Protein AF-A0A6G0W790-F1 (afdb_monomer)

Radius of gyration: 31.12 Å; Cα contacts (8 Å, |Δi|>4): 1154; chains: 1; bounding box: 62×104×98 Å

Solvent-accessible surface area (backbone atoms only — not comparable to full-atom values): 34478 Å² total; per-residue (Å²): 130,89,89,88,83,65,78,78,64,64,70,63,70,78,67,79,85,76,88,79,79,68,86,39,93,39,59,84,51,60,91,88,44,61,26,29,33,29,43,41,67,92,78,71,26,26,33,28,19,32,39,76,60,48,77,74,44,81,73,28,93,51,64,72,74,89,40,40,28,36,33,51,33,46,72,51,84,60,43,63,49,58,42,57,73,28,82,42,33,30,28,54,71,35,38,67,19,64,69,24,32,32,42,39,40,32,36,40,32,63,76,38,67,42,92,67,75,41,86,49,40,33,38,40,39,40,30,56,28,57,44,80,59,71,63,90,67,40,75,69,23,28,45,37,38,31,41,39,41,44,51,93,33,45,64,62,77,67,49,36,30,28,33,44,36,42,33,44,32,81,55,58,31,32,38,63,62,43,46,34,47,54,24,28,32,43,39,37,30,50,27,42,29,52,30,39,32,52,45,39,49,30,86,55,38,62,42,40,35,33,33,53,20,41,33,53,26,33,35,28,40,57,65,28,49,59,37,57,51,69,39,73,60,45,77,39,81,47,41,33,32,48,59,66,69,66,25,55,75,60,63,24,42,84,43,66,48,46,63,95,80,39,85,48,33,36,33,26,32,36,65,77,86,74,87,75,83,90,81,81,88,85,88,82,87,84,70,68,74,72,64,59,60,59,57,54,54,53,53,52,52,53,51,51,56,55,53,57,64,62,73,72,68,79,90,79,93,75,95,69,92,75,79,74,84,72,75,72,66,41,68,58,66,76,81,91,76,54,73,64,72,76,45,59,91,39,56,47,65,53,89,56,54,46,78,71,52,79,74,46,77,60,98,57,32,32,31,24,35,26,36,43,91,94,37,69,24,29,34,38,29,73,67,52,67,67,41,44,54,66,61,51,38,50,53,48,51,39,52,51,55,44,69,73,63,87,53,84,22,37,65,49,60,74,29,32,29,53,92,46,84,88,54,42,30,43,33,25,65,52,52,85,57,43,31,44,48,59,44,36,66,75,41,52,69,82,78,56,37,68,81,62,50,50,58,46,54,49,28,52,32,52,32,44,34,57,37,49,75,71,76,43,60,47,78,52,52,44,43,73,34,28,34,29,24,93,86,73,43,38,24,40,50,74,64,51,82,51,70,61,60,55,51,47,36,65,73,66,71,53,86,64,70,83,33,56,27,46,50,57,76,66,73,46,96,66,56,58,48,37,45,34,22,9,48,20,45,41,50,28,27,74,60,64,44,44,67,74,53,67,86,42,51,41,92,96,53,90,50,63,57,51,71,69,58,47,46,55,33,39,57,67,63,74,54,76,66,66,69,59,88,85,44,56,65,73,58,52,53,50,26,52,40,22,57,39,83,55,55,87,69,30,64,52,42,61,57,50,42,51,55,50,56,53,53,55,51,63,74,74,105

Mean predicted aligned error: 19.18 Å

InterPro domains:
  IPR000719 Protein kinase domain [PS50011] (353-620)
  IPR000719 Protein kinase domain [SM00220] (353-614)
  IPR001245 Serine-threonine/tyrosine-protein kinase, catalytic domain [PF07714] (354-611)
  IPR001245 Serine-threonine/tyrosine-protein kinase, catalytic domain [PR00109] (428-441)
  IPR001245 Serine-threonine/tyrosine-protein kinase, catalytic domain [PR00109] (466-484)
  IPR001245 Serine-threonine/tyrosine-protein kinase, catalytic domain [PR00109] (511-521)
  IPR001245 Serine-threonine/tyrosine-protein kinase, catalytic domain [PR00109] (530-552)
  IPR008271 Serine/threonine-protein kinase, active site [PS00108] (472-484)
  IPR011009 Protein kinase-like domain superfamily [SSF56112] (347-609)
  IPR017441 Protein kinase, ATP binding site [PS00107] (359-381)
  IPR051681 Serine/Threonine Kinases and Pseudokinases [PTHR44329] (265-612)

Foldseek 3Di:
DDDDPPPVVVVVVVPPPPPPQPPQQQLPPPPVWQWEWEADLVVRAIFTHGSSRHTPGDGDNAADDAGQEYAYHQNNDDQEHEDEDHAHYEDQHHDHHLSHQEYEYYAYHYPYHHPDDRPNHQEYEYEDEEDADADDEDANHEYEYACYHYVVLEHDDHAHHAYYYYHQPPDAHEYEQHHPQNYQEYEYENHEHAEHEAYHYHLSHAYAEDYNYEYEAAEYEPRRLVNQLPHPYHYHNYAYHHDPVVLVVQCWDWDARVVVPDRRYIHTYHYDPDDDDDDDDDDDPPPPVPPVVVVVVVVVVVVVVVVVVVVPDDDDDDDDDDPPPPPDADEDDDPVQAPPVLQVVQEDEPVQKAFDAWPDDDPFWTWTWIDHPNAIKIKIAGDDSYDYSVNLNQVSVQLSVQCPDDALQAWHFNGWYDPDSNGIIT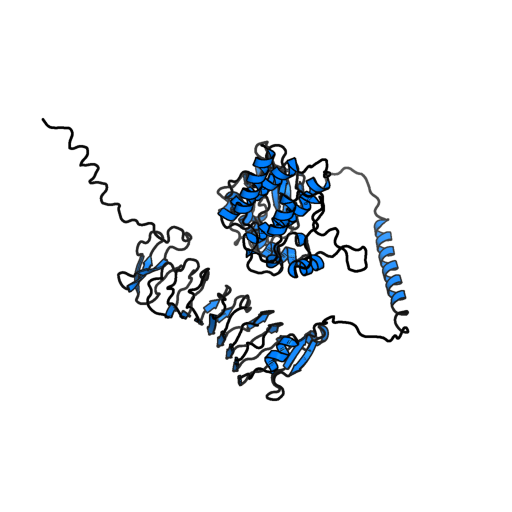ITHDADQAFQLVVLLPADCVRCDPVNVLQQLLSVLSQLVRCVVVQAAQQQDDRNQWGAHPPSGIHGHDRRPDPVVVVVCVVVVPDDLLLFALCVLVVHDDGSLRVLLSSLQRLQCNQPVDRWQQCDADPPDPHGDDSVRSSVCLNVVNDDTDGDPPPDPLSNVLSVQSSDNDSVSHDRSVVVSVSSVVVVVVVVD

Secondary structure (DSSP, 8-state):
---SSSSSSSTTSSSSS-S-----TTTTS-TT---EEEEETTTTEEEEE-TT--EEEEEESSS-SS-SEE-EETT--SSEEEEES-SSEE-TT-EE-TT--EEEEES--EEE--SS--TT--EEEEEEEEE-SPPP--TT-EEEEEEEEEGGGB-----S-SEEEEES-SSPEEEES-EETT-SEEEEES-EEEEEES-EE-TT--EEEEES-EES-EEEEHHHHHHHHHS--EEES-EE---HHHHHHTTEEEEETTTTT-SSBEEEEE---------------SSSTTTHHHHHHHHHHHHHHHHHHHTT--------------PPPEEES-STT--GGGGGGGBPPGGG-EEEEEEEE-SSEEEEEEEETTEEEEEEEE--SEEEHHHHHHHHHHHHHHTT---TTBPPEEEEE-SSGGG-EEEEE--TT-BHHHHHHHS-TTTS-HHHHHHHHHHHHHHHHHHHHTT---S--SGGGEEEETTTEEEE------HHHHHHHHHHT-S-GGG--HHHHTT----THHHHHHHHHHHHHHHH-S-TTTT-B-TTSSSBPPHHHHHHHHHTT-------TTS-HHHHHHHHHHT-SSGGGSPPHHHHHHHHHHHHHHHH-

pLDDT: mean 82.36, std 19.12, range [24.97, 98.5]

Structure (mmCIF, N/CA/C/O backbone):
data_AF-A0A6G0W790-F1
#
_entry.id   AF-A0A6G0W790-F1
#
loop_
_atom_site.group_PDB
_atom_site.id
_atom_site.type_symbol
_atom_site.label_atom_id
_atom_site.label_alt_id
_atom_site.label_comp_id
_atom_site.label_asym_id
_atom_site.label_entity_id
_atom_site.label_seq_id
_atom_site.pdbx_PDB_ins_code
_atom_site.Cartn_x
_atom_site.Cartn_y
_atom_site.Cartn_z
_atom_site.occupancy
_atom_site.B_iso_or_equiv
_atom_site.auth_seq_id
_atom_site.auth_comp_id
_atom_site.auth_asym_id
_atom_site.auth_atom_id
_atom_site.pdbx_PDB_model_num
ATOM 1 N N . MET A 1 1 ? -11.869 -55.451 -52.133 1.00 40.44 1 MET A N 1
ATOM 2 C CA . MET A 1 1 ? -10.520 -55.975 -51.848 1.00 40.44 1 MET A CA 1
ATOM 3 C C . MET A 1 1 ? -9.636 -54.783 -51.550 1.00 40.44 1 MET A C 1
ATOM 5 O O . MET A 1 1 ? -9.572 -53.909 -52.396 1.00 40.44 1 MET A O 1
ATOM 9 N N . GLN A 1 2 ? -9.104 -54.745 -50.324 1.00 45.25 2 GLN A N 1
ATOM 10 C CA . GLN A 1 2 ? -7.869 -54.080 -49.887 1.00 45.25 2 GLN A CA 1
ATOM 11 C C . GLN A 1 2 ? -7.577 -52.678 -50.450 1.00 45.25 2 GLN A C 1
ATOM 13 O O . GLN A 1 2 ? -7.291 -52.557 -51.633 1.00 45.25 2 GLN A O 1
ATOM 18 N N . SER A 1 3 ? -7.571 -51.658 -49.572 1.00 45.12 3 SER A N 1
ATOM 19 C CA . SER A 1 3 ? -6.617 -50.512 -49.555 1.00 45.12 3 SER A CA 1
ATOM 20 C C . SER A 1 3 ? -7.181 -49.197 -48.974 1.00 45.12 3 SER A C 1
ATOM 22 O O . SER A 1 3 ? -6.781 -48.131 -49.417 1.00 45.12 3 SER A O 1
ATOM 24 N N . ILE A 1 4 ? -8.076 -49.209 -47.972 1.00 43.44 4 ILE A N 1
ATOM 25 C CA . ILE A 1 4 ? -8.409 -47.977 -47.202 1.00 43.44 4 ILE A CA 1
ATOM 26 C C . ILE A 1 4 ? -8.563 -48.275 -45.696 1.00 43.44 4 ILE A C 1
ATOM 28 O O . ILE A 1 4 ? -9.450 -47.776 -45.018 1.00 43.44 4 ILE A O 1
ATOM 32 N N . SER A 1 5 ? -7.708 -49.133 -45.136 1.00 48.22 5 SER A N 1
ATOM 33 C CA . SER A 1 5 ? -7.687 -49.370 -43.679 1.00 48.22 5 SER A CA 1
ATOM 34 C C . SER A 1 5 ? -6.266 -49.572 -43.149 1.00 48.22 5 SER A C 1
ATOM 36 O O . SER A 1 5 ? -6.015 -50.420 -42.306 1.00 48.22 5 SER A O 1
ATOM 38 N N . LEU A 1 6 ? -5.312 -48.804 -43.688 1.00 40.66 6 LEU A N 1
ATOM 39 C CA . LEU A 1 6 ? -3.932 -48.775 -43.183 1.00 40.66 6 LEU A CA 1
ATOM 40 C C . LEU A 1 6 ? -3.367 -47.355 -42.983 1.00 40.66 6 LEU A C 1
ATOM 42 O O . LEU A 1 6 ? -2.297 -47.211 -42.408 1.00 40.66 6 LEU A O 1
ATOM 46 N N . ALA A 1 7 ? -4.092 -46.301 -43.384 1.00 39.81 7 ALA A N 1
ATOM 47 C CA . ALA A 1 7 ? -3.675 -44.910 -43.159 1.00 39.81 7 ALA A CA 1
ATOM 48 C C . ALA A 1 7 ? -4.172 -44.325 -41.819 1.00 39.81 7 ALA A C 1
ATOM 50 O O . ALA A 1 7 ? -3.642 -43.324 -41.354 1.00 39.81 7 ALA A O 1
ATOM 51 N N . LEU A 1 8 ? -5.145 -44.971 -41.164 1.00 40.56 8 LEU A N 1
ATOM 52 C CA . LEU A 1 8 ? -5.698 -44.531 -39.873 1.00 40.56 8 LEU A CA 1
ATOM 53 C C . LEU A 1 8 ? -5.080 -45.235 -38.654 1.00 40.56 8 LEU A C 1
ATOM 55 O O . LEU A 1 8 ? -5.366 -44.852 -37.528 1.00 40.56 8 LEU A O 1
ATOM 59 N N . VAL A 1 9 ? -4.201 -46.222 -38.862 1.00 41.72 9 VAL A N 1
ATOM 60 C CA . VAL A 1 9 ? -3.556 -46.976 -37.767 1.00 41.72 9 VAL A CA 1
ATOM 61 C C . VAL A 1 9 ? -2.083 -46.588 -37.572 1.00 41.72 9 VAL A C 1
ATOM 63 O O . VAL A 1 9 ? -1.543 -46.802 -36.497 1.00 41.72 9 VAL A O 1
ATOM 66 N N . VAL A 1 10 ? -1.443 -45.916 -38.538 1.00 39.09 10 VAL A N 1
ATOM 67 C CA . VAL A 1 10 ? -0.042 -45.455 -38.398 1.00 39.09 10 VAL A CA 1
ATOM 68 C C . VAL A 1 10 ? 0.067 -44.033 -37.819 1.00 39.09 10 VAL A C 1
ATOM 70 O O . VAL A 1 10 ? 1.097 -43.679 -37.257 1.00 39.09 10 VAL A O 1
ATOM 73 N N . LEU A 1 11 ? -1.010 -43.237 -37.829 1.00 38.16 11 LEU A N 1
ATOM 74 C CA . LEU A 1 11 ? -1.050 -41.936 -37.136 1.00 38.16 11 LEU A CA 1
ATOM 75 C C . LEU A 1 11 ? -1.420 -42.034 -35.644 1.00 38.16 11 LEU A C 1
ATOM 77 O O . LEU A 1 11 ? -1.284 -41.054 -34.921 1.00 38.16 11 LEU A O 1
ATOM 81 N N . ALA A 1 12 ? -1.810 -43.217 -35.159 1.00 38.91 12 ALA A N 1
ATOM 82 C CA . ALA A 1 12 ? -2.097 -43.465 -33.742 1.00 38.91 12 ALA A CA 1
ATOM 83 C C . ALA A 1 12 ? -0.908 -44.080 -32.971 1.00 38.91 12 ALA A C 1
ATOM 85 O O . ALA A 1 12 ? -1.000 -44.298 -31.768 1.00 38.91 12 ALA A O 1
ATOM 86 N N . SER A 1 13 ? 0.223 -44.348 -33.635 1.00 40.66 13 SER A N 1
ATOM 87 C CA . SER A 1 13 ? 1.416 -44.965 -33.018 1.00 40.66 13 SER A CA 1
ATOM 88 C C . SER A 1 13 ? 2.609 -44.013 -32.876 1.00 40.66 13 SER A C 1
ATOM 90 O O . SER A 1 13 ? 3.653 -44.414 -32.377 1.00 40.66 13 SER A O 1
ATOM 92 N N . LEU A 1 14 ? 2.445 -42.745 -33.265 1.00 36.28 14 LEU A N 1
ATOM 93 C CA . LEU A 1 14 ? 3.359 -41.637 -32.945 1.00 36.28 14 LEU A CA 1
ATOM 94 C C . LEU A 1 14 ? 2.773 -40.670 -31.899 1.00 36.28 14 LEU A C 1
ATOM 96 O O . LEU A 1 14 ? 3.356 -39.628 -31.628 1.00 36.28 14 LEU A O 1
ATOM 100 N N . ALA A 1 15 ? 1.652 -41.043 -31.276 1.00 40.62 15 ALA A N 1
ATOM 101 C CA . ALA A 1 15 ? 0.978 -40.282 -30.221 1.00 40.62 15 ALA A CA 1
ATOM 102 C C . ALA A 1 15 ? 0.942 -41.025 -28.867 1.00 40.62 15 ALA A C 1
ATOM 104 O O . ALA A 1 15 ? 0.106 -40.729 -28.025 1.00 40.62 15 ALA A O 1
ATOM 105 N N . VAL A 1 16 ? 1.843 -41.994 -28.645 1.00 37.91 16 VAL A N 1
ATOM 106 C CA . VAL A 1 16 ? 1.942 -42.756 -27.376 1.00 37.91 16 VAL A CA 1
ATOM 107 C C . VAL A 1 16 ? 3.329 -42.608 -26.725 1.00 37.91 16 VAL A C 1
ATOM 109 O O . VAL A 1 16 ? 3.776 -43.448 -25.956 1.00 37.91 16 VAL A O 1
ATOM 112 N N . VAL A 1 17 ? 4.020 -41.495 -26.994 1.00 40.69 17 VAL A N 1
ATOM 113 C CA . VAL A 1 17 ? 5.170 -41.038 -26.188 1.00 40.69 17 VAL A CA 1
ATOM 114 C C . VAL A 1 17 ? 5.068 -39.530 -25.937 1.00 40.69 17 VAL A C 1
ATOM 116 O O . VAL A 1 17 ? 6.021 -38.802 -26.157 1.00 40.69 17 VAL A O 1
ATOM 119 N N . THR A 1 18 ? 3.905 -39.038 -25.508 1.00 37.44 18 THR A N 1
ATOM 120 C CA . THR A 1 18 ? 3.747 -37.671 -24.960 1.00 37.44 18 THR A CA 1
ATOM 121 C C . THR A 1 18 ? 2.497 -37.557 -24.074 1.00 37.44 18 THR A C 1
ATOM 123 O O . THR A 1 18 ? 1.794 -36.556 -24.086 1.00 37.44 18 THR A O 1
ATOM 126 N N . GLU A 1 19 ? 2.225 -38.566 -23.247 1.00 37.97 19 GLU A N 1
ATOM 127 C CA . GLU A 1 19 ? 1.344 -38.420 -22.079 1.00 37.97 19 GLU A CA 1
ATOM 128 C C . GLU A 1 19 ? 2.136 -38.753 -20.814 1.00 37.97 19 GLU A C 1
ATOM 130 O O . GLU A 1 19 ? 1.997 -39.823 -20.233 1.00 37.97 19 GLU A O 1
ATOM 135 N N . CYS A 1 20 ? 3.042 -37.842 -20.442 1.00 34.34 20 CYS A N 1
ATOM 136 C CA . CYS A 1 20 ? 3.358 -37.494 -19.052 1.00 34.34 20 CYS A CA 1
ATOM 137 C C . CYS A 1 20 ? 4.316 -36.285 -19.016 1.00 34.34 20 CYS A C 1
ATOM 139 O O . CYS A 1 20 ? 5.440 -36.370 -18.536 1.00 34.34 20 CYS A O 1
ATOM 141 N N . SER A 1 21 ? 3.889 -35.136 -19.535 1.00 41.34 21 SER A N 1
ATOM 142 C CA . SER A 1 21 ? 4.376 -33.852 -19.017 1.00 41.34 21 SER A CA 1
ATOM 143 C C . SER A 1 21 ? 3.164 -33.129 -18.451 1.00 41.34 21 SER A C 1
ATOM 145 O O . SER A 1 21 ? 2.623 -32.199 -19.047 1.00 41.34 21 SER A O 1
ATOM 147 N N . LEU A 1 22 ? 2.682 -33.685 -17.334 1.00 52.91 22 LEU A N 1
ATOM 148 C CA . LEU A 1 22 ? 1.787 -33.029 -16.388 1.00 52.91 22 LEU A CA 1
ATOM 149 C C . LEU A 1 22 ? 2.199 -31.561 -16.241 1.00 52.91 22 LEU A C 1
ATOM 151 O O . LEU A 1 22 ? 3.391 -31.284 -16.117 1.00 52.91 22 LEU A O 1
ATOM 155 N N . ASN A 1 23 ? 1.220 -30.655 -16.197 1.00 64.62 23 ASN A N 1
ATOM 156 C CA . ASN A 1 23 ? 1.404 -29.267 -15.775 1.00 64.62 23 ASN A CA 1
ATOM 157 C C . ASN A 1 23 ? 2.318 -29.217 -14.544 1.00 64.62 23 ASN A C 1
ATOM 159 O O . ASN A 1 23 ? 1.891 -29.555 -13.437 1.00 64.62 23 ASN A O 1
ATOM 163 N N . CYS A 1 24 ? 3.584 -28.848 -14.739 1.00 80.88 24 CYS A N 1
ATOM 164 C CA . CYS A 1 24 ? 4.509 -28.723 -13.631 1.00 80.88 24 CYS A CA 1
ATOM 165 C C . CYS A 1 24 ? 4.029 -27.579 -12.740 1.00 80.88 24 CYS A C 1
ATOM 167 O O . CYS A 1 24 ? 3.865 -26.454 -13.210 1.00 80.88 24 CYS A O 1
ATOM 169 N N . ALA A 1 25 ? 3.844 -27.854 -11.447 1.00 82.56 25 ALA A N 1
ATOM 170 C CA . ALA A 1 25 ? 3.363 -26.874 -10.472 1.00 82.56 25 ALA A CA 1
ATOM 171 C C . ALA A 1 25 ? 4.303 -25.663 -10.302 1.00 82.56 25 ALA A C 1
ATOM 173 O O . ALA A 1 25 ? 3.941 -24.681 -9.657 1.00 82.56 25 ALA A O 1
ATOM 174 N N . TYR A 1 26 ? 5.509 -25.732 -10.870 1.00 88.44 26 TYR A N 1
ATOM 175 C CA . TYR A 1 26 ? 6.549 -24.721 -10.733 1.00 88.44 26 TYR A CA 1
ATOM 176 C C . TYR A 1 26 ? 6.833 -23.936 -12.015 1.00 88.44 26 TYR A C 1
ATOM 178 O O . TYR A 1 26 ? 7.770 -23.135 -12.039 1.00 88.44 26 TYR A O 1
ATOM 186 N N . ILE A 1 27 ? 6.031 -24.122 -13.070 1.00 84.75 27 ILE A N 1
ATOM 187 C CA . ILE A 1 27 ? 6.225 -23.409 -14.339 1.00 84.75 27 ILE A CA 1
ATOM 188 C C . ILE A 1 27 ? 6.157 -21.883 -14.143 1.00 84.75 27 ILE A C 1
ATOM 190 O O . ILE A 1 27 ? 6.953 -21.150 -14.727 1.00 84.75 27 ILE A O 1
ATOM 194 N N . ASP A 1 28 ? 5.310 -21.421 -13.220 1.00 82.62 28 ASP A N 1
ATOM 195 C CA . ASP A 1 28 ? 5.097 -20.002 -12.908 1.00 82.62 28 ASP A CA 1
ATOM 196 C C . ASP A 1 28 ? 6.034 -19.460 -11.816 1.00 82.62 28 ASP A C 1
ATOM 198 O O . ASP A 1 28 ? 5.924 -18.301 -11.409 1.00 82.62 28 ASP A O 1
ATOM 202 N N . PHE A 1 29 ? 6.967 -20.273 -11.302 1.00 83.94 29 PHE A N 1
ATOM 203 C CA . PHE A 1 29 ? 7.988 -19.748 -10.395 1.00 83.94 29 PHE A CA 1
ATOM 204 C C . PHE A 1 29 ? 8.880 -18.759 -11.166 1.00 83.94 29 PHE A C 1
ATOM 206 O O . PHE A 1 29 ? 9.188 -19.011 -12.335 1.00 83.94 29 PHE A O 1
ATOM 213 N N . PRO A 1 30 ? 9.331 -17.655 -10.537 1.00 83.81 30 PRO A N 1
ATOM 214 C CA . PRO A 1 30 ? 10.245 -16.708 -11.166 1.00 83.81 30 PRO A CA 1
ATOM 215 C C . PRO A 1 30 ? 11.442 -17.387 -11.839 1.00 83.81 30 PRO A C 1
ATOM 217 O O . PRO A 1 30 ? 12.030 -18.315 -11.286 1.00 83.81 30 PRO A O 1
ATOM 220 N N . ASN A 1 31 ? 11.872 -16.861 -12.993 1.00 82.19 31 ASN A N 1
ATOM 221 C CA . ASN A 1 31 ? 13.010 -17.389 -13.768 1.00 82.19 31 ASN A CA 1
ATOM 222 C C . ASN A 1 31 ? 14.323 -17.493 -12.960 1.00 82.19 31 ASN A C 1
ATOM 224 O O . ASN A 1 31 ? 15.234 -18.216 -13.350 1.00 82.19 31 ASN A O 1
ATOM 228 N N . ALA A 1 32 ? 14.432 -16.776 -11.839 1.00 82.31 32 ALA A N 1
ATOM 229 C CA . ALA A 1 32 ? 15.573 -16.845 -10.930 1.00 82.31 32 ALA A CA 1
ATOM 230 C C . ALA A 1 32 ? 15.633 -18.145 -10.095 1.00 82.31 32 ALA A C 1
ATOM 232 O O . ALA A 1 32 ? 16.649 -18.389 -9.440 1.00 82.31 32 ALA A O 1
ATOM 233 N N . TYR A 1 33 ? 14.569 -18.956 -10.074 1.00 86.44 33 TYR A N 1
ATOM 234 C CA . TYR A 1 33 ? 14.467 -20.186 -9.284 1.00 86.44 33 TYR A CA 1
ATOM 235 C C . TYR A 1 33 ? 14.530 -21.415 -10.198 1.00 86.44 33 TYR A C 1
ATOM 237 O O . TYR A 1 33 ? 13.517 -21.864 -10.718 1.00 86.44 33 TYR A O 1
ATOM 245 N N . ASN A 1 34 ? 15.727 -21.973 -10.376 1.00 86.00 34 ASN A N 1
ATOM 246 C CA . ASN A 1 34 ? 15.967 -23.170 -11.194 1.00 86.00 34 ASN A CA 1
ATOM 247 C C . ASN A 1 34 ? 16.171 -24.442 -10.356 1.00 86.00 34 ASN A C 1
ATOM 249 O O . ASN A 1 34 ? 16.267 -25.531 -10.910 1.00 86.00 34 ASN A O 1
ATOM 253 N N . ALA A 1 35 ? 16.253 -24.305 -9.032 1.00 91.75 35 ALA A N 1
ATOM 254 C CA . ALA A 1 35 ? 16.349 -25.407 -8.087 1.00 91.75 35 ALA A CA 1
ATOM 255 C C . ALA A 1 35 ? 15.286 -25.229 -6.997 1.00 91.75 35 ALA A C 1
ATOM 257 O O . ALA A 1 35 ? 15.404 -24.353 -6.134 1.00 91.75 35 ALA A O 1
ATOM 258 N N . ILE A 1 36 ? 14.239 -26.046 -7.054 1.00 93.25 36 ILE A N 1
ATOM 259 C CA . ILE A 1 36 ? 13.070 -25.981 -6.178 1.00 93.25 36 ILE A CA 1
ATOM 260 C C . ILE A 1 36 ? 13.025 -27.250 -5.338 1.00 93.25 36 ILE A C 1
ATOM 262 O O . ILE A 1 36 ? 13.011 -28.357 -5.873 1.00 93.25 36 ILE A O 1
ATOM 266 N N . LEU A 1 37 ? 13.021 -27.093 -4.018 1.00 94.38 37 LEU A N 1
ATOM 267 C CA . LEU A 1 37 ? 12.874 -28.211 -3.097 1.00 94.38 37 LEU A CA 1
ATOM 268 C C . LEU A 1 37 ? 11.407 -28.628 -3.011 1.00 94.38 37 LEU A C 1
ATOM 270 O O . LEU A 1 37 ? 10.543 -27.802 -2.717 1.00 94.38 37 LEU A O 1
ATOM 274 N N . GLU A 1 38 ? 11.146 -29.917 -3.166 1.00 93.44 38 GLU A N 1
ATOM 275 C CA . GLU A 1 38 ? 9.835 -30.514 -2.941 1.00 93.44 38 GLU A CA 1
ATOM 276 C C . GLU A 1 38 ? 9.939 -31.834 -2.171 1.00 93.44 38 GLU A C 1
ATOM 278 O O . GLU A 1 38 ? 11.021 -32.413 -2.026 1.00 93.44 38 GLU A O 1
ATOM 283 N N . TYR A 1 39 ? 8.802 -32.314 -1.673 1.00 93.81 39 TYR A N 1
ATOM 284 C CA . TYR A 1 39 ? 8.682 -33.604 -1.009 1.00 93.81 39 TYR A CA 1
ATOM 285 C C . TYR A 1 39 ? 7.958 -34.606 -1.910 1.00 93.81 39 TYR A C 1
ATOM 287 O O . TYR A 1 39 ? 6.776 -34.455 -2.217 1.00 93.81 39 TYR A O 1
ATOM 295 N N . ASN A 1 40 ? 8.661 -35.660 -2.319 1.00 90.31 40 ASN A N 1
ATOM 296 C CA . ASN A 1 40 ? 8.109 -36.701 -3.168 1.00 90.31 40 ASN A CA 1
ATOM 297 C C . ASN A 1 40 ? 7.423 -37.773 -2.317 1.00 90.31 40 ASN A C 1
ATOM 299 O O . ASN A 1 40 ? 8.062 -38.612 -1.677 1.00 90.31 40 ASN A O 1
ATOM 303 N N . ARG A 1 41 ? 6.090 -37.778 -2.361 1.00 88.44 41 ARG A N 1
ATOM 304 C CA . ARG A 1 41 ? 5.253 -38.734 -1.630 1.00 88.44 41 ARG A CA 1
ATOM 305 C C . ARG A 1 41 ? 5.542 -40.197 -1.981 1.00 88.44 41 ARG A C 1
ATOM 307 O O . ARG A 1 41 ? 5.440 -41.055 -1.110 1.00 88.44 41 ARG A O 1
ATOM 314 N N . SER A 1 42 ? 5.894 -40.497 -3.231 1.00 88.25 42 SER A N 1
ATOM 315 C CA . SER A 1 42 ? 6.029 -41.882 -3.711 1.00 88.25 42 SER A CA 1
ATOM 316 C C . SER A 1 42 ? 7.218 -42.608 -3.087 1.00 88.25 42 SER A C 1
ATOM 318 O O . SER A 1 42 ? 7.170 -43.820 -2.898 1.00 88.25 42 SER A O 1
ATOM 320 N N . ASN A 1 43 ? 8.286 -41.876 -2.763 1.00 88.50 43 ASN A N 1
ATOM 321 C CA . ASN A 1 43 ? 9.493 -42.431 -2.148 1.00 88.50 43 ASN A CA 1
ATOM 322 C C . ASN A 1 43 ? 9.782 -41.862 -0.748 1.00 88.50 43 ASN A C 1
ATOM 324 O O . ASN A 1 43 ? 10.798 -42.225 -0.157 1.00 88.50 43 ASN A O 1
ATOM 328 N N . ALA A 1 44 ? 8.891 -41.010 -0.229 1.00 89.94 44 ALA A N 1
ATOM 329 C CA . ALA A 1 44 ? 8.978 -40.363 1.076 1.00 89.94 44 ALA A CA 1
ATOM 330 C C . ALA A 1 44 ? 10.282 -39.570 1.302 1.00 89.94 44 ALA A C 1
ATOM 332 O O . ALA A 1 44 ? 10.807 -39.532 2.418 1.00 89.94 44 ALA A O 1
ATOM 333 N N . LYS A 1 45 ? 10.818 -38.935 0.251 1.00 92.44 45 LYS A N 1
ATOM 334 C CA . LYS A 1 45 ? 12.066 -38.159 0.309 1.00 92.44 45 LYS A CA 1
ATOM 335 C C . LYS A 1 45 ? 11.905 -36.761 -0.263 1.00 92.44 45 LYS A C 1
ATOM 337 O O . LYS A 1 45 ? 11.102 -36.521 -1.160 1.00 92.44 45 LYS A O 1
ATOM 342 N N . PHE A 1 46 ? 12.748 -35.852 0.211 1.00 93.19 46 PHE A N 1
ATOM 343 C CA . PHE A 1 46 ? 12.948 -34.569 -0.444 1.00 93.19 46 PHE A CA 1
ATOM 344 C C . PHE A 1 46 ? 13.764 -34.748 -1.725 1.00 93.19 46 PHE A C 1
ATOM 346 O O . PHE A 1 46 ? 14.691 -35.567 -1.794 1.00 93.19 46 PHE A O 1
ATOM 353 N N . GLN A 1 47 ? 13.429 -33.948 -2.727 1.00 93.44 47 GLN A N 1
ATOM 354 C CA . GLN A 1 47 ? 14.154 -33.852 -3.986 1.00 93.44 47 GLN A CA 1
ATOM 355 C C . GLN A 1 47 ? 14.198 -32.399 -4.457 1.00 93.44 47 GLN A C 1
ATOM 357 O O . GLN A 1 47 ? 13.407 -31.567 -4.016 1.00 93.44 47 GLN A O 1
ATOM 362 N N . ILE A 1 48 ? 15.154 -32.099 -5.331 1.00 93.25 48 ILE A N 1
ATOM 363 C CA . ILE A 1 48 ? 15.274 -30.795 -5.978 1.00 93.25 48 ILE A CA 1
ATOM 364 C C . ILE A 1 48 ? 14.891 -30.973 -7.436 1.00 93.25 48 ILE A C 1
ATOM 366 O O . ILE A 1 48 ? 15.475 -31.811 -8.128 1.00 93.25 48 ILE A O 1
ATOM 370 N N . VAL A 1 49 ? 13.942 -30.170 -7.896 1.00 92.31 49 VAL A N 1
ATOM 371 C CA . VAL A 1 49 ? 13.476 -30.151 -9.280 1.00 92.31 49 VAL A CA 1
ATOM 372 C C . VAL A 1 49 ? 13.724 -28.796 -9.929 1.00 92.31 49 VAL A C 1
ATOM 374 O O . VAL A 1 49 ? 13.910 -27.789 -9.243 1.00 92.31 49 VAL A O 1
ATOM 377 N N . ASP A 1 50 ? 13.741 -28.775 -11.256 1.00 91.75 50 ASP A N 1
ATOM 378 C CA . ASP A 1 50 ? 13.672 -27.539 -12.026 1.00 91.75 50 ASP A CA 1
ATOM 379 C C . ASP A 1 50 ? 12.212 -27.081 -12.210 1.00 91.75 50 ASP A C 1
ATOM 381 O O . ASP A 1 50 ? 11.257 -27.694 -11.723 1.00 91.75 50 ASP A O 1
ATOM 385 N N . ARG A 1 51 ? 12.024 -25.978 -12.936 1.00 90.94 51 ARG A N 1
ATOM 386 C CA . ARG A 1 51 ? 10.697 -25.406 -13.227 1.00 90.94 51 ARG A CA 1
ATOM 387 C C . ARG A 1 51 ? 9.848 -26.247 -14.176 1.00 90.94 51 ARG A C 1
ATOM 389 O O . ARG A 1 51 ? 8.668 -25.962 -14.356 1.00 90.94 51 ARG A O 1
ATOM 396 N N . GLN A 1 52 ? 10.440 -27.258 -14.795 1.00 89.69 52 GLN A N 1
ATOM 397 C CA . GLN A 1 52 ? 9.765 -28.242 -15.627 1.00 89.69 52 GLN A CA 1
ATOM 398 C C . GLN A 1 52 ? 9.531 -29.549 -14.851 1.00 89.69 52 GLN A C 1
ATOM 400 O O . GLN A 1 52 ? 9.087 -30.533 -15.437 1.00 89.69 52 GLN A O 1
ATOM 405 N N . CYS A 1 53 ? 9.769 -29.544 -13.532 1.00 89.25 53 CYS A N 1
ATOM 406 C CA . CYS A 1 53 ? 9.619 -30.679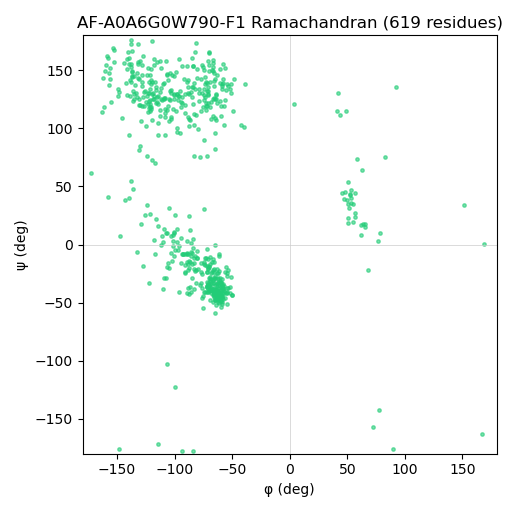 -12.629 1.00 89.25 53 CYS A CA 1
ATOM 407 C C . CYS A 1 53 ? 10.573 -31.838 -12.959 1.00 89.25 53 CYS A C 1
ATOM 409 O O . CYS A 1 53 ? 10.377 -32.962 -12.489 1.00 89.25 53 CYS A O 1
ATOM 411 N N . ASN A 1 54 ? 11.635 -31.582 -13.729 1.00 90.31 54 ASN A N 1
ATOM 412 C CA . ASN A 1 54 ? 12.691 -32.562 -13.912 1.00 90.31 54 ASN A CA 1
ATOM 413 C C . ASN A 1 54 ? 13.525 -32.607 -12.640 1.00 90.31 54 ASN A C 1
ATOM 415 O O . ASN A 1 54 ? 13.923 -31.573 -12.099 1.00 90.31 54 ASN A O 1
ATOM 419 N N . VAL A 1 55 ? 13.817 -33.813 -12.163 1.00 89.50 55 VAL A N 1
ATOM 420 C CA . VAL A 1 55 ? 14.612 -33.966 -10.950 1.00 89.50 55 VAL A CA 1
ATOM 421 C C . VAL A 1 55 ? 16.071 -33.627 -11.238 1.00 89.50 55 VAL A C 1
ATOM 423 O O . VAL A 1 55 ? 16.747 -34.317 -11.996 1.00 89.50 55 VAL A O 1
ATOM 426 N N . VAL A 1 56 ? 16.553 -32.564 -10.600 1.00 85.62 56 VAL A N 1
ATOM 427 C CA . VAL A 1 56 ? 17.931 -32.065 -10.695 1.00 85.62 56 VAL A CA 1
ATOM 428 C C . VAL A 1 56 ? 18.824 -32.777 -9.684 1.00 85.62 56 VAL A C 1
ATOM 430 O O . VAL A 1 56 ? 19.986 -33.066 -9.962 1.00 85.62 56 VAL A O 1
ATOM 433 N N . ASN A 1 57 ? 18.291 -33.073 -8.497 1.00 80.44 57 ASN A N 1
ATOM 434 C CA . ASN A 1 57 ? 19.002 -33.825 -7.471 1.00 80.44 57 ASN A CA 1
ATOM 435 C C . ASN A 1 57 ? 18.022 -34.663 -6.644 1.00 80.44 57 ASN A C 1
ATOM 437 O O . ASN A 1 57 ? 17.002 -34.160 -6.170 1.00 80.44 57 ASN A O 1
ATOM 441 N N . THR A 1 58 ? 18.329 -35.943 -6.459 1.00 75.69 58 THR A N 1
ATOM 442 C CA . THR A 1 58 ? 17.442 -36.885 -5.772 1.00 75.69 58 THR A CA 1
ATOM 443 C C . THR A 1 58 ? 17.939 -37.233 -4.376 1.00 75.69 58 THR A C 1
ATOM 445 O O . THR A 1 58 ? 19.121 -37.513 -4.193 1.00 75.69 58 THR A O 1
ATOM 448 N N . SER A 1 59 ? 16.978 -37.457 -3.478 1.00 68.19 59 SER A N 1
ATOM 449 C CA . SER A 1 59 ? 17.092 -38.307 -2.286 1.00 68.19 59 SER A CA 1
ATOM 450 C C . SER A 1 59 ? 17.738 -37.686 -1.049 1.00 68.19 59 SER A C 1
ATOM 452 O O . SER A 1 59 ? 18.817 -38.100 -0.626 1.00 68.19 59 SER A O 1
ATOM 454 N N . PHE A 1 60 ? 16.984 -36.828 -0.364 1.00 80.25 60 PHE A N 1
ATOM 455 C CA . PHE A 1 60 ? 17.304 -36.404 0.999 1.00 80.25 60 PHE A CA 1
ATOM 456 C C . PHE A 1 60 ? 16.212 -36.834 1.983 1.00 80.25 60 PHE A C 1
ATOM 458 O O . PHE A 1 60 ? 15.022 -36.751 1.684 1.00 80.25 60 PHE A O 1
ATOM 465 N N . ASN A 1 61 ? 16.604 -37.278 3.179 1.00 82.44 61 ASN A N 1
ATOM 466 C CA . ASN A 1 61 ? 15.645 -37.559 4.258 1.00 82.44 61 ASN A CA 1
ATOM 467 C C . ASN A 1 61 ? 15.143 -36.268 4.935 1.00 82.44 61 ASN A C 1
ATOM 469 O O . ASN A 1 61 ? 14.147 -36.291 5.645 1.00 82.44 61 ASN A O 1
ATOM 473 N N . GLN A 1 62 ? 15.837 -35.149 4.721 1.00 84.69 62 GLN A N 1
ATOM 474 C CA . GLN A 1 62 ? 15.505 -33.815 5.225 1.00 84.69 62 GLN A CA 1
ATOM 475 C C . GLN A 1 62 ? 15.786 -32.774 4.131 1.00 84.69 62 GLN A C 1
ATOM 477 O O . GLN A 1 62 ? 16.564 -33.077 3.225 1.00 84.69 62 GLN A O 1
ATOM 482 N N . PRO A 1 63 ? 15.212 -31.558 4.198 1.00 85.69 63 PRO A N 1
ATOM 483 C CA . PRO A 1 63 ? 15.575 -30.455 3.308 1.00 85.69 63 PRO A CA 1
ATOM 484 C C . PRO A 1 63 ? 17.094 -30.266 3.241 1.00 85.69 63 PRO A C 1
ATOM 486 O O . PRO A 1 63 ? 17.747 -29.994 4.248 1.00 85.69 63 PRO A O 1
ATOM 489 N N . SER A 1 64 ? 17.688 -30.487 2.071 1.00 84.00 64 SER A N 1
ATOM 490 C CA . SER A 1 64 ? 19.141 -30.487 1.884 1.00 84.00 64 SER A CA 1
ATOM 491 C C . SER A 1 64 ? 19.503 -30.221 0.427 1.00 84.00 64 SER A C 1
ATOM 493 O O . SER A 1 64 ? 18.684 -30.393 -0.473 1.00 84.00 64 SER A O 1
ATOM 495 N N . GLY A 1 65 ? 20.751 -29.809 0.206 1.00 83.44 65 GLY A N 1
ATOM 496 C CA . GLY A 1 65 ? 21.259 -29.421 -1.107 1.00 83.44 65 GLY A CA 1
ATOM 497 C C . GLY A 1 65 ? 21.070 -27.934 -1.410 1.00 83.44 65 GLY A C 1
ATOM 498 O O . GLY A 1 65 ? 20.619 -27.157 -0.573 1.00 83.44 65 GLY A O 1
ATOM 499 N N . ASN A 1 66 ? 21.448 -27.542 -2.626 1.00 85.94 66 ASN A N 1
ATOM 500 C CA . ASN A 1 66 ? 21.400 -26.155 -3.077 1.00 85.94 66 ASN A CA 1
ATOM 501 C C . ASN A 1 66 ? 20.096 -25.906 -3.836 1.00 85.94 66 ASN A C 1
ATOM 503 O O . ASN A 1 66 ? 20.011 -26.184 -5.031 1.00 85.94 66 ASN A O 1
ATOM 507 N N . TYR A 1 67 ? 19.091 -25.389 -3.137 1.00 91.25 67 TYR A N 1
ATOM 508 C CA . TYR A 1 67 ? 17.818 -24.954 -3.706 1.00 91.25 67 TYR A CA 1
ATOM 509 C C . TYR A 1 67 ? 17.592 -23.472 -3.408 1.00 91.25 67 TYR A C 1
ATOM 511 O O . TYR A 1 67 ? 18.098 -22.932 -2.427 1.00 91.25 67 TYR A O 1
ATOM 519 N N . GLN A 1 68 ? 16.857 -22.812 -4.296 1.00 92.38 68 GLN A N 1
ATOM 520 C CA . GLN A 1 68 ? 16.583 -21.374 -4.262 1.00 92.38 68 GLN A CA 1
ATOM 521 C C . GLN A 1 68 ? 15.152 -21.078 -3.801 1.00 92.38 68 GLN A C 1
ATOM 523 O O . GLN A 1 68 ? 14.860 -19.965 -3.361 1.00 92.38 68 GLN A O 1
ATOM 528 N N . ALA A 1 69 ? 14.259 -22.065 -3.897 1.00 93.06 69 ALA A N 1
ATOM 529 C CA . ALA A 1 69 ? 12.871 -21.960 -3.477 1.00 93.06 69 ALA A CA 1
ATOM 530 C C . ALA A 1 69 ? 12.370 -23.279 -2.878 1.00 93.06 69 ALA A C 1
ATOM 532 O O . ALA A 1 69 ? 12.896 -24.351 -3.183 1.00 93.06 69 ALA A O 1
ATOM 533 N N . VAL A 1 70 ? 11.339 -23.191 -2.043 1.00 93.75 70 VAL A N 1
ATOM 534 C CA . VAL A 1 70 ? 10.568 -24.343 -1.564 1.00 93.75 70 VAL A CA 1
ATOM 535 C C . VAL A 1 70 ? 9.234 -24.362 -2.301 1.00 93.75 70 VAL A C 1
ATOM 537 O O . VAL A 1 70 ? 8.518 -23.362 -2.318 1.00 93.75 70 VAL A O 1
ATOM 540 N N . GLY A 1 71 ? 8.940 -25.491 -2.940 1.00 93.19 71 GLY A N 1
ATOM 541 C CA . GLY A 1 71 ? 7.706 -25.755 -3.667 1.00 93.19 71 GLY A CA 1
ATOM 542 C C . GLY A 1 71 ? 6.743 -26.588 -2.830 1.00 93.19 71 GLY A C 1
ATOM 543 O O . GLY A 1 71 ? 6.368 -26.200 -1.720 1.00 93.19 71 GLY A O 1
ATOM 544 N N . ASN A 1 72 ? 6.338 -27.746 -3.355 1.00 91.69 72 ASN A N 1
ATOM 545 C CA . ASN A 1 72 ? 5.355 -28.586 -2.693 1.00 91.69 72 ASN A CA 1
ATOM 546 C C . ASN A 1 72 ? 5.972 -29.492 -1.623 1.00 91.69 72 ASN A C 1
ATOM 548 O O . ASN A 1 72 ? 6.686 -30.443 -1.930 1.00 91.69 72 ASN A O 1
ATOM 552 N N . VAL A 1 73 ? 5.653 -29.231 -0.356 1.00 93.25 73 VAL A N 1
ATOM 553 C CA . VAL A 1 73 ? 6.025 -30.078 0.791 1.00 93.25 73 VAL A CA 1
ATOM 554 C C . VAL A 1 73 ? 4.798 -30.482 1.619 1.00 93.25 73 VAL A C 1
ATOM 556 O O . VAL A 1 73 ? 4.899 -30.771 2.812 1.00 93.25 73 VAL A O 1
ATOM 559 N N . GLN A 1 74 ? 3.616 -30.510 0.994 1.00 92.19 74 GLN A N 1
ATOM 560 C CA . GLN A 1 74 ? 2.341 -30.746 1.678 1.00 92.19 74 GLN A CA 1
ATOM 561 C C . GLN A 1 74 ? 2.182 -32.184 2.186 1.00 92.19 74 GLN A C 1
ATOM 563 O O . GLN A 1 74 ? 1.497 -32.412 3.177 1.00 92.19 74 GLN A O 1
ATOM 568 N N . ASP A 1 75 ? 2.818 -33.141 1.505 1.00 91.19 75 ASP A N 1
ATOM 569 C CA . ASP A 1 75 ? 2.755 -34.569 1.828 1.00 91.19 75 ASP A CA 1
ATOM 570 C C . ASP A 1 75 ? 3.799 -34.981 2.883 1.00 91.19 75 ASP A C 1
ATOM 572 O O . ASP A 1 75 ? 3.894 -36.158 3.236 1.00 91.19 75 ASP A O 1
ATOM 576 N N . PHE A 1 76 ? 4.592 -34.031 3.395 1.00 92.69 76 PHE A N 1
ATOM 577 C CA . PHE A 1 76 ? 5.508 -34.286 4.502 1.00 92.69 76 PHE A CA 1
ATOM 578 C C . PHE A 1 76 ? 4.714 -34.637 5.769 1.00 92.69 76 PHE A C 1
ATOM 580 O O . PHE A 1 76 ? 3.811 -33.903 6.180 1.00 92.69 76 PHE A O 1
ATOM 587 N N . PHE A 1 77 ? 5.032 -35.785 6.367 1.00 87.81 77 PHE A N 1
ATOM 588 C CA . PHE A 1 77 ? 4.185 -36.416 7.380 1.00 87.81 77 PHE A CA 1
ATOM 589 C C . PHE A 1 77 ? 4.504 -36.001 8.823 1.00 87.81 77 PHE A C 1
ATOM 591 O O . PHE A 1 77 ? 3.616 -36.081 9.674 1.00 87.81 77 PHE A O 1
ATOM 598 N N . ASP A 1 78 ? 5.729 -35.556 9.114 1.00 91.75 78 ASP A N 1
ATOM 599 C CA . ASP A 1 78 ? 6.099 -35.143 10.470 1.00 91.75 78 ASP A CA 1
ATOM 600 C C . ASP A 1 78 ? 5.525 -33.762 10.821 1.00 91.75 78 ASP A C 1
ATOM 602 O O . ASP A 1 78 ? 5.277 -32.904 9.970 1.00 91.75 78 ASP A O 1
ATOM 606 N N . ASN A 1 79 ? 5.333 -33.525 12.120 1.00 93.56 79 ASN A N 1
ATOM 607 C CA . ASN A 1 79 ? 4.834 -32.254 12.651 1.00 93.56 79 ASN A CA 1
ATOM 608 C C . ASN A 1 79 ? 5.938 -31.195 12.838 1.00 93.56 79 ASN A C 1
ATOM 610 O O . ASN A 1 79 ? 5.643 -30.059 13.222 1.00 93.56 79 ASN A O 1
ATOM 614 N N . SER A 1 80 ? 7.198 -31.541 12.573 1.00 95.50 80 SER A N 1
ATOM 615 C CA . SER A 1 80 ? 8.347 -30.644 12.672 1.00 95.50 80 SER A CA 1
ATOM 616 C C . SER A 1 80 ? 9.186 -30.718 11.409 1.00 95.50 80 SER A C 1
ATOM 618 O O . SER A 1 80 ? 9.616 -31.800 11.014 1.00 95.50 80 SER A O 1
ATOM 620 N N . LEU A 1 81 ? 9.419 -29.570 10.776 1.00 95.25 81 LEU A N 1
ATOM 621 C CA . LEU A 1 81 ? 10.206 -29.477 9.552 1.00 95.25 81 LEU A CA 1
ATOM 622 C C . LEU A 1 81 ? 11.368 -28.509 9.741 1.00 95.25 81 LEU A C 1
ATOM 624 O O . LEU A 1 81 ? 11.173 -27.375 10.181 1.00 95.25 81 LEU A O 1
ATOM 628 N N . SER A 1 82 ? 12.564 -28.955 9.364 1.00 94.44 82 SER A N 1
ATOM 629 C CA . SER A 1 82 ? 13.804 -28.215 9.577 1.00 94.44 82 SER A CA 1
ATOM 630 C C . SER A 1 82 ? 14.535 -27.911 8.276 1.00 94.44 82 SER A C 1
ATOM 632 O O . SER A 1 82 ? 14.684 -28.788 7.429 1.00 94.44 82 SER A O 1
ATOM 634 N N . PHE A 1 83 ? 15.058 -26.694 8.159 1.00 94.06 83 PHE A N 1
ATOM 635 C CA . PHE A 1 83 ? 15.873 -26.224 7.041 1.00 94.06 83 PHE A CA 1
ATOM 636 C C . PHE A 1 83 ? 17.239 -25.765 7.560 1.00 94.06 83 PHE A C 1
ATOM 638 O O . PHE A 1 83 ? 17.309 -25.025 8.544 1.00 94.06 83 PHE A O 1
ATOM 645 N N . TYR A 1 84 ? 18.316 -26.190 6.894 1.00 91.75 84 TYR A N 1
ATOM 646 C CA . TYR A 1 84 ? 19.693 -25.956 7.339 1.00 91.75 84 TYR A CA 1
ATOM 647 C C . TYR A 1 84 ? 20.585 -25.428 6.214 1.00 91.75 84 TYR A C 1
ATOM 649 O O . TYR A 1 84 ? 20.503 -25.908 5.083 1.00 91.75 84 TYR A O 1
ATOM 657 N N . ASN A 1 85 ? 21.503 -24.516 6.554 1.00 86.44 85 ASN A N 1
ATOM 658 C CA . ASN A 1 85 ? 22.698 -24.169 5.766 1.00 86.44 85 ASN A CA 1
ATOM 659 C C . ASN A 1 85 ? 22.420 -23.876 4.284 1.00 86.44 85 ASN A C 1
ATOM 661 O O . ASN A 1 85 ? 23.180 -24.286 3.406 1.00 86.44 85 ASN A O 1
ATOM 665 N N . THR A 1 86 ? 21.306 -23.202 4.000 1.00 81.69 86 THR A N 1
ATOM 666 C CA . THR A 1 86 ? 20.887 -22.913 2.628 1.00 81.69 86 THR A CA 1
ATOM 667 C C . THR A 1 86 ? 21.070 -21.422 2.351 1.00 81.69 86 THR A C 1
ATOM 669 O O . THR A 1 86 ? 20.424 -20.602 3.006 1.00 81.69 86 THR A O 1
ATOM 672 N N . PRO A 1 87 ? 21.951 -21.045 1.406 1.00 76.25 87 PRO A N 1
ATOM 673 C CA . PRO A 1 87 ? 22.451 -19.680 1.313 1.00 76.25 87 PRO A CA 1
ATOM 674 C C . PRO A 1 87 ? 21.384 -18.660 0.929 1.00 76.25 87 PRO A C 1
ATOM 676 O O . PRO A 1 87 ? 21.516 -17.522 1.341 1.00 76.25 87 PRO A O 1
ATOM 679 N N . VAL A 1 88 ? 20.357 -19.028 0.153 1.00 78.75 88 VAL A N 1
ATOM 680 C CA . VAL A 1 88 ? 19.236 -18.146 -0.215 1.00 78.75 88 VAL A CA 1
ATOM 681 C C . VAL A 1 88 ? 18.007 -18.992 -0.544 1.00 78.75 88 VAL A C 1
ATOM 683 O O . VAL A 1 88 ? 18.067 -19.791 -1.475 1.00 78.75 88 VAL A O 1
ATOM 686 N N . VAL A 1 89 ? 16.887 -18.780 0.154 1.00 87.94 89 VAL A N 1
ATOM 687 C CA . VAL A 1 89 ? 15.642 -19.544 -0.047 1.00 87.94 89 VAL A CA 1
ATOM 688 C C . VAL A 1 89 ? 14.416 -18.632 -0.054 1.00 87.94 89 VAL A C 1
ATOM 690 O O . VAL A 1 89 ? 14.239 -17.803 0.840 1.00 87.94 89 VAL A O 1
ATOM 693 N N . SER A 1 90 ? 13.540 -18.806 -1.046 1.00 91.44 90 SER A N 1
ATOM 694 C CA . SER A 1 90 ? 12.177 -18.262 -1.039 1.00 91.44 90 SER A CA 1
ATOM 695 C C . SER A 1 90 ? 11.160 -19.321 -0.601 1.00 91.44 90 SER A C 1
ATOM 697 O O . SER A 1 90 ? 11.135 -20.422 -1.152 1.00 91.44 90 SER A O 1
ATOM 699 N N . PHE A 1 91 ? 10.300 -18.980 0.360 1.00 91.88 91 PHE A N 1
ATOM 700 C CA . PHE A 1 91 ? 9.138 -19.785 0.756 1.00 91.88 91 PHE A CA 1
ATOM 701 C C . PHE A 1 91 ? 7.817 -19.221 0.215 1.00 91.88 91 PHE A C 1
ATOM 703 O O . PHE A 1 91 ? 6.754 -19.711 0.576 1.00 91.88 91 PHE A O 1
ATOM 710 N N . GLU A 1 92 ? 7.859 -18.196 -0.637 1.00 88.81 92 GLU A N 1
ATOM 711 C CA . GLU A 1 92 ? 6.675 -17.475 -1.130 1.00 88.81 92 GLU A CA 1
ATOM 712 C C . GLU A 1 92 ? 5.611 -18.393 -1.750 1.00 88.81 92 GLU A C 1
ATOM 714 O O . GLU A 1 92 ? 4.413 -18.186 -1.581 1.00 88.81 92 GLU A O 1
ATOM 719 N N . LYS A 1 93 ? 6.048 -19.435 -2.454 1.00 88.25 93 LYS A N 1
ATOM 720 C CA . LYS A 1 93 ? 5.177 -20.403 -3.128 1.00 88.25 93 LYS A CA 1
ATOM 721 C C . LYS A 1 93 ? 5.181 -21.773 -2.439 1.00 88.25 93 LYS A C 1
ATOM 723 O O . LYS A 1 93 ? 4.710 -22.750 -3.016 1.00 88.25 93 LYS A O 1
ATOM 728 N N . ALA A 1 94 ? 5.720 -21.854 -1.222 1.00 91.56 94 ALA A N 1
ATOM 729 C CA . ALA A 1 94 ? 5.814 -23.106 -0.489 1.00 91.56 94 ALA A CA 1
ATOM 730 C C . ALA A 1 94 ? 4.429 -23.565 -0.020 1.00 91.56 94 ALA A C 1
ATOM 732 O O . ALA A 1 94 ? 3.714 -22.817 0.651 1.00 91.56 94 ALA A O 1
ATOM 733 N N . THR A 1 95 ? 4.074 -24.818 -0.302 1.00 91.94 95 THR A N 1
ATOM 734 C CA . THR A 1 95 ? 2.863 -25.444 0.243 1.00 91.94 95 THR A CA 1
ATOM 735 C C . THR A 1 95 ? 3.247 -26.430 1.335 1.00 91.94 95 THR A C 1
ATOM 737 O O . THR A 1 95 ? 3.780 -27.506 1.072 1.00 91.94 95 THR A O 1
ATOM 740 N N . PHE A 1 96 ? 2.992 -26.046 2.585 1.00 93.25 96 PHE A N 1
ATOM 741 C CA . PHE A 1 96 ? 3.296 -26.859 3.760 1.00 93.25 96 PHE A CA 1
ATOM 742 C C . PHE A 1 96 ? 2.148 -27.793 4.143 1.00 93.25 96 PHE A C 1
ATOM 744 O O . PHE A 1 96 ? 0.974 -27.498 3.912 1.00 93.25 96 PHE A O 1
ATOM 751 N N . SER A 1 97 ? 2.498 -28.902 4.797 1.00 92.38 97 SER A N 1
ATOM 752 C CA . SER A 1 97 ? 1.522 -29.817 5.383 1.00 92.38 97 SER A CA 1
ATOM 753 C C . SER A 1 97 ? 0.643 -29.113 6.422 1.00 92.38 97 SER A C 1
ATOM 755 O O . SER A 1 97 ? 1.127 -28.362 7.272 1.00 92.38 97 SER A O 1
ATOM 757 N N . GLN A 1 98 ? -0.660 -29.402 6.404 1.00 90.50 98 GLN A N 1
ATOM 758 C CA . GLN A 1 98 ? -1.611 -28.878 7.393 1.00 90.50 98 GLN A CA 1
ATOM 759 C C . GLN A 1 98 ? -1.431 -29.508 8.787 1.00 90.50 98 GLN A C 1
ATOM 761 O O . GLN A 1 98 ? -1.993 -29.004 9.762 1.00 90.50 98 GLN A O 1
ATOM 766 N N . SER A 1 99 ? -0.652 -30.594 8.903 1.00 92.88 99 SER A N 1
ATOM 767 C CA . SER A 1 99 ? -0.257 -31.184 10.188 1.00 92.88 99 SER A CA 1
ATOM 768 C C . SER A 1 99 ? 0.987 -30.543 10.803 1.00 92.88 99 SER A C 1
ATOM 770 O O . SER A 1 99 ? 1.317 -30.881 11.937 1.00 92.88 99 SER A O 1
ATOM 772 N N . LEU A 1 100 ? 1.669 -29.637 10.094 1.00 95.81 100 LEU A N 1
ATOM 773 C CA . LEU A 1 100 ? 2.909 -29.034 10.568 1.00 95.81 100 LEU A CA 1
ATOM 774 C C . LEU A 1 100 ? 2.654 -28.147 11.796 1.00 95.81 100 LEU A C 1
ATOM 776 O O . LEU A 1 100 ? 1.844 -27.223 11.747 1.00 95.81 100 LEU A O 1
ATOM 780 N N . GLU A 1 101 ? 3.373 -28.413 12.884 1.00 96.19 101 GLU A N 1
ATOM 781 C CA . GLU A 1 101 ? 3.263 -27.706 14.167 1.00 96.19 101 GLU A CA 1
ATOM 782 C C . GLU A 1 101 ? 4.480 -26.824 14.451 1.00 96.19 101 GLU A C 1
ATOM 784 O O . GLU A 1 101 ? 4.345 -25.781 15.101 1.00 96.19 101 GLU A O 1
ATOM 789 N N . SER A 1 102 ? 5.653 -27.200 13.931 1.00 96.44 102 SER A N 1
ATOM 790 C CA . SER A 1 102 ? 6.893 -26.446 14.104 1.00 96.44 102 SER A CA 1
ATOM 791 C C . SER A 1 102 ? 7.732 -26.347 12.831 1.00 96.44 102 SER A C 1
ATOM 793 O O . SER A 1 102 ? 7.881 -27.313 12.084 1.00 96.44 102 SER A O 1
ATOM 795 N N . LEU A 1 103 ? 8.305 -25.164 12.612 1.00 95.44 103 LEU A N 1
ATOM 796 C CA . LEU A 1 103 ? 9.226 -24.874 11.518 1.00 95.44 103 LEU A CA 1
ATOM 797 C C . LEU A 1 103 ? 10.553 -24.384 12.101 1.00 95.44 103 LEU A C 1
ATOM 799 O O . LEU A 1 103 ? 10.584 -23.385 12.822 1.00 95.44 103 LEU A O 1
ATOM 803 N N . LEU A 1 104 ? 11.641 -25.088 11.807 1.00 96.31 104 LEU A N 1
ATOM 804 C CA . LEU A 1 104 ? 12.961 -24.800 12.356 1.00 96.31 104 LEU A CA 1
ATOM 805 C C . LEU A 1 104 ? 13.908 -24.362 11.234 1.00 96.31 104 LEU A C 1
ATOM 807 O O . LEU A 1 104 ? 14.136 -25.086 10.271 1.00 96.31 104 LEU A O 1
ATOM 811 N N . LEU A 1 105 ? 14.454 -23.161 11.342 1.00 95.81 105 LEU A N 1
ATOM 812 C CA . LEU A 1 105 ? 15.238 -22.508 10.302 1.00 95.81 105 LEU A CA 1
ATOM 813 C C . LEU A 1 105 ? 16.618 -22.181 10.879 1.00 95.81 105 LEU A C 1
ATOM 815 O O . LEU A 1 105 ? 16.724 -21.419 11.840 1.00 95.81 105 LEU A O 1
ATOM 819 N N . TYR A 1 106 ? 17.673 -22.760 10.308 1.00 95.06 106 TYR A N 1
ATOM 820 C CA . TYR A 1 106 ? 19.039 -22.649 10.822 1.00 95.06 106 TYR A CA 1
ATOM 821 C C . TYR A 1 106 ? 19.998 -22.205 9.727 1.00 95.06 106 TYR A C 1
ATOM 823 O O . TYR A 1 106 ? 20.187 -22.928 8.746 1.00 95.06 106 TYR A O 1
ATOM 831 N N . ASN A 1 107 ? 20.649 -21.058 9.924 1.00 93.56 107 ASN A N 1
ATOM 832 C CA . ASN A 1 107 ? 21.657 -20.545 8.999 1.00 93.56 107 ASN A CA 1
ATOM 833 C C . ASN A 1 107 ? 21.152 -20.530 7.545 1.00 93.56 107 ASN A C 1
ATOM 835 O O . ASN A 1 107 ? 21.732 -21.143 6.644 1.00 93.56 107 ASN A O 1
ATOM 839 N N . ILE A 1 108 ? 20.000 -19.884 7.349 1.00 90.69 108 ILE A N 1
ATOM 840 C CA . ILE A 1 108 ? 19.392 -19.676 6.035 1.00 90.69 108 ILE A CA 1
ATOM 841 C C . ILE A 1 108 ? 19.160 -18.187 5.788 1.00 90.69 108 ILE A C 1
ATOM 843 O O . ILE A 1 108 ? 18.811 -17.456 6.715 1.00 90.69 108 ILE A O 1
ATOM 847 N N . THR A 1 109 ? 19.293 -17.741 4.540 1.00 89.75 109 THR A N 1
ATOM 848 C CA . THR A 1 109 ? 18.867 -16.392 4.136 1.00 89.75 109 THR A CA 1
ATOM 849 C C . THR A 1 109 ? 17.502 -16.474 3.472 1.00 89.75 109 THR A C 1
ATOM 851 O O . THR A 1 109 ? 17.347 -17.074 2.407 1.00 89.75 109 THR A O 1
ATOM 854 N N . ILE A 1 110 ? 16.501 -15.873 4.109 1.00 90.69 110 ILE A N 1
ATOM 855 C CA . ILE A 1 110 ? 15.106 -15.946 3.672 1.00 90.69 110 ILE A CA 1
ATOM 856 C C . ILE A 1 110 ? 14.796 -14.747 2.777 1.00 90.69 110 ILE A C 1
ATOM 858 O O . ILE A 1 110 ? 14.919 -13.606 3.213 1.00 90.69 110 ILE A O 1
ATOM 862 N N . LYS A 1 111 ? 14.367 -15.000 1.535 1.00 89.12 111 LYS A N 1
ATOM 863 C CA . LYS A 1 111 ? 13.905 -13.949 0.609 1.00 89.12 111 LYS A CA 1
ATOM 864 C C . LYS A 1 111 ? 12.450 -13.556 0.832 1.00 89.12 111 LYS A C 1
ATOM 866 O O . LYS A 1 111 ? 12.108 -12.388 0.717 1.00 89.12 111 LYS A O 1
ATOM 871 N N . ALA A 1 112 ? 11.607 -14.539 1.130 1.00 87.94 112 ALA A N 1
ATOM 872 C CA . ALA A 1 112 ? 10.185 -14.350 1.366 1.00 87.94 112 ALA A CA 1
ATOM 873 C C . ALA A 1 112 ? 9.642 -15.496 2.226 1.00 87.94 112 ALA A C 1
ATOM 875 O O . ALA A 1 112 ? 10.053 -16.648 2.058 1.00 87.94 112 ALA A O 1
ATOM 876 N N . PHE A 1 113 ? 8.719 -15.173 3.130 1.00 90.06 113 PHE A N 1
ATOM 877 C CA . PHE A 1 113 ? 7.892 -16.143 3.851 1.00 90.06 113 PHE A CA 1
ATOM 878 C C . PHE A 1 113 ? 6.656 -16.519 3.015 1.00 90.06 113 PHE A C 1
ATOM 880 O O . PHE A 1 113 ? 6.295 -15.766 2.108 1.00 90.06 113 PHE A O 1
ATOM 887 N N . PRO A 1 114 ? 5.993 -17.658 3.288 1.00 86.12 114 PRO A N 1
ATOM 888 C CA . PRO A 1 114 ? 4.762 -18.005 2.585 1.00 86.12 114 PRO A CA 1
ATOM 889 C C . PRO A 1 114 ? 3.637 -17.006 2.927 1.00 86.12 114 PRO A C 1
ATOM 891 O O . PRO A 1 114 ? 3.564 -16.540 4.068 1.00 86.12 114 PRO A O 1
ATOM 894 N N . PRO A 1 115 ? 2.716 -16.712 1.988 1.00 72.25 115 PRO A N 1
ATOM 895 C CA . PRO A 1 115 ? 1.604 -15.780 2.201 1.00 72.25 115 PRO A CA 1
ATOM 896 C C . PRO A 1 115 ? 0.592 -16.294 3.232 1.00 72.25 115 PRO A C 1
ATOM 898 O O . PRO A 1 115 ? -0.149 -15.516 3.827 1.00 72.25 115 PRO A O 1
ATOM 901 N N . SER A 1 116 ? 0.558 -17.608 3.463 1.00 81.56 116 SER A N 1
ATOM 902 C CA . SER A 1 116 ? -0.244 -18.228 4.511 1.00 81.56 116 SER A CA 1
ATOM 903 C C . SER A 1 116 ? 0.560 -19.307 5.232 1.00 81.56 116 SER A C 1
ATOM 905 O O . SER A 1 116 ? 1.376 -20.010 4.636 1.00 81.56 116 SER A O 1
ATOM 907 N N . LEU A 1 117 ? 0.336 -19.428 6.540 1.00 86.75 117 LEU A N 1
ATOM 908 C CA . LEU A 1 117 ? 0.936 -20.469 7.372 1.00 86.75 117 LEU A CA 1
ATOM 909 C C . LEU A 1 117 ? -0.091 -21.573 7.656 1.00 86.75 117 LEU A C 1
ATOM 911 O O . LEU A 1 117 ? -1.262 -21.249 7.879 1.00 86.75 117 LEU A O 1
ATOM 915 N N . PRO A 1 118 ? 0.326 -22.851 7.762 1.00 90.62 118 PRO A N 1
ATOM 916 C CA . PRO A 1 118 ? -0.551 -23.932 8.206 1.00 90.62 118 PRO A CA 1
ATOM 917 C C . PRO A 1 118 ? -1.256 -23.593 9.520 1.00 90.62 118 PRO A C 1
ATOM 919 O O . PRO A 1 118 ? -0.640 -23.072 10.455 1.00 90.62 118 PRO A O 1
ATOM 922 N N . LEU A 1 119 ? -2.546 -23.917 9.633 1.00 89.62 119 LEU A N 1
ATOM 923 C CA . LEU A 1 119 ? -3.348 -23.564 10.813 1.00 89.62 119 LEU A CA 1
ATOM 924 C C . LEU A 1 119 ? -2.798 -24.174 12.112 1.00 89.62 119 LEU A C 1
ATOM 926 O O . LEU A 1 119 ? -2.881 -23.553 13.172 1.00 89.62 119 LEU A O 1
ATOM 930 N N . LYS A 1 120 ? -2.192 -25.364 12.031 1.00 93.69 120 LYS A N 1
ATOM 931 C CA . LYS A 1 120 ? -1.558 -26.033 13.174 1.00 93.69 120 LYS A CA 1
ATOM 932 C C . LYS A 1 120 ? -0.157 -25.526 13.503 1.00 93.69 120 LYS A C 1
ATOM 934 O O . LYS A 1 120 ? 0.318 -25.832 14.590 1.00 93.69 120 LYS A O 1
ATOM 939 N N . LEU A 1 121 ? 0.477 -24.725 12.646 1.00 94.25 121 LEU A N 1
ATOM 940 C CA . LEU A 1 121 ? 1.832 -24.236 12.894 1.00 94.25 121 LEU A CA 1
ATOM 941 C C . LEU A 1 121 ? 1.813 -23.297 14.100 1.00 94.25 121 LEU A C 1
ATOM 943 O O . LEU A 1 121 ? 1.244 -22.213 14.021 1.00 94.25 121 LEU A O 1
ATOM 947 N N . ARG A 1 122 ? 2.402 -23.701 15.224 1.00 93.38 122 ARG A N 1
ATOM 948 C CA . ARG A 1 122 ? 2.423 -22.913 16.468 1.00 93.38 122 ARG A CA 1
ATOM 949 C C . ARG A 1 122 ? 3.778 -22.306 16.760 1.00 93.38 122 ARG A C 1
ATOM 951 O O . ARG A 1 122 ? 3.843 -21.357 17.535 1.00 93.38 122 ARG A O 1
ATOM 958 N N . PHE A 1 123 ? 4.841 -22.830 16.163 1.00 94.94 123 PHE A N 1
ATOM 959 C CA . PHE A 1 123 ? 6.195 -22.471 16.547 1.00 94.94 123 PHE A CA 1
ATOM 960 C C . PHE A 1 123 ? 7.105 -22.299 15.335 1.00 94.94 123 PHE A C 1
ATOM 962 O O . PHE A 1 123 ? 7.211 -23.198 14.502 1.00 94.94 123 PHE A O 1
ATOM 969 N N . ILE A 1 124 ? 7.790 -21.158 15.257 1.00 95.50 124 ILE A N 1
ATOM 970 C CA . ILE A 1 124 ? 8.873 -20.941 14.297 1.00 95.50 124 ILE A CA 1
ATOM 971 C C . ILE A 1 124 ? 10.142 -20.591 15.067 1.00 95.50 124 ILE A C 1
ATOM 973 O O . ILE A 1 124 ? 10.179 -19.636 15.848 1.00 95.50 124 ILE A O 1
ATOM 977 N N . TYR A 1 125 ? 11.184 -21.377 14.826 1.00 97.00 125 TYR A N 1
ATOM 978 C CA . TYR A 1 125 ? 12.508 -21.182 15.390 1.00 97.00 125 TYR A CA 1
ATOM 979 C C . TYR A 1 125 ? 13.462 -20.710 14.303 1.00 97.00 125 TYR A C 1
ATOM 981 O O . TYR A 1 125 ? 13.590 -21.364 13.273 1.00 97.00 125 TYR A O 1
ATOM 989 N N . MET A 1 126 ? 14.138 -19.592 14.538 1.00 96.44 126 MET A N 1
ATOM 990 C CA . MET A 1 126 ? 15.120 -19.012 13.628 1.00 96.44 126 MET A CA 1
ATOM 991 C C . MET A 1 126 ? 16.446 -18.859 14.363 1.00 96.44 126 MET A C 1
ATOM 993 O O . MET A 1 126 ? 16.512 -18.170 15.384 1.00 96.44 126 MET A O 1
ATOM 997 N N . ALA A 1 127 ? 17.494 -19.501 13.852 1.00 97.00 127 ALA A N 1
ATOM 998 C CA . ALA A 1 127 ? 18.820 -19.448 14.444 1.00 97.00 127 ALA A CA 1
ATOM 999 C C . ALA A 1 127 ? 19.944 -19.174 13.448 1.00 97.00 127 ALA A C 1
ATOM 1001 O O . ALA A 1 127 ? 19.897 -19.624 12.303 1.00 97.00 127 ALA A O 1
ATOM 1002 N N . ASP A 1 128 ? 20.969 -18.475 13.939 1.00 95.75 128 ASP A N 1
ATOM 1003 C CA . ASP A 1 128 ? 22.260 -18.288 13.269 1.00 95.75 128 ASP A CA 1
ATOM 1004 C C . ASP A 1 128 ? 22.125 -17.665 11.871 1.00 95.75 128 ASP A C 1
ATOM 1006 O O . ASP A 1 128 ? 22.723 -18.133 10.908 1.00 95.75 128 ASP A O 1
ATOM 1010 N N . MET A 1 129 ? 21.295 -16.626 11.741 1.00 93.62 129 MET A N 1
ATOM 1011 C CA . MET A 1 129 ? 20.952 -16.029 10.446 1.00 93.62 129 MET A CA 1
ATOM 1012 C C . MET A 1 129 ? 20.853 -14.504 10.485 1.00 93.62 129 MET A C 1
ATOM 1014 O O . MET A 1 129 ? 20.759 -13.883 11.547 1.00 93.62 129 MET A O 1
ATOM 1018 N N . VAL A 1 130 ? 20.834 -13.905 9.296 1.00 90.56 130 VAL A N 1
ATOM 1019 C CA . VAL A 1 130 ? 20.458 -12.504 9.092 1.00 90.56 130 VAL A CA 1
ATOM 1020 C C . VAL A 1 130 ? 19.022 -12.469 8.582 1.00 90.56 130 VAL A C 1
ATOM 1022 O O . VAL A 1 130 ? 18.684 -13.176 7.633 1.00 90.56 130 VAL A O 1
ATOM 1025 N N . LEU A 1 131 ? 18.181 -11.673 9.236 1.00 88.75 131 LEU A N 1
ATOM 1026 C CA . LEU A 1 131 ? 16.775 -11.519 8.902 1.00 88.75 131 LEU A CA 1
ATOM 1027 C C . LEU A 1 131 ? 16.512 -10.089 8.417 1.00 88.75 131 LEU A C 1
ATOM 1029 O O . LEU A 1 131 ? 16.450 -9.149 9.215 1.00 88.75 131 LEU A O 1
ATOM 1033 N N . ASP A 1 132 ? 16.341 -9.956 7.101 1.00 82.50 132 ASP A N 1
ATOM 1034 C CA . ASP A 1 132 ? 16.102 -8.673 6.424 1.00 82.50 132 ASP A CA 1
ATOM 1035 C C . ASP A 1 132 ? 14.631 -8.432 6.060 1.00 82.50 132 ASP A C 1
ATOM 1037 O O . ASP A 1 132 ? 14.277 -7.377 5.538 1.00 82.50 132 ASP A O 1
ATOM 1041 N N . ILE A 1 133 ? 13.767 -9.399 6.362 1.00 82.25 133 ILE A N 1
ATOM 1042 C CA . ILE A 1 133 ? 12.329 -9.363 6.096 1.00 82.25 133 ILE A CA 1
ATOM 1043 C C . ILE A 1 133 ? 11.549 -9.554 7.396 1.00 82.25 133 ILE A C 1
ATOM 1045 O O . ILE A 1 133 ? 12.019 -10.212 8.326 1.00 82.25 133 ILE A O 1
ATOM 1049 N N . SER A 1 134 ? 10.334 -9.011 7.472 1.00 81.88 134 SER A N 1
ATOM 1050 C CA . SER A 1 134 ? 9.475 -9.242 8.634 1.00 81.88 134 SER A CA 1
ATOM 1051 C C . SER A 1 134 ? 9.094 -10.725 8.738 1.00 81.88 134 SER A C 1
ATOM 1053 O O . SER A 1 134 ? 8.627 -11.302 7.751 1.00 81.88 134 SER A O 1
ATOM 1055 N N . PRO A 1 135 ? 9.263 -11.353 9.915 1.00 85.88 135 PRO A N 1
ATOM 1056 C CA . PRO A 1 135 ? 8.780 -12.704 10.148 1.00 85.88 135 PRO A CA 1
ATOM 1057 C C . PRO A 1 135 ? 7.244 -12.735 10.123 1.00 85.88 135 PRO A C 1
ATOM 1059 O O . PRO A 1 135 ? 6.598 -11.712 10.364 1.00 85.88 135 PRO A O 1
ATOM 1062 N N . PRO A 1 136 ? 6.637 -13.894 9.832 1.00 86.69 136 PRO A N 1
ATOM 1063 C CA . PRO A 1 136 ? 5.192 -14.000 9.764 1.00 86.69 136 PRO A CA 1
ATOM 1064 C C . PRO A 1 136 ? 4.579 -13.879 11.163 1.00 86.69 136 PRO A C 1
ATOM 1066 O O . PRO A 1 136 ? 5.166 -14.290 12.166 1.00 86.69 136 PRO A O 1
ATOM 1069 N N . ASN A 1 137 ? 3.364 -13.343 11.219 1.00 84.44 137 ASN A N 1
ATOM 1070 C CA . ASN A 1 137 ? 2.677 -13.013 12.460 1.00 84.44 137 ASN A CA 1
ATOM 1071 C C . ASN A 1 137 ? 1.218 -13.482 12.389 1.00 84.44 137 ASN A C 1
ATOM 1073 O O . ASN A 1 137 ? 0.518 -13.216 11.414 1.00 84.44 137 ASN A O 1
ATOM 1077 N N . ARG A 1 138 ? 0.771 -14.208 13.416 1.00 87.19 138 ARG A N 1
ATOM 1078 C CA . ARG A 1 138 ? -0.593 -14.732 13.547 1.00 87.19 138 ARG A CA 1
ATOM 1079 C C . ARG A 1 138 ? -0.894 -14.986 15.019 1.00 87.19 138 ARG A C 1
ATOM 1081 O O . ARG A 1 138 ? -0.016 -15.436 15.755 1.00 87.19 138 ARG A O 1
ATOM 1088 N N . GLU A 1 139 ? -2.148 -14.808 15.414 1.00 83.56 139 GLU A N 1
ATOM 1089 C CA . GLU A 1 139 ? -2.619 -15.223 16.734 1.00 83.56 139 GLU A CA 1
ATOM 1090 C C . GLU A 1 139 ? -2.300 -16.706 17.007 1.00 83.56 139 GLU A C 1
ATOM 1092 O O . GLU A 1 139 ? -2.430 -17.580 16.135 1.00 83.56 139 GLU A O 1
ATOM 1097 N N . GLY A 1 140 ? -1.814 -16.996 18.216 1.00 85.62 140 GLY A N 1
ATOM 1098 C CA . GLY A 1 140 ? -1.401 -18.341 18.611 1.00 85.62 140 GLY A CA 1
ATOM 1099 C C . GLY A 1 140 ? -0.051 -18.799 18.048 1.00 85.62 140 GLY A C 1
ATOM 1100 O O . GLY A 1 140 ? 0.302 -19.962 18.255 1.00 85.62 140 GLY A O 1
ATOM 1101 N N . LEU A 1 141 ? 0.678 -17.954 17.306 1.00 91.12 141 LEU A N 1
ATOM 1102 C CA . LEU A 1 141 ? 2.027 -18.250 16.815 1.00 91.12 141 LEU A CA 1
ATOM 1103 C C . LEU A 1 141 ? 3.084 -17.808 17.834 1.00 91.12 141 LEU A C 1
ATOM 1105 O O . LEU A 1 141 ? 2.986 -16.744 18.448 1.00 91.12 141 LEU A O 1
ATOM 1109 N N . SER A 1 142 ? 4.110 -18.638 17.990 1.00 94.19 142 SER A N 1
ATOM 1110 C CA . SER A 1 142 ? 5.269 -18.399 18.843 1.00 94.19 142 SER A CA 1
ATOM 1111 C C . SER A 1 142 ? 6.526 -18.273 17.989 1.00 94.19 142 SER A C 1
ATOM 1113 O O . SER A 1 142 ? 6.816 -19.167 17.191 1.00 94.19 142 SER A O 1
ATOM 1115 N N . LEU A 1 143 ? 7.285 -17.194 18.178 1.00 94.88 143 LEU A N 1
ATOM 1116 C CA . LEU A 1 143 ? 8.557 -16.973 17.488 1.00 94.88 143 LEU A CA 1
ATOM 1117 C C . LEU A 1 143 ? 9.722 -17.041 18.473 1.00 94.88 143 LEU A C 1
ATOM 1119 O O . LEU A 1 143 ? 9.687 -16.434 19.547 1.00 94.88 143 LEU A O 1
ATOM 1123 N N . ARG A 1 144 ? 10.785 -17.748 18.087 1.00 96.19 144 ARG A N 1
ATOM 1124 C CA . ARG A 1 144 ? 12.050 -17.763 18.825 1.00 96.19 144 ARG A CA 1
ATOM 1125 C C . ARG A 1 144 ? 13.211 -17.438 17.894 1.00 96.19 144 ARG A C 1
ATOM 1127 O O . ARG A 1 144 ? 13.408 -18.113 16.888 1.00 96.19 144 ARG A O 1
ATOM 1134 N N . PHE A 1 145 ? 13.998 -16.445 18.291 1.00 96.50 145 PHE A N 1
ATOM 1135 C CA . PHE A 1 145 ? 15.203 -15.997 17.605 1.00 96.50 145 PHE A CA 1
ATOM 1136 C C . PHE A 1 145 ? 16.427 -16.326 18.455 1.00 96.50 145 PHE A C 1
ATOM 1138 O O . PHE A 1 145 ? 16.493 -15.902 19.610 1.00 96.50 145 PHE A O 1
ATOM 1145 N N . LYS A 1 146 ? 17.402 -17.040 17.890 1.00 97.56 146 LYS A N 1
ATOM 1146 C CA . LYS A 1 146 ? 18.691 -17.305 18.537 1.00 97.56 146 LYS A CA 1
ATOM 1147 C C . LYS A 1 146 ? 19.843 -16.854 17.653 1.00 97.56 146 LYS A C 1
ATOM 1149 O O . LYS A 1 146 ? 19.967 -17.340 16.538 1.00 97.56 146 LYS A O 1
ATOM 1154 N N . ASN A 1 147 ? 20.705 -15.964 18.139 1.00 96.88 147 ASN A N 1
ATOM 1155 C CA . ASN A 1 147 ? 21.841 -15.476 17.349 1.00 96.88 147 ASN A CA 1
ATOM 1156 C C . ASN A 1 147 ? 21.411 -14.936 15.959 1.00 96.88 147 ASN A C 1
ATOM 1158 O O . ASN A 1 147 ? 22.004 -15.251 14.929 1.00 96.88 147 ASN A O 1
ATOM 1162 N N . VAL A 1 148 ? 20.318 -14.162 15.928 1.00 94.31 148 VAL A N 1
ATOM 1163 C CA . VAL A 1 148 ? 19.756 -13.578 14.697 1.00 94.31 148 VAL A CA 1
ATOM 1164 C C . VAL A 1 148 ? 20.121 -12.104 14.605 1.00 94.31 148 VAL A C 1
ATOM 1166 O O . VAL A 1 148 ? 19.911 -11.353 15.554 1.00 94.31 148 VAL A O 1
ATOM 1169 N N . THR A 1 149 ? 20.637 -11.672 13.457 1.00 91.81 149 THR A N 1
ATOM 1170 C CA . THR A 1 149 ? 20.872 -10.251 13.171 1.00 91.81 149 THR A CA 1
ATOM 1171 C C . THR A 1 149 ? 19.711 -9.684 12.363 1.00 91.81 149 THR A C 1
ATOM 1173 O O . THR A 1 149 ? 19.420 -10.194 11.291 1.00 91.81 149 THR A O 1
ATOM 1176 N N . PHE A 1 150 ? 19.077 -8.617 12.843 1.00 88.00 150 PHE A N 1
ATOM 1177 C CA . PHE A 1 150 ? 17.997 -7.930 12.124 1.00 88.00 150 PHE A CA 1
ATOM 1178 C C . PHE A 1 150 ? 18.552 -6.785 11.266 1.00 88.00 150 PHE A C 1
ATOM 1180 O O . PHE A 1 150 ? 19.455 -6.068 11.716 1.00 88.00 150 PHE A O 1
ATOM 1187 N N . ASN A 1 151 ? 18.000 -6.567 10.068 1.00 78.62 151 ASN A N 1
ATOM 1188 C CA . ASN A 1 151 ? 18.354 -5.395 9.261 1.00 78.62 151 ASN A CA 1
ATOM 1189 C C . ASN A 1 151 ? 18.011 -4.095 9.998 1.00 78.62 151 ASN A C 1
ATOM 1191 O O . ASN A 1 151 ? 16.990 -4.003 10.682 1.00 78.62 151 ASN A O 1
ATOM 1195 N N . ASN A 1 152 ? 18.888 -3.094 9.912 1.00 76.88 152 ASN A N 1
ATOM 1196 C CA . ASN A 1 152 ? 18.807 -1.855 10.701 1.00 76.88 152 ASN A CA 1
ATOM 1197 C C . ASN A 1 152 ? 18.636 -2.076 12.221 1.00 76.88 152 ASN A C 1
ATOM 1199 O O . ASN A 1 152 ? 18.205 -1.172 12.938 1.00 76.88 152 ASN A O 1
ATOM 1203 N N . ASN A 1 153 ? 18.954 -3.275 12.723 1.00 77.81 153 ASN A N 1
ATOM 1204 C CA . ASN A 1 153 ? 18.765 -3.710 14.106 1.00 77.81 153 ASN A CA 1
ATOM 1205 C C . ASN A 1 153 ? 17.349 -3.486 14.674 1.00 77.81 153 ASN A C 1
ATOM 1207 O O . ASN A 1 153 ? 17.198 -3.389 15.892 1.00 77.81 153 ASN A O 1
ATOM 1211 N N . THR A 1 154 ? 16.321 -3.368 13.830 1.00 76.44 154 THR A N 1
ATOM 1212 C CA . THR A 1 154 ? 14.968 -2.996 14.271 1.00 76.44 154 THR A CA 1
ATOM 1213 C C . THR A 1 154 ? 14.001 -4.138 14.027 1.00 76.44 154 THR A C 1
ATOM 1215 O O . THR A 1 154 ? 13.878 -4.616 12.901 1.00 76.44 154 THR A O 1
ATOM 1218 N N . LEU A 1 155 ? 13.275 -4.554 15.066 1.00 74.81 155 LEU A N 1
ATOM 1219 C CA . LEU A 1 155 ? 12.154 -5.465 14.876 1.00 74.81 155 LEU A CA 1
ATOM 1220 C C . LEU A 1 155 ? 10.903 -4.670 14.489 1.00 74.81 155 LEU A C 1
ATOM 1222 O O . LEU A 1 155 ? 10.435 -3.836 15.260 1.00 74.81 155 LEU A O 1
ATOM 1226 N N . VAL A 1 156 ? 10.338 -4.972 13.323 1.00 61.97 156 VAL A N 1
ATOM 1227 C CA . VAL A 1 156 ? 9.109 -4.350 12.813 1.00 61.97 156 VAL A CA 1
ATOM 1228 C C . VAL A 1 156 ? 8.024 -5.397 12.554 1.00 61.97 156 VAL A C 1
ATOM 1230 O O . VAL A 1 156 ? 8.319 -6.521 12.148 1.00 61.97 156 VAL A O 1
ATOM 1233 N N . ASN A 1 157 ? 6.766 -5.004 12.784 1.00 59.06 157 ASN A N 1
ATOM 1234 C CA . ASN A 1 157 ? 5.547 -5.727 12.400 1.00 59.06 157 ASN A CA 1
ATOM 1235 C C . ASN A 1 157 ? 5.340 -7.123 13.045 1.00 59.06 157 ASN A C 1
ATOM 1237 O O . ASN A 1 157 ? 5.311 -8.140 12.362 1.00 59.06 157 ASN A O 1
ATOM 1241 N N . ASN A 1 158 ? 5.176 -7.177 14.376 1.00 63.72 158 ASN A N 1
ATOM 1242 C CA . ASN A 1 158 ? 4.939 -8.418 15.143 1.00 63.72 158 ASN A CA 1
ATOM 1243 C C . ASN A 1 158 ? 3.866 -8.241 16.234 1.00 63.72 158 ASN A C 1
ATOM 1245 O O . ASN A 1 158 ? 4.120 -8.450 17.417 1.00 63.72 158 ASN A O 1
ATOM 1249 N N . THR A 1 159 ? 2.680 -7.781 15.844 1.00 63.72 159 THR A N 1
ATOM 1250 C CA . THR A 1 159 ? 1.641 -7.279 16.755 1.00 63.72 159 THR A CA 1
ATOM 1251 C C . THR A 1 159 ? 0.646 -8.311 17.304 1.00 63.72 159 THR A C 1
ATOM 1253 O O . THR A 1 159 ? -0.152 -7.979 18.177 1.00 63.72 159 THR A O 1
ATOM 1256 N N . VAL A 1 160 ? 0.656 -9.567 16.831 1.00 77.75 160 VAL A N 1
ATOM 1257 C CA . VAL A 1 160 ? -0.383 -10.561 17.192 1.00 77.75 160 VAL A CA 1
ATOM 1258 C C . VAL A 1 160 ? 0.173 -11.901 17.686 1.00 77.75 160 VAL A C 1
ATOM 1260 O O . VAL A 1 160 ? -0.549 -12.891 17.736 1.00 77.75 160 VAL A O 1
ATOM 1263 N N . LEU A 1 161 ? 1.443 -11.946 18.086 1.00 85.31 161 LEU A N 1
ATOM 1264 C CA . LEU A 1 161 ? 2.094 -13.164 18.581 1.00 85.31 161 LEU A CA 1
ATOM 1265 C C . LEU A 1 161 ? 1.633 -13.530 19.998 1.00 85.31 161 LEU A C 1
ATOM 1267 O O . LEU A 1 161 ? 1.364 -12.644 20.806 1.00 85.31 161 LEU A O 1
ATOM 1271 N N . SER A 1 162 ? 1.633 -14.828 20.320 1.00 88.12 162 SER A N 1
ATOM 1272 C CA . SER A 1 162 ? 1.385 -15.311 21.689 1.00 88.12 162 SER A CA 1
ATOM 1273 C C . SER A 1 162 ? 2.666 -15.369 22.515 1.00 88.12 162 SER A C 1
ATOM 1275 O O . SER A 1 162 ? 2.674 -14.945 23.667 1.00 88.12 162 SER A O 1
ATOM 1277 N N . ASN A 1 163 ? 3.766 -15.856 21.933 1.00 93.25 163 ASN A N 1
ATOM 1278 C CA . ASN A 1 163 ? 5.042 -15.984 22.639 1.00 93.25 163 ASN A CA 1
ATOM 1279 C C . ASN A 1 163 ? 6.197 -15.479 21.785 1.00 93.25 163 ASN A C 1
ATOM 1281 O O . ASN A 1 163 ? 6.298 -15.802 20.599 1.00 93.25 163 ASN A O 1
ATOM 1285 N N . LEU A 1 164 ? 7.106 -14.743 22.414 1.00 94.31 164 LEU A N 1
ATOM 1286 C CA . LEU A 1 164 ? 8.278 -14.190 21.758 1.00 94.31 164 LEU A CA 1
ATOM 1287 C C . LEU A 1 164 ? 9.523 -14.462 22.599 1.00 94.31 164 LEU A C 1
ATOM 1289 O O . LEU A 1 164 ? 9.562 -14.166 23.793 1.00 94.31 164 LEU A O 1
ATOM 1293 N N . THR A 1 165 ? 10.541 -15.062 21.985 1.00 96.38 165 THR A N 1
ATOM 1294 C CA . THR A 1 165 ? 11.824 -15.334 22.641 1.00 96.38 165 THR A CA 1
ATOM 1295 C C . THR A 1 165 ? 12.992 -14.786 21.832 1.00 96.38 165 THR A C 1
ATOM 1297 O O . THR A 1 165 ? 13.117 -15.088 20.647 1.00 96.38 165 THR A O 1
ATOM 1300 N N . PHE A 1 166 ? 13.886 -14.061 22.500 1.00 96.75 166 PHE A N 1
ATOM 1301 C CA . PHE A 1 166 ? 15.179 -13.634 21.972 1.00 96.75 166 PHE A CA 1
ATOM 1302 C C . PHE A 1 166 ? 16.303 -14.244 22.805 1.00 96.75 166 PHE A C 1
ATOM 1304 O O . PHE A 1 166 ? 16.328 -14.102 24.027 1.00 96.75 166 PHE A O 1
ATOM 1311 N N . GLU A 1 167 ? 17.247 -14.904 22.148 1.00 97.62 167 GLU A N 1
ATOM 1312 C CA . GLU A 1 167 ? 18.376 -15.567 22.792 1.00 97.62 167 GLU A CA 1
ATOM 1313 C C . GLU A 1 167 ? 19.680 -15.166 22.098 1.00 97.62 167 GLU A C 1
ATOM 1315 O O . GLU A 1 167 ? 19.868 -15.418 20.909 1.00 97.62 167 GLU A O 1
ATOM 1320 N N . ALA A 1 168 ? 20.601 -14.556 22.845 1.00 97.06 168 ALA A N 1
ATOM 1321 C CA . ALA A 1 168 ? 21.938 -14.212 22.360 1.00 97.06 168 ALA A CA 1
ATOM 1322 C C . ALA A 1 168 ? 21.932 -13.393 21.051 1.00 97.06 168 ALA A C 1
ATOM 1324 O O . ALA A 1 168 ? 22.651 -13.718 20.107 1.00 97.06 168 ALA A O 1
ATOM 1325 N N . ILE A 1 169 ? 21.100 -12.347 20.965 1.00 96.06 169 ILE A N 1
ATOM 1326 C CA . ILE A 1 169 ? 21.062 -11.475 19.783 1.00 96.06 169 ILE A CA 1
ATOM 1327 C C . ILE A 1 169 ? 22.376 -10.670 19.708 1.00 96.06 169 ILE A C 1
ATOM 1329 O O . ILE A 1 169 ? 22.705 -9.958 20.660 1.00 96.06 169 ILE A O 1
ATOM 1333 N N . PRO A 1 170 ? 23.138 -10.763 18.599 1.00 93.31 170 PRO A N 1
ATOM 1334 C CA . PRO A 1 170 ? 24.523 -10.291 18.542 1.00 93.31 170 PRO A CA 1
ATOM 1335 C C . PRO A 1 170 ? 24.660 -8.768 18.414 1.00 93.31 170 PRO A C 1
ATOM 1337 O O . PRO A 1 170 ? 25.697 -8.214 18.777 1.00 93.31 170 PRO A O 1
ATOM 1340 N N . LYS A 1 171 ? 23.638 -8.079 17.888 1.00 93.31 171 LYS A N 1
ATOM 1341 C CA . LYS A 1 171 ? 23.622 -6.616 17.727 1.00 93.31 171 LYS A CA 1
ATOM 1342 C C . LYS A 1 171 ? 22.591 -5.964 18.660 1.00 93.31 171 LYS A C 1
ATOM 1344 O O . LYS A 1 171 ? 21.589 -6.604 18.972 1.00 93.31 171 LYS A O 1
ATOM 1349 N N . PRO A 1 172 ? 22.797 -4.700 19.084 1.00 93.50 172 PRO A N 1
ATOM 1350 C CA . PRO A 1 172 ? 21.840 -3.994 19.933 1.00 93.50 172 PRO A CA 1
ATOM 1351 C C . PRO A 1 172 ? 20.473 -3.873 19.253 1.00 93.50 172 PRO A C 1
ATOM 1353 O O . PRO A 1 172 ? 20.378 -3.257 18.196 1.00 93.50 172 PRO A O 1
ATOM 1356 N N . LEU A 1 173 ? 19.432 -4.438 19.860 1.00 92.69 173 LEU A N 1
ATOM 1357 C CA . LEU A 1 173 ? 18.089 -4.518 19.291 1.00 92.69 173 LEU A CA 1
ATOM 1358 C C . LEU A 1 173 ? 17.272 -3.250 19.583 1.00 92.69 173 LEU A C 1
ATOM 1360 O O . LEU A 1 173 ? 17.172 -2.828 20.735 1.00 92.69 173 LEU A O 1
ATOM 1364 N N . MET A 1 174 ? 16.645 -2.679 18.556 1.00 90.75 174 MET A N 1
ATOM 1365 C CA . MET A 1 174 ? 15.667 -1.594 18.672 1.00 90.75 174 MET A CA 1
ATOM 1366 C C . MET A 1 174 ? 14.246 -2.133 18.502 1.00 90.75 174 MET A C 1
ATOM 1368 O O . MET A 1 174 ? 13.956 -2.884 17.570 1.00 90.75 174 MET A O 1
ATOM 1372 N N . ILE A 1 175 ? 13.354 -1.725 19.405 1.00 90.12 175 ILE A N 1
ATOM 1373 C CA . ILE A 1 175 ? 11.956 -2.163 19.470 1.00 90.12 175 ILE A CA 1
ATOM 1374 C C . ILE A 1 175 ? 11.049 -0.923 19.596 1.00 90.12 175 ILE A C 1
ATOM 1376 O O . ILE A 1 175 ? 10.670 -0.550 20.712 1.00 90.12 175 ILE A O 1
ATOM 1380 N N . PRO A 1 176 ? 10.743 -0.232 18.479 1.00 86.38 176 PRO A N 1
ATOM 1381 C CA . PRO A 1 176 ? 9.927 0.975 18.492 1.00 86.38 176 PRO A CA 1
ATOM 1382 C C . PRO A 1 176 ? 8.447 0.686 18.207 1.00 86.38 176 PRO A C 1
ATOM 1384 O O . PRO A 1 176 ? 8.104 0.031 17.227 1.00 86.38 176 PRO A O 1
ATOM 1387 N N . SER A 1 177 ? 7.569 1.248 19.036 1.00 82.69 177 SER A N 1
ATOM 1388 C CA . SER A 1 177 ? 6.131 1.427 18.793 1.00 82.69 177 SER A CA 1
ATOM 1389 C C . SER A 1 177 ? 5.368 0.155 18.391 1.00 82.69 177 SER A C 1
ATOM 1391 O O . SER A 1 177 ? 4.452 0.213 17.574 1.00 82.69 177 SER A O 1
ATOM 1393 N N . LEU A 1 178 ? 5.739 -1.005 18.945 1.00 87.06 178 LEU A N 1
ATOM 1394 C CA . LEU A 1 178 ? 5.041 -2.268 18.683 1.00 87.06 178 LEU A CA 1
ATOM 1395 C C . LEU A 1 178 ? 3.826 -2.433 19.600 1.00 87.06 178 LEU A C 1
ATOM 1397 O O . LEU A 1 178 ? 3.922 -2.237 20.811 1.00 87.06 178 LEU A O 1
ATOM 1401 N N . ASP A 1 179 ? 2.698 -2.864 19.040 1.00 87.62 179 ASP A N 1
ATOM 1402 C CA . ASP A 1 179 ? 1.551 -3.296 19.838 1.00 87.62 179 ASP A CA 1
ATOM 1403 C C . ASP A 1 179 ? 1.677 -4.782 20.192 1.00 87.62 179 ASP A C 1
ATOM 1405 O O . ASP A 1 179 ? 1.420 -5.645 19.364 1.00 87.62 179 ASP A O 1
ATOM 1409 N N . TRP A 1 180 ? 2.079 -5.092 21.422 1.00 91.62 180 TRP A N 1
ATOM 1410 C CA . TRP A 1 180 ? 2.154 -6.449 21.970 1.00 91.62 180 TRP A CA 1
ATOM 1411 C C . TRP A 1 180 ? 1.008 -6.738 22.943 1.00 91.62 180 TRP A C 1
ATOM 1413 O O . TRP A 1 180 ? 1.141 -7.534 23.873 1.00 91.62 180 TRP A O 1
ATOM 1423 N N . SER A 1 181 ? -0.161 -6.134 22.716 1.00 90.19 181 SER A N 1
ATOM 1424 C CA . SER A 1 181 ? -1.351 -6.378 23.536 1.00 90.19 181 SER A CA 1
ATOM 1425 C C . SER A 1 181 ? -1.830 -7.834 23.503 1.00 90.19 181 SER A C 1
ATOM 1427 O O . SER A 1 181 ? -2.501 -8.262 24.439 1.00 90.19 181 SER A O 1
ATOM 1429 N N . SER A 1 182 ? -1.494 -8.609 22.469 1.00 90.19 182 SER A N 1
ATOM 1430 C CA . SER A 1 182 ? -1.823 -10.042 22.379 1.00 90.19 182 SER A CA 1
ATOM 1431 C C . SER A 1 182 ? -0.764 -10.971 22.983 1.00 90.19 182 SER A C 1
ATOM 1433 O O . SER A 1 182 ? -1.027 -12.165 23.102 1.00 90.19 182 SER A O 1
ATOM 1435 N N . LEU A 1 183 ? 0.400 -10.443 23.374 1.00 92.56 183 LEU A N 1
ATOM 1436 C CA . LEU A 1 183 ? 1.531 -11.244 23.832 1.00 92.56 183 LEU A CA 1
ATOM 1437 C C . LEU A 1 183 ? 1.292 -11.789 25.245 1.00 92.56 183 LEU A C 1
ATOM 1439 O O . LEU A 1 183 ? 0.990 -11.036 26.169 1.00 92.56 183 LEU A O 1
ATOM 1443 N N . GLU A 1 184 ? 1.475 -13.096 25.410 1.00 93.88 184 GLU A N 1
ATOM 1444 C CA . GLU A 1 184 ? 1.339 -13.801 26.687 1.00 93.88 184 GLU A CA 1
ATOM 1445 C C . GLU A 1 184 ? 2.689 -13.979 27.380 1.00 93.88 184 GLU A C 1
ATOM 1447 O O . GLU A 1 184 ? 2.783 -13.796 28.596 1.00 93.88 184 GLU A O 1
ATOM 1452 N N . ASN A 1 185 ? 3.742 -14.301 26.613 1.00 94.75 185 ASN A N 1
ATOM 1453 C CA . ASN A 1 185 ? 5.089 -14.496 27.146 1.00 94.75 185 ASN A CA 1
ATOM 1454 C C . ASN A 1 185 ? 6.162 -13.769 26.325 1.00 94.75 185 ASN A C 1
ATOM 1456 O O . ASN A 1 185 ? 6.269 -13.956 25.110 1.00 94.75 185 ASN A O 1
ATOM 1460 N N . LEU A 1 186 ? 7.019 -13.013 27.016 1.00 95.94 186 LEU A N 1
ATOM 1461 C CA . LEU A 1 186 ? 8.236 -12.418 26.463 1.00 95.94 186 LEU A CA 1
ATOM 1462 C C . LEU A 1 186 ? 9.460 -12.916 27.236 1.00 95.94 186 LEU A C 1
ATOM 1464 O O . LEU A 1 186 ? 9.586 -12.648 28.429 1.00 95.94 186 LEU A O 1
ATOM 1468 N N . ASN A 1 187 ? 10.376 -13.600 26.552 1.00 97.38 187 ASN A N 1
ATOM 1469 C CA . ASN A 1 187 ? 11.654 -14.030 27.119 1.00 97.38 187 ASN A CA 1
ATOM 1470 C C . ASN A 1 187 ? 12.812 -13.398 26.347 1.00 97.38 187 ASN A C 1
ATOM 1472 O O . ASN A 1 187 ? 12.920 -13.551 25.131 1.00 97.38 187 ASN A O 1
ATOM 1476 N N . VAL A 1 188 ? 13.693 -12.704 27.056 1.00 97.50 188 VAL A N 1
ATOM 1477 C CA . VAL A 1 188 ? 14.909 -12.126 26.494 1.00 97.50 188 VAL A CA 1
ATOM 1478 C C . VAL A 1 188 ? 16.097 -12.593 27.321 1.00 97.50 188 VAL A C 1
ATOM 1480 O O . VAL A 1 188 ? 16.195 -12.326 28.520 1.00 97.50 188 VAL A O 1
ATOM 1483 N N . THR A 1 189 ? 17.019 -13.292 26.667 1.00 97.75 189 THR A N 1
ATOM 1484 C CA . THR A 1 189 ? 18.223 -13.832 27.292 1.00 97.75 189 THR A CA 1
ATOM 1485 C C . THR A 1 189 ? 19.471 -13.369 26.545 1.00 97.75 189 THR A C 1
ATOM 1487 O O . THR A 1 189 ? 19.549 -13.467 25.319 1.00 97.75 189 THR A O 1
ATOM 1490 N N . SER A 1 190 ? 20.470 -12.878 27.285 1.00 97.38 190 SER A N 1
ATOM 1491 C CA . SER A 1 190 ? 21.795 -12.494 26.772 1.00 97.38 190 SER A CA 1
ATOM 1492 C C . SER A 1 190 ? 21.736 -11.523 25.585 1.00 97.38 190 SER A C 1
ATOM 1494 O O . SER A 1 190 ? 22.437 -11.707 24.594 1.00 97.38 190 SER A O 1
ATOM 1496 N N . THR A 1 191 ? 20.860 -10.519 25.653 1.00 96.19 191 THR A N 1
ATOM 1497 C CA . THR A 1 191 ? 20.605 -9.573 24.556 1.00 96.19 191 THR A CA 1
ATOM 1498 C C . THR A 1 191 ? 20.718 -8.133 25.053 1.00 96.19 191 THR A C 1
ATOM 1500 O O . THR A 1 191 ? 20.273 -7.804 26.151 1.00 96.19 191 THR A O 1
ATOM 1503 N N . LEU A 1 192 ? 21.309 -7.254 24.242 1.00 96.19 192 LEU A N 1
ATOM 1504 C CA . LEU A 1 192 ? 21.297 -5.809 24.474 1.00 96.19 192 LEU A CA 1
ATOM 1505 C C . LEU A 1 192 ? 20.139 -5.190 23.688 1.00 96.19 192 LEU A C 1
ATOM 1507 O O . LEU A 1 192 ? 20.092 -5.319 22.469 1.00 96.19 192 LEU A O 1
ATOM 1511 N N . ILE A 1 193 ? 19.234 -4.496 24.371 1.00 95.81 193 ILE A N 1
ATOM 1512 C CA . ILE A 1 193 ? 18.154 -3.724 23.752 1.00 95.81 193 ILE A CA 1
ATOM 1513 C C . ILE A 1 193 ? 18.551 -2.250 23.822 1.00 95.81 193 ILE A C 1
ATOM 1515 O O . ILE A 1 193 ? 18.611 -1.661 24.902 1.00 95.81 193 ILE A O 1
ATOM 1519 N N . SER A 1 194 ? 18.867 -1.653 22.676 1.00 93.81 194 SER A N 1
ATOM 1520 C CA . SER A 1 194 ? 19.305 -0.257 22.615 1.00 93.81 194 SER A CA 1
ATOM 1521 C C . SER A 1 194 ? 18.157 0.714 22.883 1.00 93.81 194 SER A C 1
ATOM 1523 O O . SER A 1 194 ? 18.361 1.717 23.566 1.00 93.81 194 SER A O 1
ATOM 1525 N N . ALA A 1 195 ? 16.955 0.387 22.403 1.00 91.94 195 ALA A N 1
ATOM 1526 C CA . ALA A 1 195 ? 15.739 1.138 22.682 1.00 91.94 195 ALA A CA 1
ATOM 1527 C C . ALA A 1 195 ? 14.505 0.226 22.689 1.00 91.94 195 ALA A C 1
ATOM 1529 O O . ALA A 1 195 ? 14.315 -0.569 21.771 1.00 91.94 195 ALA A O 1
ATOM 1530 N N . MET A 1 196 ? 13.647 0.379 23.696 1.00 92.69 196 MET A N 1
ATOM 1531 C CA . MET A 1 196 ? 12.285 -0.150 23.727 1.00 92.69 196 MET A CA 1
ATOM 1532 C C . MET A 1 196 ? 11.352 1.028 23.994 1.00 92.69 196 MET A C 1
ATOM 1534 O O . MET A 1 196 ? 11.285 1.530 25.116 1.00 92.69 196 MET A O 1
ATOM 1538 N N . SER A 1 197 ? 10.688 1.522 22.954 1.00 89.06 197 SER A N 1
ATOM 1539 C CA . SER A 1 197 ? 9.951 2.786 23.013 1.00 89.06 197 SER A CA 1
ATOM 1540 C C . SER A 1 197 ? 8.496 2.604 22.620 1.00 89.06 197 SER A C 1
ATOM 1542 O O . SER A 1 197 ? 8.208 2.048 21.571 1.00 89.06 197 SER A O 1
ATOM 1544 N N . ASN A 1 198 ? 7.569 3.077 23.458 1.00 83.62 198 ASN A N 1
ATOM 1545 C CA . ASN A 1 198 ? 6.119 3.041 23.210 1.00 83.62 198 ASN A CA 1
ATOM 1546 C C . ASN A 1 198 ? 5.573 1.653 22.817 1.00 83.62 198 ASN A C 1
ATOM 1548 O O . ASN A 1 198 ? 4.609 1.552 22.063 1.00 83.62 198 ASN A O 1
ATOM 1552 N N . VAL A 1 199 ? 6.187 0.581 23.322 1.00 91.06 199 VAL A N 1
ATOM 1553 C CA . VAL A 1 199 ? 5.666 -0.777 23.143 1.00 91.06 199 VAL A CA 1
ATOM 1554 C C . VAL A 1 199 ? 4.451 -0.951 24.042 1.00 91.06 199 VAL A C 1
ATOM 1556 O O . VAL A 1 199 ? 4.544 -0.690 25.240 1.00 91.06 199 VAL A O 1
ATOM 1559 N N . ARG A 1 200 ? 3.319 -1.381 23.484 1.00 91.81 200 ARG A N 1
ATOM 1560 C CA . ARG A 1 200 ? 2.081 -1.587 24.239 1.00 91.81 200 ARG A CA 1
ATOM 1561 C C . ARG A 1 200 ? 2.006 -3.017 24.748 1.00 91.81 200 ARG A C 1
ATOM 1563 O O . 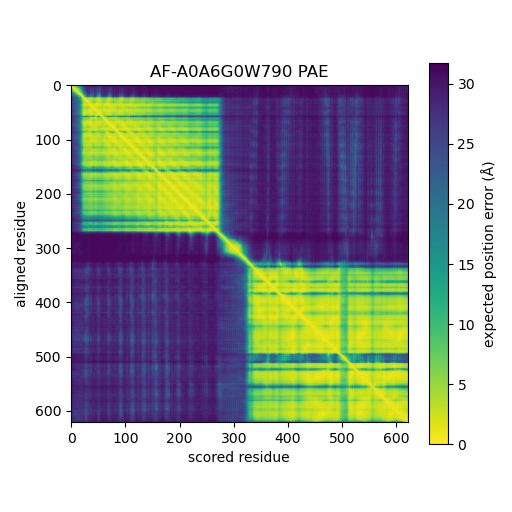ARG A 1 200 ? 2.138 -3.954 23.973 1.00 91.81 200 ARG A O 1
ATOM 1570 N N . PHE A 1 201 ? 1.730 -3.182 26.035 1.00 93.31 201 PHE A N 1
ATOM 1571 C CA . PHE A 1 201 ? 1.397 -4.476 26.628 1.00 93.31 201 PHE A CA 1
ATOM 1572 C C . PHE A 1 201 ? -0.018 -4.433 27.205 1.00 93.31 201 PHE A C 1
ATOM 1574 O O . PHE A 1 201 ? -0.504 -3.369 27.592 1.00 93.31 201 PHE A O 1
ATOM 1581 N N . SER A 1 202 ? -0.671 -5.591 27.294 1.00 93.62 202 SER A N 1
ATOM 1582 C CA . SER A 1 202 ? -1.973 -5.734 27.951 1.00 93.62 202 SER A CA 1
ATOM 1583 C C . SER A 1 202 ? -1.897 -6.710 29.124 1.00 93.62 202 SER A C 1
ATOM 1585 O O . SER A 1 202 ? -0.889 -7.383 29.334 1.00 93.62 202 SER A O 1
ATOM 1587 N N . SER A 1 203 ? -2.999 -6.845 29.862 1.00 93.12 203 SER A N 1
ATOM 1588 C CA . SER A 1 203 ? -3.145 -7.839 30.928 1.00 93.12 203 SER A CA 1
ATOM 1589 C C . SER A 1 203 ? -3.034 -9.298 30.465 1.00 93.12 203 SER A C 1
ATOM 1591 O O . SER A 1 203 ? -2.994 -10.178 31.320 1.00 93.12 203 SER A O 1
ATOM 1593 N N . LYS A 1 204 ? -2.984 -9.574 29.151 1.00 93.31 204 LYS A N 1
ATOM 1594 C CA . LYS A 1 204 ? -2.669 -10.910 28.619 1.00 93.31 204 LYS A CA 1
ATOM 1595 C C . LYS A 1 204 ? -1.224 -11.332 28.896 1.00 93.31 204 LYS A C 1
ATOM 1597 O O . LYS A 1 204 ? -0.962 -12.529 28.941 1.00 93.31 204 LYS A O 1
ATOM 1602 N N . LEU A 1 205 ? -0.309 -10.382 29.109 1.00 95.44 205 LEU A N 1
ATOM 1603 C CA . LEU A 1 205 ? 1.080 -10.689 29.431 1.00 95.44 205 LEU A CA 1
ATOM 1604 C C . LEU A 1 205 ? 1.159 -11.326 30.824 1.00 95.44 205 LEU A C 1
ATOM 1606 O O . LEU A 1 205 ? 0.995 -10.650 31.839 1.00 95.44 205 LEU A O 1
ATOM 1610 N N . VAL A 1 206 ? 1.431 -12.627 30.864 1.00 93.44 206 VAL A N 1
ATOM 1611 C CA . VAL A 1 206 ? 1.540 -13.416 32.100 1.00 93.44 206 VAL A CA 1
ATOM 1612 C C . VAL A 1 206 ? 2.982 -13.803 32.412 1.00 93.44 206 VAL A C 1
ATOM 1614 O O . VAL A 1 206 ? 3.338 -13.918 33.585 1.00 93.44 206 VAL A O 1
ATOM 1617 N N . GLY A 1 207 ? 3.821 -13.955 31.384 1.00 93.00 207 GLY A N 1
ATOM 1618 C CA . GLY A 1 207 ? 5.236 -14.279 31.518 1.00 93.00 207 GLY A CA 1
ATOM 1619 C C . GLY A 1 207 ? 6.129 -13.180 30.958 1.00 93.00 207 GLY A C 1
ATOM 1620 O O . GLY A 1 207 ? 6.035 -12.800 29.793 1.00 93.00 207 GLY A O 1
ATOM 1621 N N . LEU A 1 208 ? 7.043 -12.688 31.786 1.00 96.44 208 LEU A N 1
ATOM 1622 C CA . LEU A 1 208 ? 8.076 -11.751 31.367 1.00 96.44 208 LEU A CA 1
ATOM 1623 C C . LEU A 1 208 ? 9.400 -12.179 31.981 1.00 96.44 208 LEU A C 1
ATOM 1625 O O . LEU A 1 208 ? 9.507 -12.302 33.198 1.00 96.44 208 LEU A O 1
ATOM 1629 N N . GLU A 1 209 ? 10.404 -12.407 31.149 1.00 97.12 209 GLU A N 1
ATOM 1630 C CA . GLU A 1 209 ? 11.703 -12.889 31.594 1.00 97.12 209 GLU A CA 1
ATOM 1631 C C . GLU A 1 209 ? 12.834 -12.111 30.926 1.00 97.12 209 GLU A C 1
ATOM 1633 O O . GLU A 1 209 ? 12.928 -12.048 29.702 1.00 97.12 209 GLU A O 1
ATOM 1638 N N . PHE A 1 210 ? 13.710 -11.548 31.756 1.00 96.69 210 PHE A N 1
ATOM 1639 C CA . PHE A 1 210 ? 14.949 -10.898 31.352 1.00 96.69 210 PHE A CA 1
ATOM 1640 C C . PHE A 1 210 ? 16.118 -11.577 32.065 1.00 96.69 210 PHE A C 1
ATOM 1642 O O . PHE A 1 210 ? 16.252 -11.492 33.289 1.00 96.69 210 PHE A O 1
ATOM 1649 N N . ARG A 1 211 ? 16.985 -12.250 31.303 1.00 97.19 211 ARG A N 1
ATOM 1650 C CA . ARG A 1 211 ? 18.229 -12.848 31.808 1.00 97.19 211 ARG A CA 1
ATOM 1651 C C . ARG A 1 211 ? 19.429 -12.250 31.101 1.00 97.19 211 ARG A C 1
ATOM 1653 O O . ARG A 1 211 ? 19.467 -12.240 29.874 1.00 97.19 211 ARG A O 1
ATOM 1660 N N . ASN A 1 212 ? 20.427 -11.786 31.849 1.00 97.12 212 ASN A N 1
ATOM 1661 C CA . ASN A 1 212 ? 21.643 -11.174 31.300 1.00 97.12 212 ASN A CA 1
ATOM 1662 C C . ASN A 1 212 ? 21.333 -10.118 30.215 1.00 97.12 212 ASN A C 1
ATOM 1664 O O . ASN A 1 212 ? 21.979 -10.086 29.169 1.00 97.12 212 ASN A O 1
ATOM 1668 N N . THR A 1 213 ? 20.280 -9.322 30.420 1.00 96.50 213 THR A N 1
ATOM 1669 C CA . THR A 1 213 ? 19.743 -8.387 29.424 1.00 96.50 213 THR A CA 1
ATOM 1670 C C . THR A 1 213 ? 19.890 -6.957 29.911 1.00 96.50 213 THR A C 1
ATOM 1672 O O . THR A 1 213 ? 19.583 -6.641 31.059 1.00 96.50 213 THR A O 1
ATOM 1675 N N . LYS A 1 214 ? 20.334 -6.068 29.025 1.00 96.12 214 LYS A N 1
ATOM 1676 C CA . LYS A 1 214 ? 20.427 -4.636 29.312 1.00 96.12 214 LYS A CA 1
ATOM 1677 C C . LYS A 1 214 ? 19.529 -3.872 28.355 1.00 96.12 214 LYS A C 1
ATOM 1679 O O . LYS A 1 214 ? 19.616 -4.085 27.150 1.00 96.12 214 LYS A O 1
ATOM 1684 N N . ILE A 1 215 ? 18.705 -2.977 28.887 1.00 96.31 215 ILE A N 1
ATOM 1685 C CA . ILE A 1 215 ? 17.868 -2.071 28.096 1.00 96.31 215 ILE A CA 1
ATOM 1686 C C . ILE A 1 215 ? 18.387 -0.652 28.307 1.00 96.31 215 ILE A C 1
ATOM 1688 O O . ILE A 1 215 ? 18.378 -0.171 29.435 1.00 96.31 215 ILE A O 1
ATOM 1692 N N . THR A 1 216 ? 18.899 0.011 27.269 1.00 93.62 216 THR A N 1
ATOM 1693 C CA . THR A 1 216 ? 19.566 1.316 27.452 1.00 93.62 216 THR A CA 1
ATOM 1694 C C . THR A 1 216 ? 18.647 2.522 27.314 1.00 93.62 216 THR A C 1
ATOM 1696 O O . THR A 1 216 ? 18.963 3.569 27.882 1.00 93.62 216 THR A O 1
ATOM 1699 N N . ASP A 1 217 ? 17.527 2.373 26.606 1.00 92.06 217 ASP A N 1
ATOM 1700 C CA . ASP A 1 217 ? 16.496 3.403 26.477 1.00 92.06 217 ASP A CA 1
ATOM 1701 C C . ASP A 1 217 ? 15.089 2.800 26.542 1.00 92.06 217 ASP A C 1
ATOM 1703 O O . ASP A 1 217 ? 14.567 2.314 25.539 1.00 92.06 217 ASP A O 1
ATOM 1707 N N . TRP A 1 218 ? 14.480 2.784 27.732 1.00 94.19 218 TRP A N 1
ATOM 1708 C CA . TRP A 1 218 ? 13.125 2.260 27.920 1.00 94.19 218 TRP A CA 1
ATOM 1709 C C . TRP A 1 218 ? 12.109 3.374 28.184 1.00 94.19 218 TRP A C 1
ATOM 1711 O O . TRP A 1 218 ? 12.077 3.983 29.259 1.00 94.19 218 TRP A O 1
ATOM 1721 N N . THR A 1 219 ? 11.242 3.611 27.199 1.00 91.94 219 THR A N 1
ATOM 1722 C CA . THR A 1 219 ? 10.156 4.596 27.274 1.00 91.94 219 THR A CA 1
ATOM 1723 C C . THR A 1 219 ? 8.800 3.932 27.031 1.00 91.94 219 THR A C 1
ATOM 1725 O O . THR A 1 219 ? 8.676 3.047 26.184 1.00 91.94 219 THR A O 1
ATOM 1728 N N . MET A 1 220 ? 7.770 4.324 27.782 1.00 92.81 220 MET A N 1
ATOM 1729 C CA . MET A 1 220 ? 6.443 3.696 27.708 1.00 92.81 220 MET A CA 1
ATOM 1730 C C . MET A 1 220 ? 5.309 4.642 28.110 1.00 92.81 220 MET A C 1
ATOM 1732 O O . MET A 1 220 ? 5.544 5.711 28.673 1.00 92.81 220 MET A O 1
ATOM 1736 N N . THR A 1 221 ? 4.071 4.223 27.856 1.00 92.31 221 THR A N 1
ATOM 1737 C CA . THR A 1 221 ? 2.857 4.896 28.340 1.00 92.31 221 THR A CA 1
ATOM 1738 C C . THR A 1 221 ? 2.532 4.498 29.780 1.00 92.31 221 THR A C 1
ATOM 1740 O O . THR A 1 221 ? 3.049 3.503 30.304 1.00 92.31 221 THR A O 1
ATOM 1743 N N . ARG A 1 222 ? 1.639 5.258 30.429 1.00 91.69 222 ARG A N 1
ATOM 1744 C CA . ARG A 1 222 ? 1.160 4.948 31.786 1.00 91.69 222 ARG A CA 1
ATOM 1745 C C . ARG A 1 222 ? 0.479 3.578 31.866 1.00 91.69 222 ARG A C 1
ATOM 1747 O O . ARG A 1 222 ? 0.781 2.819 32.783 1.00 91.69 222 ARG A O 1
ATOM 1754 N N . ASP A 1 223 ? -0.352 3.247 30.883 1.00 92.12 223 ASP A N 1
ATOM 1755 C CA . ASP A 1 223 ? -1.057 1.962 30.812 1.00 92.12 223 ASP A CA 1
ATOM 1756 C C . ASP A 1 223 ? -0.086 0.786 30.736 1.00 92.12 223 ASP A C 1
ATOM 1758 O O . ASP A 1 223 ? -0.200 -0.187 31.482 1.00 92.12 223 ASP A O 1
ATOM 1762 N N . THR A 1 224 ? 0.924 0.906 29.873 1.00 94.06 224 THR A N 1
ATOM 1763 C CA . THR A 1 224 ? 1.961 -0.117 29.735 1.00 94.06 224 THR A CA 1
ATOM 1764 C C . THR A 1 224 ? 2.733 -0.297 31.035 1.00 94.06 224 THR A C 1
ATOM 1766 O O . THR A 1 224 ? 2.969 -1.428 31.461 1.00 94.06 224 THR A O 1
ATOM 1769 N N . PHE A 1 225 ? 3.103 0.807 31.690 1.00 94.69 225 PHE A N 1
ATOM 1770 C CA . PHE A 1 225 ? 3.761 0.744 32.988 1.00 94.69 225 PHE A CA 1
ATOM 1771 C C . PHE A 1 225 ? 2.909 -0.029 34.001 1.00 94.69 225 PHE A C 1
ATOM 1773 O O . PHE A 1 225 ? 3.425 -0.896 34.704 1.00 94.69 225 PHE A O 1
ATOM 1780 N N . ASP A 1 226 ? 1.608 0.260 34.076 1.00 93.75 226 ASP A N 1
ATOM 1781 C CA . ASP A 1 226 ? 0.709 -0.376 35.041 1.00 93.75 226 ASP A CA 1
ATOM 1782 C C . ASP A 1 226 ? 0.505 -1.868 34.772 1.00 93.75 226 ASP A C 1
ATOM 1784 O O . ASP A 1 226 ? 0.368 -2.644 35.721 1.00 93.75 226 ASP A O 1
ATOM 1788 N N . VAL A 1 227 ? 0.522 -2.282 33.503 1.00 95.00 227 VAL A N 1
ATOM 1789 C CA . VAL A 1 227 ? 0.548 -3.697 33.115 1.00 95.00 227 VAL A CA 1
ATOM 1790 C C . VAL A 1 227 ? 1.852 -4.340 33.577 1.00 95.00 227 VAL A C 1
ATOM 1792 O O . VAL A 1 227 ? 1.819 -5.270 34.382 1.00 95.00 227 VAL A O 1
ATOM 1795 N N . LEU A 1 228 ? 3.001 -3.824 33.129 1.00 94.88 228 LEU A N 1
ATOM 1796 C CA . LEU A 1 228 ? 4.308 -4.417 33.418 1.00 94.88 228 LEU A CA 1
ATOM 1797 C C . LEU A 1 228 ? 4.561 -4.521 34.920 1.00 94.88 228 LEU A C 1
ATOM 1799 O O . LEU A 1 228 ? 5.023 -5.557 35.392 1.00 94.88 228 LEU A O 1
ATOM 1803 N N . ASN A 1 229 ? 4.195 -3.495 35.690 1.00 92.62 229 ASN A N 1
ATOM 1804 C CA . ASN A 1 229 ? 4.427 -3.463 37.129 1.00 92.62 229 ASN A CA 1
ATOM 1805 C C . ASN A 1 229 ? 3.630 -4.535 37.902 1.00 92.62 229 ASN A C 1
ATOM 1807 O O . ASN A 1 229 ? 4.021 -4.898 39.011 1.00 92.62 229 ASN A O 1
ATOM 1811 N N . LYS A 1 230 ? 2.544 -5.068 37.323 1.00 91.81 230 LYS A N 1
ATOM 1812 C CA . LYS A 1 230 ? 1.748 -6.167 37.900 1.00 91.81 230 LYS A CA 1
ATOM 1813 C C . LYS A 1 230 ? 2.258 -7.554 37.508 1.00 91.81 230 LYS A C 1
ATOM 1815 O O . LYS A 1 230 ? 1.959 -8.519 38.208 1.00 91.81 230 LYS A O 1
ATOM 1820 N N . VAL A 1 231 ? 3.012 -7.672 36.415 1.00 92.88 231 VAL A N 1
ATOM 1821 C CA . VAL A 1 231 ? 3.516 -8.965 35.938 1.00 92.88 231 VAL A CA 1
ATOM 1822 C C . VAL A 1 231 ? 4.574 -9.517 36.891 1.00 92.88 231 VAL A C 1
ATOM 1824 O O . VAL A 1 231 ? 5.446 -8.799 37.399 1.00 92.88 231 VAL A O 1
ATOM 1827 N N . ASN A 1 232 ? 4.528 -10.828 37.129 1.00 88.62 232 ASN A N 1
ATOM 1828 C CA . ASN A 1 232 ? 5.561 -11.514 37.891 1.00 88.62 232 ASN A CA 1
ATOM 1829 C C . ASN A 1 232 ? 6.808 -11.759 37.025 1.00 88.62 232 ASN A C 1
ATOM 1831 O O . ASN A 1 232 ? 7.039 -12.869 36.556 1.00 88.62 232 ASN A O 1
ATOM 1835 N N . ALA A 1 233 ? 7.582 -10.699 36.787 1.00 92.31 233 ALA A N 1
ATOM 1836 C CA . ALA A 1 233 ? 8.761 -10.767 35.939 1.00 92.31 233 ALA A CA 1
ATOM 1837 C C . ALA A 1 233 ? 9.908 -11.560 36.593 1.00 92.31 233 ALA A C 1
ATOM 1839 O O . ALA A 1 233 ? 10.232 -11.350 37.765 1.00 92.31 233 ALA A O 1
ATOM 1840 N N . VAL A 1 234 ? 10.555 -12.430 35.816 1.00 94.50 234 VAL A N 1
ATOM 1841 C CA . VAL A 1 234 ? 11.795 -13.123 36.184 1.00 94.50 234 VAL A CA 1
ATOM 1842 C C . VAL A 1 234 ? 12.972 -12.282 35.705 1.00 94.50 234 VAL A C 1
ATOM 1844 O O . VAL A 1 234 ? 13.183 -12.121 34.506 1.00 94.50 234 VAL A O 1
ATOM 1847 N N . LEU A 1 235 ? 13.741 -11.736 36.645 1.00 93.88 235 LEU A N 1
ATOM 1848 C CA . LEU A 1 235 ? 14.825 -10.795 36.368 1.00 93.88 235 LEU A CA 1
ATOM 1849 C C . LEU A 1 235 ? 16.133 -11.369 36.914 1.00 93.88 235 LEU A C 1
ATOM 1851 O O . LEU A 1 235 ? 16.280 -11.540 38.122 1.00 93.88 235 LEU A O 1
ATOM 1855 N N . VAL A 1 236 ? 17.081 -11.684 36.034 1.00 94.12 236 VAL A N 1
ATOM 1856 C CA . VAL A 1 236 ? 18.388 -12.245 36.413 1.00 94.12 236 VAL A CA 1
ATOM 1857 C C . VAL A 1 236 ? 19.484 -11.446 35.730 1.00 94.12 236 VAL A C 1
ATOM 1859 O O . VAL A 1 236 ? 19.513 -11.387 34.502 1.00 94.12 236 VAL A O 1
ATOM 1862 N N . ASN A 1 237 ? 20.382 -10.828 36.505 1.00 93.50 237 ASN A N 1
ATOM 1863 C CA . ASN A 1 237 ? 21.508 -10.024 36.001 1.00 93.50 237 ASN A CA 1
ATOM 1864 C C . ASN A 1 237 ? 21.104 -9.052 34.876 1.00 93.50 237 ASN A C 1
ATOM 1866 O O . ASN A 1 237 ? 21.759 -8.986 33.836 1.00 93.50 237 ASN A O 1
ATOM 1870 N N . SER A 1 238 ? 19.975 -8.365 35.043 1.00 95.31 238 SER A N 1
ATOM 1871 C CA . SER A 1 238 ? 19.385 -7.520 34.003 1.00 95.31 238 SER A CA 1
ATOM 1872 C C . SER A 1 238 ? 19.093 -6.126 34.542 1.00 95.31 238 SER A C 1
ATOM 1874 O O . SER A 1 238 ? 18.765 -5.985 35.716 1.00 95.31 238 SER A O 1
ATOM 1876 N N . THR A 1 239 ? 19.241 -5.106 33.697 1.00 94.56 239 THR A N 1
ATOM 1877 C CA . THR A 1 239 ? 19.092 -3.688 34.075 1.00 94.56 239 THR A CA 1
ATOM 1878 C C . THR A 1 239 ? 18.361 -2.904 32.987 1.00 94.56 239 THR A C 1
ATOM 1880 O O . THR A 1 239 ? 18.419 -3.264 31.805 1.00 94.56 239 THR A O 1
ATOM 1883 N N . SER A 1 240 ? 17.717 -1.797 33.367 1.00 94.44 240 SER A N 1
ATOM 1884 C CA . SER A 1 240 ? 17.209 -0.807 32.417 1.00 94.44 240 SER A CA 1
ATOM 1885 C C . SER A 1 240 ? 17.589 0.629 32.763 1.00 94.44 240 SER A C 1
ATOM 1887 O O . SER A 1 240 ? 17.578 1.045 33.923 1.00 94.44 240 SER A O 1
ATOM 1889 N N . THR A 1 241 ? 17.874 1.404 31.719 1.00 90.19 241 THR A N 1
ATOM 1890 C CA . THR A 1 241 ? 18.111 2.847 31.768 1.00 90.19 241 THR A CA 1
ATOM 1891 C C . THR A 1 241 ? 17.300 3.559 30.686 1.00 90.19 241 THR A C 1
ATOM 1893 O O . THR A 1 241 ? 16.676 2.933 29.828 1.00 90.19 241 THR A O 1
ATOM 1896 N N . TYR A 1 242 ? 17.309 4.885 30.733 1.00 88.31 242 TYR A N 1
ATOM 1897 C CA . TYR A 1 242 ? 16.730 5.760 29.719 1.00 88.31 242 TYR A CA 1
ATOM 1898 C C . TYR A 1 242 ? 17.472 7.097 29.720 1.00 88.31 242 TYR A C 1
ATOM 1900 O O . TYR A 1 242 ? 18.235 7.379 30.645 1.00 88.31 242 TYR A O 1
ATOM 1908 N N . ASP A 1 243 ? 17.257 7.916 28.691 1.00 83.44 243 ASP A N 1
ATOM 1909 C CA . ASP A 1 243 ? 17.821 9.266 28.615 1.00 83.44 243 ASP A CA 1
ATOM 1910 C C . ASP A 1 243 ? 16.970 10.267 29.435 1.00 83.44 243 ASP A C 1
ATOM 1912 O O . ASP A 1 243 ? 15.841 10.594 29.035 1.00 83.44 243 ASP A O 1
ATOM 1916 N N . PRO A 1 244 ? 17.478 10.810 30.563 1.00 80.50 244 PRO A N 1
ATOM 1917 C CA . PRO A 1 244 ? 16.707 11.720 31.410 1.00 80.50 244 PRO A CA 1
ATOM 1918 C C . PRO A 1 244 ? 16.370 13.050 30.728 1.00 80.50 244 PRO A C 1
ATOM 1920 O O . PRO A 1 244 ? 15.333 13.652 31.023 1.00 80.50 244 PRO A O 1
ATOM 1923 N N . SER A 1 245 ? 17.212 13.499 29.792 1.00 78.88 245 SER A N 1
ATOM 1924 C CA . SER A 1 245 ? 17.013 14.757 29.070 1.00 78.88 245 SER A CA 1
ATOM 1925 C C . SER A 1 245 ? 15.841 14.653 28.090 1.00 78.88 245 SER A C 1
ATOM 1927 O O . SER A 1 245 ? 14.981 15.539 28.042 1.00 78.88 245 SER A O 1
ATOM 1929 N N . LYS A 1 246 ? 15.727 13.516 27.390 1.00 77.50 246 LYS A N 1
ATOM 1930 C CA . LYS A 1 246 ? 14.597 13.204 26.499 1.00 77.50 246 LYS A CA 1
ATOM 1931 C C . LYS A 1 246 ? 13.314 12.906 27.261 1.00 77.50 246 LYS A C 1
ATOM 1933 O O . LYS A 1 246 ? 12.232 13.217 26.776 1.00 77.50 246 LYS A O 1
ATOM 1938 N N . CYS A 1 247 ? 13.426 12.322 28.453 1.00 81.62 247 CYS A N 1
ATOM 1939 C CA . CYS A 1 247 ? 12.255 12.045 29.274 1.00 81.62 247 CYS A CA 1
ATOM 1940 C C . CYS A 1 247 ? 11.587 13.339 29.753 1.00 81.62 247 CYS A C 1
ATOM 1942 O O . CYS A 1 247 ? 10.391 13.532 29.562 1.00 81.62 247 CYS A O 1
ATOM 1944 N N . THR A 1 248 ? 12.382 14.259 30.303 1.00 72.75 248 THR A N 1
ATOM 1945 C CA . THR A 1 248 ? 11.870 15.498 30.907 1.00 72.75 248 THR A CA 1
ATOM 1946 C C . THR A 1 248 ? 11.356 16.491 29.859 1.00 72.75 248 THR A C 1
ATOM 1948 O O . THR A 1 248 ? 10.356 17.164 30.086 1.00 72.75 248 THR A O 1
ATOM 1951 N N . SER A 1 249 ? 12.008 16.568 28.693 1.00 67.94 249 SER A N 1
ATOM 1952 C CA . SER A 1 249 ? 11.590 17.453 27.590 1.00 67.94 249 SER A CA 1
ATOM 1953 C C . SER A 1 249 ? 10.305 17.008 26.882 1.00 67.94 249 SER A C 1
ATOM 1955 O O . SER A 1 249 ? 9.645 17.838 26.265 1.00 67.94 249 SER A O 1
ATOM 1957 N N . GLY A 1 250 ? 9.926 15.731 26.987 1.00 62.31 250 GLY A N 1
ATOM 1958 C CA . GLY A 1 250 ? 8.686 15.179 26.432 1.00 62.31 250 GLY A CA 1
ATOM 1959 C C . GLY A 1 250 ? 7.548 15.013 27.446 1.00 62.31 250 GLY A C 1
ATOM 1960 O O . GLY A 1 250 ? 6.739 14.109 27.262 1.00 62.31 250 GLY A O 1
ATOM 1961 N N . GLU A 1 251 ? 7.531 15.795 28.535 1.00 75.12 251 GLU A N 1
ATOM 1962 C CA . GLU A 1 251 ? 6.552 15.684 29.640 1.00 75.12 251 GLU A CA 1
ATOM 1963 C C . GLU A 1 251 ? 6.502 14.289 30.308 1.00 75.12 251 GLU A C 1
ATOM 1965 O O . GLU A 1 251 ? 5.507 13.888 30.916 1.00 75.12 251 GLU A O 1
ATOM 1970 N N . GLY A 1 252 ? 7.587 13.518 30.207 1.00 82.31 252 GLY A N 1
ATOM 1971 C CA . GLY A 1 252 ? 7.715 12.200 30.816 1.00 82.31 252 GLY A CA 1
ATOM 1972 C C . GLY A 1 252 ? 8.164 12.252 32.276 1.00 82.31 252 GLY A C 1
ATOM 1973 O O . GLY A 1 252 ? 8.858 13.170 32.716 1.00 82.31 252 GLY A O 1
ATOM 1974 N N . LYS A 1 253 ? 7.796 11.219 33.037 1.00 89.00 253 LYS A N 1
ATOM 1975 C CA . LYS A 1 253 ? 8.183 11.032 34.436 1.00 89.00 253 LYS A CA 1
ATOM 1976 C C . LYS A 1 253 ? 9.040 9.782 34.609 1.00 89.00 253 LYS A C 1
ATOM 1978 O O . LYS A 1 253 ? 8.682 8.696 34.157 1.00 89.00 253 LYS A O 1
ATOM 1983 N N . THR A 1 254 ? 10.136 9.930 35.346 1.00 90.62 254 THR A N 1
ATOM 1984 C CA . THR A 1 254 ? 10.955 8.816 35.831 1.00 90.62 254 THR A CA 1
ATOM 1985 C C . THR A 1 254 ? 10.165 7.943 36.796 1.00 90.62 254 THR A C 1
ATOM 1987 O O . THR A 1 254 ? 9.665 8.436 37.812 1.00 90.62 254 THR A O 1
ATOM 1990 N N . MET A 1 255 ? 10.093 6.643 36.522 1.00 91.00 255 MET A N 1
ATOM 1991 C CA . MET A 1 255 ? 9.458 5.672 37.411 1.00 91.00 255 MET A CA 1
ATOM 1992 C C . MET A 1 255 ? 10.304 4.399 37.518 1.00 91.00 255 MET A C 1
ATOM 1994 O O . MET A 1 255 ? 10.988 4.014 36.571 1.00 91.00 255 MET A O 1
ATOM 1998 N N . ALA A 1 256 ? 10.259 3.749 38.681 1.00 92.12 256 ALA A N 1
ATOM 1999 C CA . ALA A 1 256 ? 10.881 2.446 38.896 1.00 92.12 256 ALA A CA 1
ATOM 2000 C C . ALA A 1 256 ? 9.851 1.338 38.645 1.00 92.12 256 ALA A C 1
ATOM 2002 O O . ALA A 1 256 ? 8.764 1.369 39.230 1.00 92.12 256 ALA A O 1
ATOM 2003 N N . LEU A 1 257 ? 10.189 0.373 37.790 1.00 92.38 257 LEU A N 1
ATOM 2004 C CA . LEU A 1 257 ? 9.401 -0.845 37.616 1.00 92.38 257 LEU A CA 1
ATOM 2005 C C . LEU A 1 257 ? 9.768 -1.853 38.700 1.00 92.38 257 LEU A C 1
ATOM 2007 O O . LEU A 1 257 ? 10.940 -2.028 39.023 1.00 92.38 257 LEU A O 1
ATOM 2011 N N . TRP A 1 258 ? 8.759 -2.540 39.237 1.00 92.69 258 TRP A N 1
ATOM 2012 C CA . TRP A 1 258 ? 8.935 -3.590 40.242 1.00 92.69 258 TRP A CA 1
ATOM 2013 C C . TRP A 1 258 ? 9.753 -3.131 41.452 1.00 92.69 258 TRP A C 1
ATOM 2015 O O . TRP A 1 258 ? 10.563 -3.890 41.983 1.00 92.69 258 TRP A O 1
ATOM 2025 N N . SER A 1 259 ? 9.517 -1.899 41.907 1.00 84.19 259 SER A N 1
ATOM 2026 C CA . SER A 1 259 ? 10.269 -1.247 42.988 1.00 84.19 259 SER A CA 1
ATOM 2027 C C . SER A 1 259 ? 10.293 -2.030 44.305 1.00 84.19 259 SER A C 1
ATOM 2029 O O . SER A 1 259 ? 11.212 -1.869 45.101 1.00 84.19 259 SER A O 1
ATOM 2031 N N . SER A 1 260 ? 9.316 -2.911 44.535 1.00 78.75 260 SER A N 1
ATOM 2032 C CA . SER A 1 260 ? 9.294 -3.825 45.682 1.00 78.75 260 SER A CA 1
ATOM 2033 C C . SER A 1 260 ? 10.293 -4.986 45.578 1.00 78.75 260 SER A C 1
ATOM 2035 O O . SER A 1 260 ? 10.480 -5.707 46.554 1.00 78.75 260 SER A O 1
ATOM 2037 N N . ARG A 1 261 ? 10.898 -5.207 44.405 1.00 78.62 261 ARG A N 1
ATOM 2038 C CA . ARG A 1 261 ? 11.778 -6.345 44.092 1.00 78.62 261 ARG A CA 1
ATOM 2039 C C . ARG A 1 261 ? 13.171 -5.924 43.629 1.00 78.62 261 ARG A C 1
ATOM 2041 O O . ARG A 1 261 ? 14.124 -6.645 43.897 1.00 78.62 261 ARG A O 1
ATOM 2048 N N . THR A 1 262 ? 13.298 -4.799 42.924 1.00 81.44 262 THR A N 1
ATOM 2049 C CA . THR A 1 262 ? 14.578 -4.323 42.375 1.00 81.44 262 THR A CA 1
ATOM 2050 C C . THR A 1 262 ? 14.571 -2.807 42.152 1.00 81.44 262 THR A C 1
ATOM 2052 O O . THR A 1 262 ? 13.524 -2.209 41.909 1.00 81.44 262 THR A O 1
ATOM 2055 N N . SER A 1 263 ? 15.752 -2.188 42.226 1.00 79.00 263 SER A N 1
ATOM 2056 C CA . SER A 1 263 ? 16.011 -0.796 41.827 1.00 79.00 263 SER A CA 1
ATOM 2057 C C . SER A 1 263 ? 16.646 -0.667 40.439 1.00 79.00 263 SER A C 1
ATOM 2059 O O . SER A 1 263 ? 16.843 0.445 39.958 1.00 79.00 263 SER A O 1
ATOM 2061 N N . ASP A 1 264 ? 16.980 -1.787 39.798 1.00 87.19 264 ASP A N 1
ATOM 2062 C CA . ASP A 1 264 ? 17.781 -1.828 38.569 1.00 87.19 264 ASP A CA 1
ATOM 2063 C C . ASP A 1 264 ? 16.971 -1.524 37.305 1.00 87.19 264 ASP A C 1
ATOM 2065 O O . ASP A 1 264 ? 17.530 -1.430 36.211 1.00 87.19 264 ASP A O 1
ATOM 2069 N N . PHE A 1 265 ? 15.652 -1.376 37.453 1.00 92.75 265 PHE A N 1
ATOM 2070 C CA . PHE A 1 265 ? 14.728 -1.105 36.364 1.00 92.75 265 PHE A CA 1
ATOM 2071 C C . PHE A 1 265 ? 14.091 0.271 36.511 1.00 92.75 265 PHE A C 1
ATOM 2073 O O . PHE A 1 265 ? 13.069 0.453 37.178 1.00 92.75 265 PHE A O 1
ATOM 2080 N N . THR A 1 266 ? 14.704 1.248 35.849 1.00 91.81 266 THR A N 1
ATOM 2081 C CA . THR A 1 266 ? 14.167 2.606 35.723 1.00 91.81 266 THR A CA 1
ATOM 2082 C C . THR A 1 266 ? 13.709 2.859 34.294 1.00 91.81 266 THR A C 1
ATOM 2084 O O . THR A 1 266 ? 14.356 2.426 33.335 1.00 91.81 266 THR A O 1
ATOM 2087 N N . VAL A 1 267 ? 12.565 3.528 34.158 1.00 94.00 267 VAL A N 1
ATOM 2088 C CA . VAL A 1 267 ? 11.912 3.784 32.872 1.00 94.00 267 VAL A CA 1
ATOM 2089 C C . VAL A 1 267 ? 11.377 5.210 32.805 1.00 94.00 267 VAL A C 1
ATOM 2091 O O . VAL A 1 267 ? 11.062 5.826 33.829 1.00 94.00 267 VAL A O 1
ATOM 2094 N N . CYS A 1 268 ? 11.231 5.720 31.585 1.00 93.69 268 CYS A N 1
ATOM 2095 C CA . CYS A 1 268 ? 10.514 6.962 31.332 1.00 93.69 268 CYS A CA 1
ATOM 2096 C C . CYS A 1 268 ? 9.052 6.676 30.974 1.00 93.69 268 CYS A C 1
ATOM 2098 O O . CYS A 1 268 ? 8.774 6.048 29.950 1.00 93.69 268 CYS A O 1
ATOM 2100 N N . VAL A 1 269 ? 8.114 7.172 31.779 1.00 92.75 269 VAL A N 1
ATOM 2101 C CA . VAL A 1 269 ? 6.675 7.058 31.514 1.00 92.75 269 VAL A CA 1
ATOM 2102 C C . VAL A 1 269 ? 6.158 8.374 30.950 1.00 92.75 269 VAL A C 1
ATOM 2104 O O . VAL A 1 269 ? 6.200 9.395 31.634 1.00 92.75 269 VAL A O 1
ATOM 2107 N N . ARG A 1 270 ? 5.663 8.365 29.712 1.00 86.25 270 ARG A N 1
ATOM 2108 C CA . ARG A 1 270 ? 5.063 9.545 29.079 1.00 86.25 270 ARG A CA 1
ATOM 2109 C C . ARG A 1 270 ? 3.635 9.745 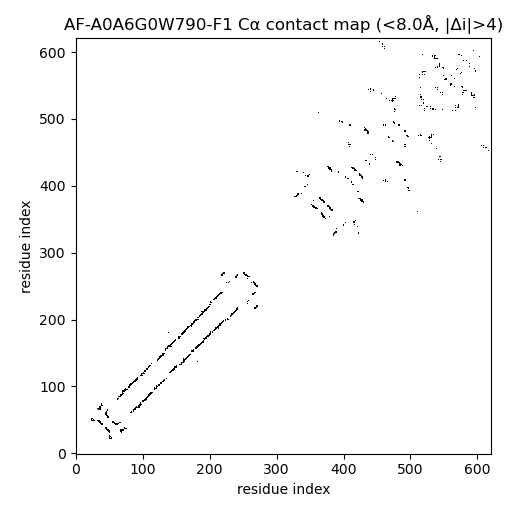29.578 1.00 86.25 270 ARG A C 1
ATOM 2111 O O . ARG A 1 270 ? 2.862 8.787 29.651 1.00 86.25 270 ARG A O 1
ATOM 2118 N N . ILE A 1 271 ? 3.304 10.982 29.941 1.00 70.62 271 ILE A N 1
ATOM 2119 C CA . ILE A 1 271 ? 1.954 11.373 30.346 1.00 70.62 271 ILE A CA 1
ATOM 2120 C C . ILE A 1 271 ? 1.202 11.751 29.072 1.00 70.62 271 ILE A C 1
ATOM 2122 O O . ILE A 1 271 ? 1.485 12.774 28.458 1.00 70.62 271 ILE A O 1
ATOM 2126 N N . GLU A 1 272 ? 0.256 10.918 28.651 1.00 58.16 272 GLU A N 1
ATOM 2127 C CA . GLU A 1 272 ? -0.700 11.332 27.628 1.00 58.16 272 GLU A CA 1
ATOM 2128 C C . GLU A 1 272 ? -1.640 12.361 28.261 1.00 58.16 272 GLU A C 1
ATOM 2130 O O . GLU A 1 272 ? -2.292 12.091 29.271 1.00 58.16 272 GLU A O 1
ATOM 2135 N N . THR A 1 273 ? -1.701 13.566 27.697 1.00 38.56 273 THR A N 1
ATOM 2136 C CA . THR A 1 273 ? -2.699 14.573 28.065 1.00 38.56 273 THR A CA 1
ATOM 2137 C C . THR A 1 273 ? -4.066 14.140 27.532 1.00 38.56 273 THR A C 1
ATOM 2139 O O . THR A 1 273 ? -4.583 14.648 26.540 1.00 38.56 273 THR A O 1
ATOM 2142 N N . THR A 1 274 ? -4.682 13.168 28.205 1.00 34.19 274 THR A N 1
ATOM 2143 C CA . THR A 1 274 ? -6.096 12.834 28.032 1.00 34.19 274 THR A CA 1
ATOM 2144 C C . THR A 1 274 ? -6.945 14.021 28.472 1.00 34.19 274 THR A C 1
ATOM 2146 O O . THR A 1 274 ? -7.095 14.300 29.661 1.00 34.19 274 THR A O 1
ATOM 2149 N N . SER A 1 275 ? -7.537 14.714 27.501 1.00 32.72 275 SER A N 1
ATOM 2150 C CA . SER A 1 275 ? -8.730 15.517 27.747 1.00 32.72 275 SER A CA 1
ATOM 2151 C C . SER A 1 275 ? -9.866 14.583 28.180 1.00 32.72 275 SER A C 1
ATOM 2153 O O . SER A 1 275 ? -10.200 13.609 27.509 1.00 32.72 275 SER A O 1
ATOM 2155 N N . SER A 1 276 ? -10.419 14.831 29.362 1.00 27.03 276 SER A N 1
ATOM 2156 C CA . SER A 1 276 ? -11.570 14.132 29.944 1.00 27.03 276 SER A CA 1
ATOM 2157 C C . SER A 1 276 ? -12.296 15.094 30.905 1.00 27.03 276 SER A C 1
ATOM 2159 O O . SER A 1 276 ? -11.711 16.104 31.296 1.00 27.03 276 SER A O 1
ATOM 2161 N N . PRO A 1 277 ? -13.592 14.867 31.191 1.00 37.31 277 PRO A N 1
ATOM 2162 C CA . PRO A 1 277 ? -14.613 15.913 31.202 1.00 37.31 277 PRO A CA 1
ATOM 2163 C C . PRO A 1 277 ? -14.734 16.717 32.506 1.00 37.31 277 PRO A C 1
ATOM 2165 O O . PRO A 1 277 ? -14.447 16.250 33.600 1.00 37.31 277 PRO A O 1
ATOM 2168 N N . THR A 1 278 ? -15.214 17.944 32.302 1.00 36.41 278 THR A N 1
ATOM 2169 C CA . THR A 1 278 ? -15.813 18.956 33.188 1.00 36.41 278 THR A CA 1
ATOM 2170 C C . THR A 1 278 ? -15.899 18.693 34.701 1.00 36.41 278 THR A C 1
ATOM 2172 O O . THR A 1 278 ? -16.703 17.879 35.144 1.00 36.41 278 THR A O 1
ATOM 2175 N N . SER A 1 279 ? -15.276 19.583 35.491 1.00 27.97 279 SER A N 1
ATOM 2176 C CA . SER A 1 279 ? -15.908 20.196 36.678 1.00 27.97 279 SER A CA 1
ATOM 2177 C C . SER A 1 279 ? -15.166 21.458 37.170 1.00 27.97 279 SER A C 1
ATOM 2179 O O . SER A 1 279 ? -14.037 21.378 37.638 1.00 27.97 279 SER A O 1
ATOM 2181 N N . SER A 1 280 ? -15.861 22.600 37.051 1.00 28.95 280 SER A N 1
ATOM 2182 C CA . SER A 1 280 ? -15.884 23.806 37.912 1.00 28.95 280 SER A CA 1
ATOM 2183 C C . SER A 1 280 ? -14.588 24.509 38.385 1.00 28.95 280 SER A C 1
ATOM 2185 O O . SER A 1 280 ? -13.889 23.992 39.245 1.00 28.95 280 SER A O 1
ATOM 2187 N N . THR A 1 281 ? -14.425 25.765 37.908 1.00 34.59 281 THR A N 1
ATOM 2188 C CA . THR A 1 281 ? -14.013 27.033 38.597 1.00 34.59 281 THR A CA 1
ATOM 2189 C C . THR A 1 281 ? -12.870 26.994 39.631 1.00 34.59 281 THR A C 1
ATOM 2191 O O . THR A 1 281 ? -12.926 26.236 40.582 1.00 34.59 281 THR A O 1
ATOM 2194 N N . THR A 1 282 ? -11.839 27.850 39.588 1.00 28.98 282 THR A N 1
ATOM 2195 C CA . THR A 1 282 ? -11.889 29.329 39.650 1.00 28.98 282 THR A CA 1
ATOM 2196 C C . THR A 1 282 ? -10.624 30.009 39.090 1.00 28.98 282 THR A C 1
ATOM 2198 O O . THR A 1 282 ? -9.522 29.474 39.115 1.00 28.98 282 THR A O 1
ATOM 2201 N N . THR A 1 283 ? -10.830 31.241 38.633 1.00 35.38 283 THR A N 1
ATOM 2202 C CA . THR A 1 283 ? -9.930 32.242 38.036 1.00 35.38 283 THR A CA 1
ATOM 2203 C C . THR A 1 283 ? -8.702 32.671 38.850 1.00 35.38 283 THR A C 1
ATOM 2205 O O . THR A 1 283 ? -8.802 32.825 40.061 1.00 35.38 283 THR A O 1
ATOM 2208 N N . ASN A 1 284 ? -7.631 33.082 38.149 1.00 31.81 284 ASN A N 1
ATOM 2209 C CA . ASN A 1 284 ? -6.784 34.224 38.536 1.00 31.81 284 ASN A CA 1
ATOM 2210 C C . ASN A 1 284 ? -6.263 34.966 37.284 1.00 31.81 284 ASN A C 1
ATOM 2212 O O . ASN A 1 284 ? -5.425 34.468 36.540 1.00 31.81 284 ASN A O 1
ATOM 2216 N N . VAL A 1 285 ? -6.795 36.171 37.055 1.00 37.31 285 VAL A N 1
ATOM 2217 C CA . VAL A 1 285 ? -6.709 36.988 35.820 1.00 37.31 285 VAL A CA 1
ATOM 2218 C C . VAL A 1 285 ? -5.449 37.889 35.758 1.00 37.31 285 VAL A C 1
ATOM 2220 O O . VAL A 1 285 ? -5.316 38.742 34.892 1.00 37.31 285 VAL A O 1
ATOM 2223 N N . GLY A 1 286 ? -4.456 37.696 36.630 1.00 38.59 286 GLY A N 1
ATOM 2224 C CA . GLY A 1 286 ? -3.345 38.653 36.786 1.00 38.59 286 GLY A CA 1
ATOM 2225 C C . GLY A 1 286 ? -2.167 38.562 35.802 1.00 38.59 286 GLY A C 1
ATOM 2226 O O . GLY A 1 286 ? -1.386 39.505 35.733 1.00 38.59 286 GLY A O 1
ATOM 2227 N N . LEU A 1 287 ? -1.996 37.467 35.048 1.00 34.66 287 LEU A N 1
ATOM 2228 C CA . LEU A 1 287 ? -0.730 37.188 34.332 1.00 34.66 287 LEU A CA 1
ATOM 2229 C C . LEU A 1 287 ? -0.831 37.138 32.794 1.00 34.66 287 LEU A C 1
ATOM 2231 O O . LEU A 1 287 ? 0.190 37.119 32.113 1.00 34.66 287 LEU A O 1
ATOM 2235 N N . ILE A 1 288 ? -2.042 37.186 32.228 1.00 44.50 288 ILE A N 1
ATOM 2236 C CA . ILE A 1 288 ? -2.274 37.035 30.773 1.00 44.50 288 ILE A CA 1
ATOM 2237 C C . ILE A 1 288 ? -2.159 38.371 30.004 1.00 44.50 288 ILE A C 1
ATOM 2239 O O . ILE A 1 288 ? -1.972 38.385 28.786 1.00 44.50 288 ILE A O 1
ATOM 2243 N N . VAL A 1 289 ? -2.175 39.513 30.697 1.00 40.06 289 VAL A N 1
ATOM 2244 C CA . VAL A 1 289 ? -2.142 40.841 30.047 1.00 40.06 289 VAL A CA 1
ATOM 2245 C C . VAL A 1 289 ? -0.710 41.316 29.723 1.00 40.06 289 VAL A C 1
ATOM 2247 O O . VAL A 1 289 ? -0.525 42.175 28.869 1.00 40.06 289 VAL A O 1
ATOM 2250 N N . GLY A 1 290 ? 0.331 40.720 30.321 1.00 40.41 290 GLY A N 1
ATOM 2251 C CA . GLY A 1 290 ? 1.727 41.140 30.100 1.00 40.41 290 GLY A CA 1
ATOM 2252 C C . GLY A 1 290 ? 2.421 40.528 28.873 1.00 40.41 290 GLY A C 1
ATOM 2253 O O . GLY A 1 290 ? 3.291 41.161 28.282 1.00 40.41 290 GLY A O 1
ATOM 2254 N N . LEU A 1 291 ? 2.037 39.314 28.460 1.00 38.44 291 LEU A N 1
ATOM 2255 C CA . LEU A 1 291 ? 2.721 38.567 27.386 1.00 38.44 291 LEU A CA 1
ATOM 2256 C C . LEU A 1 291 ? 2.094 38.761 25.995 1.00 38.44 291 LEU A C 1
ATOM 2258 O O . LEU A 1 291 ? 2.732 38.492 24.979 1.00 38.44 291 LEU A O 1
ATOM 2262 N N . SER A 1 292 ? 0.865 39.273 25.933 1.00 44.16 292 SER A N 1
ATOM 2263 C CA . SER A 1 292 ? 0.102 39.442 24.690 1.00 44.16 292 SER A CA 1
ATOM 2264 C C . SER A 1 292 ? 0.464 40.720 23.917 1.00 44.16 292 SER A C 1
ATOM 2266 O O . SER A 1 292 ? 0.328 40.750 22.696 1.00 44.16 292 SER A O 1
ATOM 2268 N N . VAL A 1 293 ? 1.014 41.747 24.575 1.00 47.47 293 VAL A N 1
ATOM 2269 C CA . VAL A 1 293 ? 1.396 43.011 23.910 1.00 47.47 293 VAL A CA 1
ATOM 2270 C C . VAL A 1 293 ? 2.764 42.911 23.212 1.00 47.47 293 VAL A C 1
ATOM 2272 O O . VAL A 1 293 ? 2.956 43.482 22.139 1.00 47.47 293 VAL A O 1
ATOM 2275 N N . GLY A 1 294 ? 3.701 42.123 23.754 1.00 41.88 294 GLY A N 1
ATOM 2276 C CA . GLY A 1 294 ? 5.043 41.952 23.177 1.00 41.88 294 GLY A CA 1
ATOM 2277 C C . GLY A 1 294 ? 5.066 41.143 21.873 1.00 41.88 294 GLY A C 1
ATOM 2278 O O . GLY A 1 294 ? 5.785 41.496 20.938 1.00 41.88 294 GLY A O 1
ATOM 2279 N N . ALA A 1 295 ? 4.240 40.096 21.771 1.00 49.81 295 ALA A N 1
ATOM 2280 C CA . ALA A 1 295 ? 4.190 39.233 20.588 1.00 49.81 295 ALA A CA 1
ATOM 2281 C C . ALA A 1 295 ? 3.564 39.932 19.365 1.00 49.81 295 ALA A C 1
ATOM 2283 O O . ALA A 1 295 ? 4.019 39.741 18.236 1.00 49.81 295 ALA A O 1
ATOM 2284 N N . VAL A 1 296 ? 2.568 40.798 19.585 1.00 56.59 296 VAL A N 1
ATOM 2285 C CA . VAL A 1 296 ? 1.901 41.553 18.510 1.00 56.59 296 VAL A CA 1
ATOM 2286 C C . VAL A 1 296 ? 2.819 42.644 17.943 1.00 56.59 296 VAL A C 1
ATOM 2288 O O . VAL A 1 296 ? 2.851 42.847 16.729 1.00 56.59 296 VAL A O 1
ATOM 2291 N N . ALA A 1 297 ? 3.639 43.285 18.783 1.00 56.28 297 ALA A N 1
ATOM 2292 C CA . ALA A 1 297 ? 4.630 44.263 18.330 1.00 56.28 297 ALA A CA 1
ATOM 2293 C C . ALA A 1 297 ? 5.747 43.620 17.481 1.00 56.28 297 ALA A C 1
ATOM 2295 O O . ALA A 1 297 ? 6.165 44.191 16.470 1.00 56.28 297 ALA A O 1
ATOM 2296 N N . LEU A 1 298 ? 6.187 42.407 17.840 1.00 53.19 298 LEU A N 1
ATOM 2297 C CA . LEU A 1 298 ? 7.212 41.671 17.092 1.00 53.19 298 LEU A CA 1
ATOM 2298 C C . LEU A 1 298 ? 6.700 41.179 15.727 1.00 53.19 298 LEU A C 1
ATOM 2300 O O . LEU A 1 298 ? 7.409 41.285 14.726 1.00 53.19 298 LEU A O 1
ATOM 2304 N N . LEU A 1 299 ? 5.451 40.706 15.662 1.00 57.00 299 LEU A N 1
ATOM 2305 C CA . LEU A 1 299 ? 4.814 40.293 14.406 1.00 57.00 299 LEU A CA 1
ATOM 2306 C C . LEU A 1 299 ? 4.571 41.482 13.463 1.00 57.00 299 LEU A C 1
ATOM 2308 O O . LEU A 1 299 ? 4.809 41.368 12.260 1.00 57.00 299 LEU A O 1
ATOM 2312 N N . GLY A 1 300 ? 4.189 42.646 14.001 1.00 65.81 300 GLY A N 1
ATOM 2313 C CA . GLY A 1 300 ? 4.045 43.877 13.219 1.00 65.81 300 GLY A CA 1
ATOM 2314 C C . GLY A 1 300 ? 5.361 44.344 12.583 1.00 65.81 300 GLY A C 1
ATOM 2315 O O . GLY A 1 300 ? 5.384 44.728 11.412 1.00 65.81 300 GLY A O 1
ATOM 2316 N N . ALA A 1 301 ? 6.476 44.242 13.314 1.00 63.88 301 ALA A N 1
ATOM 2317 C CA . ALA A 1 301 ? 7.799 44.604 12.806 1.00 63.88 301 ALA A CA 1
ATOM 2318 C C . ALA A 1 301 ? 8.282 43.660 11.687 1.00 63.88 301 ALA A C 1
ATOM 2320 O O . ALA A 1 301 ? 8.825 44.122 10.681 1.00 63.88 301 ALA A O 1
ATOM 2321 N N . ILE A 1 302 ? 8.030 42.352 11.812 1.00 66.75 302 ILE A N 1
ATOM 2322 C CA . ILE A 1 302 ? 8.402 41.357 10.792 1.00 66.75 302 ILE A CA 1
ATOM 2323 C C . ILE A 1 302 ? 7.617 41.590 9.493 1.00 66.75 302 ILE A C 1
ATOM 2325 O O . ILE A 1 302 ? 8.202 41.594 8.408 1.00 66.75 302 ILE A O 1
ATOM 2329 N N . VAL A 1 303 ? 6.314 41.872 9.584 1.00 70.00 303 VAL A N 1
ATOM 2330 C CA . VAL A 1 303 ? 5.480 42.164 8.406 1.00 70.00 303 VAL A CA 1
ATOM 2331 C C . VAL A 1 303 ? 5.912 43.467 7.722 1.00 70.00 303 VAL A C 1
ATOM 2333 O O . VAL A 1 303 ? 5.987 43.509 6.495 1.00 70.00 303 VAL A O 1
ATOM 2336 N N . ALA A 1 304 ? 6.291 44.502 8.478 1.00 65.88 304 ALA A N 1
ATOM 2337 C CA . ALA A 1 304 ? 6.793 45.758 7.913 1.00 65.88 304 ALA A CA 1
ATOM 2338 C C . ALA A 1 304 ? 8.129 45.586 7.155 1.00 65.88 304 ALA A C 1
ATOM 2340 O O . ALA A 1 304 ? 8.322 46.164 6.079 1.00 65.88 304 ALA A O 1
ATOM 2341 N N . VAL A 1 305 ? 9.036 44.740 7.659 1.00 67.94 305 VAL A N 1
ATOM 2342 C CA . VAL A 1 305 ? 10.308 44.409 6.987 1.00 67.94 305 VAL A CA 1
ATOM 2343 C C . VAL A 1 305 ? 10.078 43.594 5.706 1.00 67.94 305 VAL A C 1
ATOM 2345 O O . VAL A 1 305 ? 10.731 43.829 4.687 1.00 67.94 305 VAL A O 1
ATOM 2348 N N . LEU A 1 306 ? 9.110 42.675 5.705 1.00 58.03 306 LEU A N 1
ATOM 2349 C CA . LEU A 1 306 ? 8.753 41.905 4.508 1.00 58.03 306 LEU A CA 1
ATOM 2350 C C . LEU A 1 306 ? 8.046 42.770 3.451 1.00 58.03 306 LEU A C 1
ATOM 2352 O O . LEU A 1 306 ? 8.298 42.619 2.253 1.00 58.03 306 LEU A O 1
ATOM 2356 N N . TYR A 1 307 ? 7.218 43.728 3.876 1.00 58.94 307 TYR A N 1
ATOM 2357 C CA . TYR A 1 307 ? 6.498 44.625 2.971 1.00 58.94 307 TYR A CA 1
ATOM 2358 C C . TYR A 1 307 ? 7.422 45.657 2.303 1.00 58.94 307 TYR A C 1
ATOM 2360 O O . TYR A 1 307 ? 7.271 45.973 1.121 1.00 58.94 307 TYR A O 1
ATOM 2368 N N . THR A 1 308 ? 8.440 46.138 3.023 1.00 49.75 308 THR A N 1
ATOM 2369 C CA . THR A 1 308 ? 9.454 47.057 2.475 1.00 49.75 308 THR A CA 1
ATOM 2370 C C . THR A 1 308 ? 10.400 46.372 1.487 1.00 49.75 308 THR A C 1
ATOM 2372 O O . THR A 1 308 ? 10.756 46.985 0.481 1.00 49.75 308 THR A O 1
ATOM 2375 N N . LYS A 1 309 ? 10.716 45.079 1.672 1.00 48.47 309 LYS A N 1
ATOM 2376 C CA . LYS A 1 309 ? 11.484 44.290 0.688 1.00 48.47 309 LYS A CA 1
ATOM 2377 C C . LYS A 1 309 ? 10.717 44.010 -0.610 1.00 48.47 309 LYS A C 1
ATOM 2379 O O . LYS A 1 309 ? 11.336 43.935 -1.667 1.00 48.47 309 LYS A O 1
ATOM 2384 N N . LYS A 1 310 ? 9.382 43.913 -0.565 1.00 45.34 310 LYS A N 1
ATOM 2385 C CA . LYS A 1 310 ? 8.554 43.642 -1.757 1.00 45.34 310 LYS A CA 1
ATOM 2386 C C . LYS A 1 310 ? 8.281 44.890 -2.614 1.00 45.34 310 LYS A C 1
ATOM 2388 O O . LYS A 1 310 ? 8.024 44.758 -3.804 1.00 45.34 310 LYS A O 1
ATOM 2393 N N . LYS A 1 311 ? 8.383 46.102 -2.047 1.00 37.50 311 LYS A N 1
ATOM 2394 C CA . LYS A 1 311 ? 8.088 47.373 -2.749 1.00 37.50 311 LYS A CA 1
ATOM 2395 C C . LYS A 1 311 ? 9.270 47.952 -3.553 1.00 37.50 311 LYS A C 1
ATOM 2397 O O . LYS A 1 311 ? 9.062 48.871 -4.339 1.00 37.50 311 LYS A O 1
ATOM 2402 N N . PHE A 1 312 ? 10.484 47.412 -3.401 1.00 36.66 312 PHE A N 1
ATOM 2403 C CA . PHE A 1 312 ? 11.686 47.893 -4.107 1.00 36.66 312 PHE A CA 1
ATOM 2404 C C . PHE A 1 312 ? 12.124 47.065 -5.330 1.00 36.66 312 PHE A C 1
ATOM 2406 O O . PHE A 1 312 ? 13.104 47.429 -5.972 1.00 36.66 312 PHE A O 1
ATOM 2413 N N . SER A 1 313 ? 11.391 46.020 -5.731 1.00 34.56 313 SER A N 1
ATOM 2414 C CA . SER A 1 313 ? 11.583 45.395 -7.052 1.00 34.56 313 SER A CA 1
ATOM 2415 C C . SER A 1 313 ? 10.554 45.934 -8.045 1.00 34.56 313 SER A C 1
ATOM 2417 O O . SER A 1 313 ? 9.396 45.526 -8.033 1.00 34.56 313 SER A O 1
ATOM 2419 N N . LYS A 1 314 ? 10.972 46.884 -8.889 1.00 32.41 314 LYS A N 1
ATOM 2420 C CA . LYS A 1 314 ? 10.212 47.299 -10.080 1.00 32.41 314 LYS A CA 1
ATOM 2421 C C . LYS A 1 314 ? 10.448 46.311 -11.237 1.00 32.41 314 LYS A C 1
ATOM 2423 O O . LYS A 1 314 ? 11.541 45.755 -11.319 1.00 32.41 314 LYS A O 1
ATOM 2428 N N . PRO A 1 315 ? 9.475 46.133 -12.150 1.00 32.38 315 PRO A N 1
ATOM 2429 C CA . PRO A 1 315 ? 9.637 45.316 -13.346 1.00 32.38 315 PRO A CA 1
ATOM 2430 C C . PRO A 1 315 ? 10.305 46.128 -14.465 1.00 32.38 315 PRO A C 1
ATOM 2432 O O . PRO A 1 315 ? 9.925 47.272 -14.718 1.00 32.38 315 PRO A O 1
ATOM 2435 N N . SER A 1 316 ? 11.281 45.535 -15.151 1.00 27.06 316 SER A N 1
ATOM 2436 C CA . SER A 1 316 ? 11.846 46.055 -16.399 1.00 27.06 316 SER A CA 1
ATOM 2437 C C . SER A 1 316 ? 11.556 45.077 -17.533 1.00 27.06 316 SER A C 1
ATOM 2439 O O . SER A 1 316 ? 11.926 43.905 -17.465 1.00 27.06 316 SER A O 1
ATOM 2441 N N . HIS A 1 317 ? 10.873 45.592 -18.551 1.00 40.19 317 HIS A N 1
ATOM 2442 C CA . HIS A 1 317 ? 10.613 44.970 -19.841 1.00 40.19 317 HIS A CA 1
ATOM 2443 C C . HIS A 1 317 ? 11.901 45.075 -20.673 1.00 40.19 317 HIS A C 1
ATOM 2445 O O . HIS A 1 317 ? 12.306 46.191 -20.982 1.00 40.19 317 HIS A O 1
ATOM 2451 N N . ASP A 1 318 ? 12.545 43.956 -21.015 1.00 26.92 318 ASP A N 1
ATOM 2452 C CA . ASP A 1 318 ? 13.434 43.897 -22.180 1.00 26.92 318 ASP A CA 1
ATOM 2453 C C . ASP A 1 318 ? 13.585 42.457 -22.683 1.00 26.92 318 ASP A C 1
ATOM 2455 O O . ASP A 1 318 ? 13.680 41.510 -21.895 1.00 26.92 318 ASP A O 1
ATOM 2459 N N . GLY A 1 319 ? 13.544 42.305 -24.003 1.00 39.94 319 GLY A N 1
ATOM 2460 C CA . GLY A 1 319 ? 13.666 41.031 -24.693 1.00 39.94 319 GLY A CA 1
ATOM 2461 C C . GLY A 1 319 ? 15.096 40.516 -24.608 1.00 39.94 319 GLY A C 1
ATOM 2462 O O . GLY A 1 319 ? 16.028 41.141 -25.098 1.00 39.94 319 GLY A O 1
ATOM 2463 N N . SER A 1 320 ? 15.270 39.350 -23.998 1.00 24.97 320 SER A N 1
ATOM 2464 C CA . SER A 1 320 ? 16.503 38.577 -24.087 1.00 24.97 320 SER A CA 1
ATOM 2465 C C . SER A 1 320 ? 16.198 37.144 -23.678 1.00 24.97 320 SER A C 1
ATOM 2467 O O . SER A 1 320 ? 15.744 36.881 -22.564 1.00 24.97 320 SER A O 1
ATOM 2469 N N . THR A 1 321 ? 16.413 36.232 -24.622 1.00 38.56 321 THR A N 1
ATOM 2470 C CA . THR A 1 321 ? 16.538 34.786 -24.432 1.00 38.56 321 THR A CA 1
ATOM 2471 C C . THR A 1 321 ? 17.333 34.482 -23.164 1.00 38.56 321 THR A C 1
ATOM 2473 O O . THR A 1 321 ? 18.563 34.553 -23.150 1.00 38.56 321 THR A O 1
ATOM 2476 N N . ARG A 1 322 ? 16.633 34.138 -22.079 1.00 25.27 322 ARG A N 1
ATOM 2477 C CA . ARG A 1 322 ? 17.261 33.550 -20.900 1.00 25.27 322 ARG A CA 1
ATOM 2478 C C . ARG A 1 322 ? 17.478 32.074 -21.187 1.00 25.27 322 ARG A C 1
ATOM 2480 O O . ARG A 1 322 ? 16.560 31.275 -21.060 1.00 25.27 322 ARG A O 1
ATOM 2487 N N . ASN A 1 323 ? 18.709 31.739 -21.556 1.00 31.05 323 ASN A N 1
ATOM 2488 C CA . ASN A 1 323 ? 19.237 30.406 -21.322 1.00 31.05 323 ASN A CA 1
ATOM 2489 C C . ASN A 1 323 ? 19.142 30.142 -19.815 1.00 31.05 323 ASN A C 1
ATOM 2491 O O . ASN A 1 323 ? 19.938 30.669 -19.034 1.00 31.05 323 ASN A O 1
ATOM 2495 N N . GLU A 1 324 ? 18.147 29.361 -19.401 1.00 32.19 324 GLU A N 1
ATOM 2496 C CA . GLU A 1 324 ? 18.240 28.631 -18.148 1.00 32.19 324 GLU A CA 1
ATOM 2497 C C . GLU A 1 324 ? 19.450 27.712 -18.269 1.00 32.19 324 GLU A C 1
ATOM 2499 O O . GLU A 1 324 ? 19.466 26.767 -19.054 1.00 32.19 324 GLU A O 1
ATOM 2504 N N . SER A 1 325 ? 20.495 28.010 -17.503 1.00 34.00 325 SER A N 1
ATOM 2505 C CA . SER A 1 325 ? 21.549 27.048 -17.216 1.00 34.00 325 SER A CA 1
ATOM 2506 C C . SER A 1 325 ? 20.926 25.906 -16.411 1.00 34.00 325 SER A C 1
ATOM 2508 O O . SER A 1 325 ? 20.977 25.894 -15.182 1.00 34.00 325 SER A O 1
ATOM 2510 N N . THR A 1 326 ? 20.290 24.965 -17.107 1.00 37.12 326 THR A N 1
ATOM 2511 C CA . THR A 1 326 ? 19.816 23.697 -16.564 1.00 37.12 326 THR A CA 1
ATOM 2512 C C . THR A 1 326 ? 21.034 22.887 -16.145 1.00 37.12 326 THR A C 1
ATOM 2514 O O . THR A 1 326 ? 21.665 22.219 -16.967 1.00 37.12 326 THR A O 1
ATOM 2517 N N . ALA A 1 327 ? 21.401 22.950 -14.866 1.00 40.91 327 ALA A N 1
ATOM 2518 C CA . ALA A 1 327 ? 22.234 21.906 -14.293 1.00 40.91 327 ALA A CA 1
ATOM 2519 C C . ALA A 1 327 ? 21.484 20.579 -14.490 1.00 40.91 327 ALA A C 1
ATOM 2521 O O . ALA A 1 327 ? 20.337 20.443 -14.063 1.00 40.91 327 ALA A O 1
ATOM 2522 N N . ALA A 1 328 ? 22.093 19.642 -15.217 1.00 51.53 328 ALA A N 1
ATOM 2523 C CA . ALA A 1 328 ? 21.483 18.349 -15.489 1.00 51.53 328 ALA A CA 1
ATOM 2524 C C . ALA A 1 328 ? 21.162 17.628 -14.162 1.00 51.53 328 ALA A C 1
ATOM 2526 O O . ALA A 1 328 ? 21.974 17.717 -13.235 1.00 51.53 328 ALA A O 1
ATOM 2527 N N . PRO A 1 329 ? 20.033 16.897 -14.067 1.00 57.44 329 PRO A N 1
ATOM 2528 C CA . PRO A 1 329 ? 19.715 16.107 -12.884 1.00 57.44 329 PRO A CA 1
ATOM 2529 C C . PRO A 1 329 ? 20.895 15.198 -12.537 1.00 57.44 329 PRO A C 1
ATOM 2531 O O . PRO A 1 329 ? 21.476 14.558 -13.421 1.00 57.44 329 PRO A O 1
ATOM 2534 N N . SER A 1 330 ? 21.268 15.168 -11.260 1.00 56.38 330 SER A N 1
ATOM 2535 C CA . SER A 1 330 ? 22.366 14.333 -10.769 1.00 56.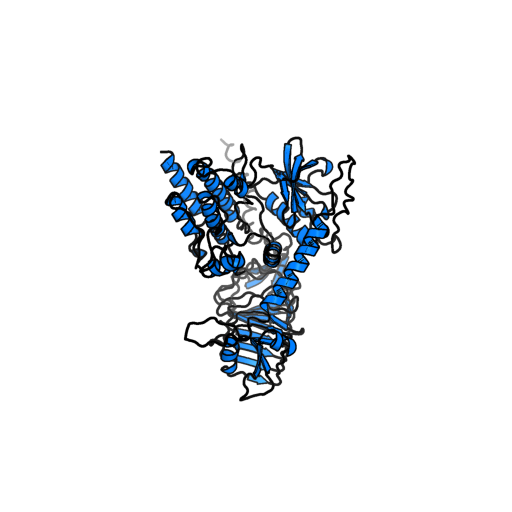38 330 SER A CA 1
ATOM 2536 C C . SER A 1 330 ? 21.820 13.193 -9.912 1.00 56.38 330 SER A C 1
ATOM 2538 O O . SER A 1 330 ? 20.887 13.381 -9.128 1.00 56.38 330 SER A O 1
ATOM 2540 N N . LEU A 1 331 ? 22.382 11.997 -10.099 1.00 59.78 331 LEU A N 1
ATOM 2541 C CA . LEU A 1 331 ? 22.020 10.806 -9.336 1.00 59.78 331 LEU A CA 1
ATOM 2542 C C . LEU A 1 331 ? 22.821 10.785 -8.029 1.00 59.78 331 LEU A C 1
ATOM 2544 O O . LEU A 1 331 ? 24.050 10.895 -8.051 1.00 59.78 331 LEU A O 1
ATOM 2548 N N . THR A 1 332 ? 22.144 10.645 -6.892 1.00 55.44 332 THR A N 1
ATOM 2549 C CA . THR A 1 332 ? 22.805 10.463 -5.595 1.00 55.44 332 THR A CA 1
ATOM 2550 C C . THR A 1 332 ? 23.052 8.969 -5.358 1.00 55.44 332 THR A C 1
ATOM 2552 O O . THR A 1 332 ? 22.123 8.191 -5.161 1.00 55.44 332 THR A O 1
ATOM 2555 N N . GLY A 1 333 ? 24.324 8.555 -5.413 1.00 49.72 333 GLY A N 1
ATOM 2556 C CA . GLY A 1 333 ? 24.723 7.141 -5.494 1.00 49.72 333 GLY A CA 1
ATOM 2557 C C . GLY A 1 333 ? 24.887 6.701 -6.953 1.00 49.72 333 GLY A C 1
ATOM 2558 O O . GLY A 1 333 ? 24.104 7.091 -7.810 1.00 49.72 333 GLY A O 1
ATOM 2559 N N . GLY A 1 334 ? 25.962 5.974 -7.279 1.00 46.62 334 GLY A N 1
ATOM 2560 C CA . GLY A 1 334 ? 26.295 5.621 -8.667 1.00 46.62 334 GLY A CA 1
ATOM 2561 C C . GLY A 1 334 ? 25.180 4.849 -9.392 1.00 46.62 334 GLY A C 1
ATOM 2562 O O . GLY A 1 334 ? 24.389 4.157 -8.763 1.00 46.62 334 GLY A O 1
ATOM 2563 N N . ALA A 1 335 ? 25.152 4.918 -10.727 1.00 51.47 335 ALA A N 1
ATOM 2564 C CA . ALA A 1 335 ? 24.091 4.343 -11.572 1.00 51.47 335 ALA A CA 1
ATOM 2565 C C . ALA A 1 335 ? 23.969 2.800 -11.548 1.00 51.47 335 ALA A C 1
ATOM 2567 O O . ALA A 1 335 ? 23.098 2.250 -12.212 1.00 51.47 335 ALA A O 1
ATOM 2568 N N . GLY A 1 336 ? 24.815 2.094 -10.790 1.00 51.44 336 GLY A N 1
ATOM 2569 C CA . GLY A 1 336 ? 24.878 0.627 -10.723 1.00 51.44 336 GLY A CA 1
ATOM 2570 C C . GLY A 1 336 ? 23.749 -0.051 -9.936 1.00 51.44 336 GLY A C 1
ATOM 2571 O O . GLY A 1 336 ? 23.997 -1.084 -9.325 1.00 51.44 336 GLY A O 1
ATOM 2572 N N . GLY A 1 337 ? 22.543 0.524 -9.911 1.00 63.81 337 GLY A N 1
ATOM 2573 C CA . GLY A 1 337 ? 21.414 0.009 -9.127 1.00 63.81 337 GLY A CA 1
ATOM 2574 C C . GLY A 1 337 ? 20.024 0.232 -9.729 1.00 63.81 337 GLY A C 1
ATOM 2575 O O . GLY A 1 337 ? 19.052 -0.044 -9.038 1.00 63.81 337 GLY A O 1
ATOM 2576 N N . VAL A 1 338 ? 19.919 0.732 -10.968 1.00 77.44 338 VAL A N 1
ATOM 2577 C CA . VAL A 1 338 ? 18.633 0.941 -11.660 1.00 77.44 338 VAL A CA 1
ATOM 2578 C C . VAL A 1 338 ? 18.500 -0.046 -12.820 1.00 77.44 338 VAL A C 1
ATOM 2580 O O . VAL A 1 338 ? 19.359 -0.072 -13.702 1.00 77.44 338 VAL A O 1
ATOM 2583 N N . ASP A 1 339 ? 17.424 -0.830 -12.838 1.00 84.38 339 ASP A N 1
ATOM 2584 C CA . ASP A 1 339 ? 17.118 -1.819 -13.879 1.00 84.38 339 ASP A CA 1
ATOM 2585 C C . ASP A 1 339 ? 16.439 -1.167 -15.095 1.00 84.38 339 ASP A C 1
ATOM 2587 O O . ASP A 1 339 ? 15.231 -1.265 -15.298 1.00 84.38 339 ASP A O 1
ATOM 2591 N N . MET A 1 340 ? 17.224 -0.475 -15.924 1.00 86.75 340 MET A N 1
ATOM 2592 C CA . MET A 1 340 ? 16.716 0.114 -17.173 1.00 86.75 340 MET A CA 1
ATOM 2593 C C . MET A 1 340 ? 16.386 -0.939 -18.243 1.00 86.75 340 MET A C 1
ATOM 2595 O O . MET A 1 340 ? 15.622 -0.646 -19.166 1.00 86.75 340 MET A O 1
ATOM 2599 N N . ASP A 1 341 ? 16.939 -2.152 -18.135 1.00 86.56 341 ASP A N 1
ATOM 2600 C CA . ASP A 1 341 ? 16.725 -3.224 -19.113 1.00 86.56 341 ASP A CA 1
ATOM 2601 C C . ASP A 1 341 ? 15.258 -3.671 -19.130 1.00 86.56 341 ASP A C 1
ATOM 2603 O O . ASP A 1 341 ? 14.738 -4.050 -20.186 1.00 86.56 341 ASP A O 1
ATOM 2607 N N . ALA A 1 342 ? 14.556 -3.516 -18.003 1.00 83.75 342 ALA A N 1
ATOM 2608 C CA . ALA A 1 342 ? 13.116 -3.718 -17.890 1.00 83.75 342 ALA A CA 1
ATOM 2609 C C . ALA A 1 342 ? 12.276 -2.902 -18.895 1.00 83.75 342 ALA A C 1
ATOM 2611 O O . ALA A 1 342 ? 11.164 -3.316 -19.223 1.00 83.75 342 ALA A O 1
ATOM 2612 N N . LEU A 1 343 ? 12.788 -1.772 -19.402 1.00 92.06 343 LEU A N 1
ATOM 2613 C CA . LEU A 1 343 ? 12.076 -0.885 -20.333 1.00 92.06 343 LEU A CA 1
ATOM 2614 C C . LEU A 1 343 ? 12.450 -1.111 -21.803 1.00 92.06 343 LEU A C 1
ATOM 2616 O O . LEU A 1 343 ? 11.948 -0.416 -22.685 1.00 92.06 343 LEU A O 1
ATOM 2620 N N . THR A 1 344 ? 13.322 -2.080 -22.096 1.00 90.25 344 THR A N 1
ATOM 2621 C CA . THR A 1 344 ? 13.864 -2.299 -23.448 1.00 90.25 344 THR A CA 1
ATOM 2622 C C . THR A 1 344 ? 12.774 -2.559 -24.487 1.00 90.25 344 THR A C 1
ATOM 2624 O O . THR A 1 344 ? 12.860 -2.053 -25.603 1.00 90.25 344 THR A O 1
ATOM 2627 N N . LEU A 1 345 ? 11.729 -3.309 -24.118 1.00 91.50 345 LEU A N 1
ATOM 2628 C CA . LEU A 1 345 ? 10.638 -3.682 -25.027 1.00 91.50 345 LEU A CA 1
ATOM 2629 C C . LEU A 1 345 ? 9.728 -2.508 -25.413 1.00 91.50 345 LEU A C 1
ATOM 2631 O O . LEU A 1 345 ? 9.033 -2.594 -26.418 1.00 91.50 345 LEU A O 1
ATOM 2635 N N . VAL A 1 346 ? 9.748 -1.421 -24.640 1.00 95.69 346 VAL A N 1
ATOM 2636 C CA . VAL A 1 346 ? 8.925 -0.222 -24.866 1.00 95.69 346 VAL A CA 1
ATOM 2637 C C . VAL A 1 346 ? 9.773 1.000 -25.219 1.00 95.69 346 VAL A C 1
ATOM 2639 O O . VAL A 1 346 ? 9.312 2.137 -25.120 1.00 95.69 346 VAL A O 1
ATOM 2642 N N . ARG A 1 347 ? 11.042 0.790 -25.591 1.00 96.75 347 ARG A N 1
ATOM 2643 C CA . ARG A 1 347 ? 11.988 1.878 -25.823 1.00 96.75 347 ARG A CA 1
ATOM 2644 C C . ARG A 1 347 ? 11.682 2.620 -27.123 1.00 96.75 347 ARG A C 1
ATOM 2646 O O . ARG A 1 347 ? 11.753 2.044 -28.204 1.00 96.75 347 ARG A O 1
ATOM 2653 N N . LEU A 1 348 ? 11.453 3.924 -27.007 1.00 96.81 348 LEU A N 1
ATOM 2654 C CA . LEU A 1 348 ? 11.346 4.864 -28.120 1.00 96.81 348 LEU A CA 1
ATOM 2655 C C . LEU A 1 348 ? 12.687 5.569 -28.362 1.00 96.81 348 LEU A C 1
ATOM 2657 O O . LEU A 1 348 ? 13.545 5.660 -27.473 1.00 96.81 348 LEU A O 1
ATOM 2661 N N . ASN A 1 349 ? 12.861 6.114 -29.564 1.00 94.19 349 ASN A N 1
ATOM 2662 C CA . ASN A 1 349 ? 13.984 6.988 -29.871 1.00 94.19 349 ASN A CA 1
ATOM 2663 C C . ASN A 1 349 ? 13.780 8.353 -29.189 1.00 94.19 349 ASN A C 1
ATOM 2665 O O . ASN A 1 349 ? 12.820 9.064 -29.471 1.00 94.19 349 ASN A O 1
ATOM 2669 N N . ASP A 1 350 ? 14.698 8.738 -28.299 1.00 92.44 350 ASP A N 1
ATOM 2670 C CA . ASP A 1 350 ? 14.600 9.988 -27.528 1.00 92.44 350 ASP A CA 1
ATOM 2671 C C . ASP A 1 350 ? 14.523 11.241 -28.415 1.00 92.44 350 ASP A C 1
ATOM 2673 O O . ASP A 1 350 ? 13.891 12.222 -28.034 1.00 92.44 350 ASP A O 1
ATOM 2677 N N . SER A 1 351 ? 15.129 11.191 -29.606 1.00 92.94 351 SER A N 1
ATOM 2678 C CA . SER A 1 351 ? 15.132 12.310 -30.558 1.00 92.94 351 SER A CA 1
ATOM 2679 C C . SER A 1 351 ? 13.799 12.533 -31.278 1.00 92.94 351 SER A C 1
ATOM 2681 O O . SER A 1 351 ? 13.594 13.615 -31.820 1.00 92.94 351 SER A O 1
ATOM 2683 N N . GLU A 1 352 ? 12.898 11.547 -31.254 1.00 94.38 352 GLU A N 1
ATOM 2684 C CA . GLU A 1 352 ? 11.569 11.610 -31.881 1.00 94.38 352 GLU A CA 1
ATOM 2685 C C . GLU A 1 352 ? 10.489 12.131 -30.920 1.00 94.38 352 GLU A C 1
ATOM 2687 O O . GLU A 1 352 ? 9.356 12.366 -31.332 1.00 94.38 352 GLU A O 1
ATOM 2692 N N . VAL A 1 353 ? 10.817 12.304 -29.633 1.00 96.62 353 VAL A N 1
ATOM 2693 C CA . VAL A 1 353 ? 9.886 12.796 -28.610 1.00 96.62 353 VAL A CA 1
ATOM 2694 C C . VAL A 1 353 ? 10.194 14.257 -28.305 1.00 96.62 353 VAL A C 1
ATOM 2696 O O . VAL A 1 353 ? 11.183 14.583 -27.640 1.00 96.62 353 VAL A O 1
ATOM 2699 N N . HIS A 1 354 ? 9.320 15.150 -28.759 1.00 95.94 354 HIS A N 1
ATOM 2700 C CA . HIS A 1 354 ? 9.472 16.592 -28.584 1.00 95.94 354 HIS A CA 1
ATOM 2701 C C . HIS A 1 354 ? 8.597 17.091 -27.437 1.00 95.94 354 HIS A C 1
ATOM 2703 O O . HIS A 1 354 ? 7.395 16.858 -27.432 1.00 95.94 354 HIS A O 1
ATOM 2709 N N . LEU A 1 355 ? 9.193 17.779 -26.461 1.00 95.69 355 LEU A N 1
ATOM 2710 C CA . LEU A 1 355 ? 8.457 18.409 -25.362 1.00 95.69 355 LEU A CA 1
ATOM 2711 C C . LEU A 1 355 ? 8.037 19.826 -25.766 1.00 95.69 355 LEU A C 1
ATOM 2713 O O . LEU A 1 355 ? 8.856 20.574 -26.297 1.00 95.69 355 LEU A O 1
ATOM 2717 N N . ASP A 1 356 ? 6.793 20.187 -25.471 1.00 94.38 356 ASP A N 1
ATOM 2718 C CA . ASP A 1 356 ? 6.235 21.526 -25.667 1.00 94.38 356 ASP A CA 1
ATOM 2719 C C . ASP A 1 356 ? 6.089 22.230 -24.304 1.00 94.38 356 ASP A C 1
ATOM 2721 O O . ASP A 1 356 ? 7.076 22.663 -23.705 1.00 94.38 356 ASP A O 1
ATOM 2725 N N . ARG A 1 357 ? 4.869 22.304 -23.761 1.00 94.38 357 ARG A N 1
ATOM 2726 C CA . ARG A 1 357 ? 4.562 22.985 -22.494 1.00 94.38 357 ARG A CA 1
ATOM 2727 C C . ARG A 1 357 ? 4.264 22.008 -21.362 1.00 94.38 357 ARG A C 1
ATOM 2729 O O . ARG A 1 357 ? 3.832 20.887 -21.594 1.00 94.38 357 ARG A O 1
ATOM 2736 N N . ILE A 1 358 ? 4.412 22.453 -20.117 1.00 92.44 358 ILE A N 1
ATOM 2737 C CA . ILE A 1 358 ? 4.002 21.675 -18.938 1.00 92.44 358 ILE A CA 1
ATOM 2738 C C . ILE A 1 358 ? 2.467 21.627 -18.859 1.00 92.44 358 ILE A C 1
ATOM 2740 O O . ILE A 1 358 ? 1.813 22.667 -18.922 1.00 92.44 358 ILE A O 1
ATOM 2744 N N . LEU A 1 359 ? 1.911 20.424 -18.706 1.00 87.38 359 LEU A N 1
ATOM 2745 C CA . LEU A 1 359 ? 0.495 20.170 -18.415 1.00 87.38 359 LEU A CA 1
ATOM 2746 C C . LEU A 1 359 ? 0.226 20.161 -16.906 1.00 87.38 359 LEU A C 1
ATOM 2748 O O . LEU A 1 359 ? -0.793 20.671 -16.458 1.00 87.38 359 LEU A O 1
ATOM 2752 N N . GLY A 1 360 ? 1.157 19.617 -16.118 1.00 82.00 360 GLY A N 1
ATOM 2753 C CA . GLY A 1 360 ? 1.031 19.549 -14.665 1.00 82.00 360 GLY A CA 1
ATOM 2754 C C . GLY A 1 360 ? 2.369 19.339 -13.964 1.00 82.00 360 GLY A C 1
ATOM 2755 O O . GLY A 1 360 ? 3.278 18.704 -14.498 1.00 82.00 360 GLY A O 1
ATOM 2756 N N . SER A 1 361 ? 2.482 19.865 -12.745 1.00 77.19 361 SER A N 1
ATOM 2757 C CA . SER A 1 361 ? 3.653 19.697 -11.880 1.00 77.19 361 SER A CA 1
ATOM 2758 C C . SER A 1 361 ? 3.246 19.019 -10.579 1.00 77.19 361 SER A C 1
ATOM 2760 O O . SER A 1 361 ? 2.462 19.569 -9.805 1.00 77.19 361 SER A O 1
ATOM 2762 N N . GLY A 1 362 ? 3.777 17.823 -10.345 1.00 66.19 362 GLY A N 1
ATOM 2763 C CA . GLY A 1 362 ? 3.660 17.099 -9.085 1.00 66.19 362 GLY A CA 1
ATOM 2764 C C . GLY A 1 362 ? 4.845 17.360 -8.153 1.00 66.19 362 GLY A C 1
ATOM 2765 O O . GLY A 1 362 ? 5.768 18.106 -8.476 1.00 66.19 362 GLY A O 1
ATOM 2766 N N . ALA A 1 363 ? 4.838 16.703 -6.991 1.00 62.28 363 ALA A N 1
ATOM 2767 C CA . ALA A 1 363 ? 5.925 16.805 -6.012 1.00 62.28 363 ALA A CA 1
ATOM 2768 C C . ALA A 1 363 ? 7.263 16.236 -6.530 1.00 62.28 363 ALA A C 1
ATOM 2770 O O . ALA A 1 363 ? 8.323 16.709 -6.124 1.00 62.28 363 ALA A O 1
ATOM 2771 N N . PHE A 1 364 ? 7.213 15.250 -7.436 1.00 66.94 364 PHE A N 1
ATOM 2772 C CA . PHE A 1 364 ? 8.392 14.497 -7.892 1.00 66.94 364 PHE A CA 1
ATOM 2773 C C . PHE A 1 364 ? 8.564 14.451 -9.418 1.00 66.94 364 PHE A C 1
ATOM 2775 O O . PHE A 1 364 ? 9.661 14.176 -9.907 1.00 66.94 364 PHE A O 1
ATOM 2782 N N . ALA A 1 365 ? 7.505 14.738 -10.178 1.00 81.06 365 ALA A N 1
ATOM 2783 C CA . ALA A 1 365 ? 7.506 14.675 -11.634 1.00 81.06 365 ALA A CA 1
ATOM 2784 C C . ALA A 1 365 ? 6.706 15.825 -12.250 1.00 81.06 365 ALA A C 1
ATOM 2786 O O . ALA A 1 365 ? 5.734 16.305 -11.669 1.00 81.06 365 ALA A O 1
ATOM 2787 N N . ASN A 1 366 ? 7.102 16.229 -13.453 1.00 87.56 366 ASN A N 1
ATOM 2788 C CA . ASN A 1 366 ? 6.325 17.094 -14.328 1.00 87.56 366 ASN A CA 1
ATOM 2789 C C . ASN A 1 366 ? 5.752 16.262 -15.474 1.00 87.56 366 ASN A C 1
ATOM 2791 O O . ASN A 1 366 ? 6.439 15.399 -16.025 1.00 87.56 366 ASN A O 1
ATOM 2795 N N . VAL A 1 367 ? 4.520 16.569 -15.858 1.00 91.56 367 VAL A N 1
ATOM 2796 C CA . VAL A 1 367 ? 3.879 16.053 -17.064 1.00 91.56 367 VAL A CA 1
ATOM 2797 C C . VAL A 1 367 ? 3.897 17.161 -18.105 1.00 91.56 367 VAL A C 1
ATOM 2799 O O . VAL A 1 367 ? 3.433 18.272 -17.851 1.00 91.56 367 VAL A O 1
ATOM 2802 N N . TRP A 1 368 ? 4.461 16.865 -19.265 1.00 95.81 368 TRP A N 1
ATOM 2803 C CA . TRP A 1 368 ? 4.578 17.763 -20.404 1.00 95.81 368 TRP A CA 1
ATOM 2804 C C . TRP A 1 368 ? 3.600 17.345 -21.489 1.00 95.81 368 TRP A C 1
ATOM 2806 O O . TRP A 1 368 ? 3.367 16.158 -21.691 1.00 95.81 368 TRP A O 1
ATOM 2816 N N . LEU A 1 369 ? 3.069 18.313 -22.219 1.00 97.31 369 LEU A N 1
ATOM 2817 C CA . LEU A 1 369 ? 2.562 18.068 -23.553 1.00 97.31 369 LEU A CA 1
ATOM 2818 C C . LEU A 1 369 ? 3.769 17.875 -24.461 1.00 97.31 369 LEU A C 1
ATOM 2820 O O . LEU A 1 369 ? 4.764 18.593 -24.338 1.00 97.31 369 LEU A O 1
ATOM 2824 N N . GLY A 1 370 ? 3.676 16.926 -25.373 1.00 97.38 370 GLY A N 1
ATOM 2825 C CA . GLY A 1 370 ? 4.680 16.722 -26.394 1.00 97.38 370 GLY A CA 1
ATOM 2826 C C . GLY A 1 370 ? 4.088 16.187 -27.682 1.00 97.38 370 GLY A C 1
ATOM 2827 O O . GLY A 1 370 ? 2.876 16.004 -27.799 1.00 97.38 370 GLY A O 1
ATOM 2828 N N . THR A 1 371 ? 4.979 15.909 -28.623 1.00 97.88 371 THR A N 1
ATOM 2829 C CA . THR A 1 371 ? 4.661 15.304 -29.914 1.00 97.88 371 THR A CA 1
ATOM 2830 C C . THR A 1 371 ? 5.555 14.090 -30.138 1.00 97.88 371 THR A C 1
ATOM 2832 O O . THR A 1 371 ? 6.761 14.157 -29.887 1.00 97.88 371 THR A O 1
ATOM 2835 N N . TYR A 1 372 ? 4.967 12.997 -30.619 1.00 97.62 372 TYR A N 1
ATOM 2836 C CA . TYR A 1 372 ? 5.661 11.790 -31.068 1.00 97.62 372 TYR A CA 1
ATOM 2837 C C . TYR A 1 372 ? 4.948 11.252 -32.313 1.00 97.62 372 TYR A C 1
ATOM 2839 O O . TYR A 1 372 ? 3.730 11.114 -32.292 1.00 97.62 372 TYR A O 1
ATOM 2847 N N . ASN A 1 373 ? 5.685 10.984 -33.399 1.00 94.88 373 ASN A N 1
ATOM 2848 C CA . ASN A 1 373 ? 5.119 10.594 -34.704 1.00 94.88 373 ASN A CA 1
ATOM 2849 C C . ASN A 1 373 ? 3.964 11.503 -35.173 1.00 94.88 373 ASN A C 1
ATOM 2851 O O . ASN A 1 373 ? 2.927 11.021 -35.615 1.00 94.88 373 ASN A O 1
ATOM 2855 N N . ASP A 1 374 ? 4.146 12.821 -35.041 1.00 93.88 374 ASP A N 1
ATOM 2856 C CA . ASP A 1 374 ? 3.152 13.857 -35.370 1.00 93.88 374 ASP A CA 1
ATOM 2857 C C . ASP A 1 374 ? 1.834 13.804 -34.563 1.00 93.88 374 ASP A C 1
ATOM 2859 O O . ASP A 1 374 ? 0.921 14.590 -34.819 1.00 93.88 374 ASP A O 1
ATOM 2863 N N . GLU A 1 375 ? 1.745 12.957 -33.534 1.00 96.06 375 GLU A N 1
ATOM 2864 C CA . GLU A 1 375 ? 0.609 12.888 -32.613 1.00 96.06 375 GLU A CA 1
ATOM 2865 C C . GLU A 1 375 ? 0.924 13.543 -31.265 1.00 96.06 375 GLU A C 1
ATOM 2867 O O . GLU A 1 375 ? 2.058 13.513 -30.777 1.00 96.06 375 GLU A O 1
ATOM 2872 N N . LEU A 1 376 ? -0.098 14.141 -30.643 1.00 97.81 376 LEU A N 1
ATOM 2873 C CA . LEU A 1 376 ? 0.024 14.719 -29.306 1.00 97.81 376 LEU A CA 1
ATOM 2874 C C . LEU A 1 376 ? 0.136 13.620 -28.246 1.00 97.81 376 LEU A C 1
ATOM 2876 O O . LEU A 1 376 ? -0.680 12.700 -28.187 1.00 97.81 376 LEU A O 1
ATOM 2880 N N . VAL A 1 377 ? 1.112 13.773 -27.355 1.00 98.19 377 VAL A N 1
ATOM 2881 C CA . VAL A 1 377 ? 1.405 12.834 -26.266 1.00 98.19 377 VAL A CA 1
ATOM 2882 C C . VAL A 1 377 ? 1.574 13.557 -24.934 1.00 98.19 377 VAL A C 1
ATOM 2884 O O . VAL A 1 377 ? 1.926 14.737 -24.882 1.00 98.19 377 VAL A O 1
ATOM 2887 N N . ALA A 1 378 ? 1.331 12.843 -23.838 1.00 97.44 378 ALA A N 1
ATOM 2888 C CA . ALA A 1 378 ? 1.683 13.283 -22.496 1.00 97.44 378 ALA A CA 1
ATOM 2889 C C . ALA A 1 378 ? 3.016 12.643 -22.090 1.00 97.44 378 ALA A C 1
ATOM 2891 O O . ALA A 1 378 ? 3.181 11.427 -22.168 1.00 97.44 378 ALA A O 1
ATOM 2892 N N . VAL A 1 379 ? 3.977 13.452 -21.644 1.00 96.75 379 VAL A N 1
ATOM 2893 C CA . VAL A 1 379 ? 5.321 12.992 -21.283 1.00 96.75 379 VAL A CA 1
ATOM 2894 C C . VAL A 1 379 ? 5.610 13.288 -19.819 1.00 96.75 379 VAL A C 1
ATOM 2896 O O . VAL A 1 379 ? 5.845 14.434 -19.435 1.00 96.75 379 VAL A O 1
ATOM 2899 N N . LYS A 1 380 ? 5.615 12.248 -18.986 1.00 93.69 380 LYS A N 1
ATOM 2900 C CA . LYS A 1 380 ? 5.948 12.344 -17.559 1.00 93.69 380 LYS A CA 1
ATOM 2901 C C . LYS A 1 380 ? 7.456 12.181 -17.371 1.00 93.69 380 LYS A C 1
ATOM 2903 O O . LYS A 1 380 ? 8.060 11.247 -17.899 1.00 93.69 380 LYS A O 1
ATOM 2908 N N . LYS A 1 381 ? 8.072 13.102 -16.625 1.00 90.31 381 LYS A N 1
ATOM 2909 C CA . LYS A 1 381 ? 9.513 13.127 -16.328 1.00 90.31 381 LYS A CA 1
ATOM 2910 C C . LYS A 1 381 ? 9.759 13.599 -14.896 1.00 90.31 381 LYS A C 1
ATOM 2912 O O . LYS A 1 381 ? 9.143 14.568 -14.455 1.00 90.31 381 LYS A O 1
ATOM 2917 N N . LEU A 1 382 ? 10.704 12.973 -14.194 1.00 85.75 382 LEU A N 1
ATOM 2918 C CA . LEU A 1 382 ? 11.140 13.412 -12.863 1.00 85.75 382 LEU A CA 1
ATOM 2919 C C . LEU A 1 382 ? 11.689 14.853 -12.898 1.00 85.75 382 LEU A C 1
ATOM 2921 O O . LEU A 1 382 ? 12.430 15.224 -13.811 1.00 85.75 382 LEU A O 1
ATOM 2925 N N . SER A 1 383 ? 11.309 15.678 -11.917 1.00 74.88 383 SER A N 1
ATOM 2926 C CA . SER A 1 383 ? 11.565 17.132 -11.911 1.00 74.88 383 SER A CA 1
ATOM 2927 C C . SER A 1 383 ? 12.564 17.606 -10.843 1.00 74.88 383 SER A C 1
ATOM 2929 O O . SER A 1 383 ? 12.873 18.797 -10.777 1.00 74.88 383 SER A O 1
ATOM 2931 N N . ALA A 1 384 ? 13.107 16.697 -10.024 1.00 69.44 384 ALA A N 1
ATOM 2932 C CA . ALA A 1 384 ? 14.033 17.030 -8.940 1.00 69.44 384 ALA A CA 1
ATOM 2933 C C . ALA A 1 384 ? 15.483 17.253 -9.421 1.00 69.44 384 ALA A C 1
ATOM 2935 O O . ALA A 1 384 ? 15.989 16.542 -10.288 1.00 69.44 384 ALA A O 1
ATOM 2936 N N . GLN A 1 385 ? 16.185 18.213 -8.801 1.00 65.94 385 GLN A N 1
ATOM 2937 C CA . GLN A 1 385 ? 17.612 18.488 -9.067 1.00 65.94 385 GLN A CA 1
ATOM 2938 C C . GLN A 1 385 ? 18.525 17.324 -8.634 1.00 65.94 385 GLN A C 1
ATOM 2940 O O . GLN A 1 385 ? 19.548 17.051 -9.270 1.00 65.94 385 GLN A O 1
ATOM 2945 N N . SER A 1 386 ? 18.136 16.627 -7.563 1.00 70.00 386 SER A N 1
ATOM 2946 C CA . SER A 1 386 ? 18.773 15.406 -7.068 1.00 70.00 386 SER A CA 1
ATOM 2947 C C . SER A 1 386 ? 17.748 14.279 -7.042 1.00 70.00 386 SER A C 1
ATOM 2949 O O . SER A 1 386 ? 16.757 14.376 -6.316 1.00 70.00 386 SER A O 1
ATOM 2951 N N . ILE A 1 387 ? 17.995 13.221 -7.809 1.00 77.62 387 ILE A N 1
ATOM 2952 C CA . ILE A 1 387 ? 17.124 12.043 -7.882 1.00 77.62 387 ILE A CA 1
ATOM 2953 C C . ILE A 1 387 ? 17.851 10.894 -7.184 1.00 77.62 387 ILE A C 1
ATOM 2955 O O . ILE A 1 387 ? 18.999 10.590 -7.518 1.00 77.62 387 ILE A O 1
ATOM 2959 N N . SER A 1 388 ? 17.201 10.273 -6.200 1.00 81.75 388 SER A N 1
ATOM 2960 C CA . SER A 1 388 ? 17.734 9.060 -5.573 1.00 81.75 388 SER A CA 1
ATOM 2961 C C . SER A 1 388 ? 17.552 7.842 -6.482 1.00 81.75 388 SER A C 1
ATOM 2963 O O . SER A 1 388 ? 16.614 7.785 -7.278 1.00 81.75 388 SER A O 1
ATOM 2965 N N . VAL A 1 389 ? 18.423 6.839 -6.338 1.00 82.88 389 VAL A N 1
ATOM 2966 C CA . VAL A 1 389 ? 18.311 5.559 -7.064 1.00 82.88 389 VAL A CA 1
ATOM 2967 C C . VAL A 1 389 ? 16.937 4.915 -6.852 1.00 82.88 389 VAL A C 1
ATOM 2969 O O . VAL A 1 389 ? 16.334 4.444 -7.807 1.00 82.88 389 VAL A O 1
ATOM 2972 N N . THR A 1 390 ? 16.409 4.964 -5.629 1.00 80.62 390 THR A N 1
ATOM 2973 C CA . THR A 1 390 ? 15.105 4.394 -5.271 1.00 80.62 390 THR A CA 1
ATOM 2974 C C . THR A 1 390 ? 13.934 5.092 -5.966 1.00 80.62 390 THR A C 1
ATOM 2976 O O . THR A 1 390 ? 13.041 4.425 -6.482 1.00 80.62 390 THR A O 1
ATOM 2979 N N . GLN A 1 391 ? 13.951 6.429 -6.039 1.00 80.88 391 GLN A N 1
ATOM 2980 C CA . GLN A 1 391 ? 12.928 7.193 -6.768 1.00 80.88 391 GLN A CA 1
ATOM 2981 C C . GLN A 1 391 ? 12.978 6.903 -8.268 1.00 80.88 391 GLN A C 1
ATOM 2983 O O . GLN A 1 391 ? 11.943 6.744 -8.909 1.00 80.88 391 GLN A O 1
ATOM 2988 N N . LEU A 1 392 ? 14.186 6.806 -8.828 1.00 87.00 392 LEU A N 1
ATOM 2989 C CA . LEU A 1 392 ? 14.354 6.468 -10.234 1.00 87.00 392 LEU A CA 1
ATOM 2990 C C . LEU A 1 392 ? 13.878 5.038 -10.530 1.00 87.00 392 LEU A C 1
ATOM 2992 O O . LEU A 1 392 ? 13.162 4.837 -11.505 1.00 87.00 392 LEU A O 1
ATOM 2996 N N . GLN A 1 393 ? 14.215 4.067 -9.676 1.00 88.06 393 GLN A N 1
ATOM 2997 C CA . GLN A 1 393 ? 13.742 2.690 -9.818 1.00 88.06 393 GLN A CA 1
ATOM 2998 C C . GLN A 1 393 ? 12.217 2.598 -9.691 1.00 88.06 393 GLN A C 1
ATOM 3000 O O . GLN A 1 393 ? 11.593 1.946 -10.517 1.00 88.06 393 GLN A O 1
ATOM 3005 N N . SER A 1 394 ? 11.607 3.309 -8.738 1.00 85.06 394 SER A N 1
ATOM 3006 C CA . SER A 1 394 ? 10.143 3.341 -8.588 1.00 85.06 394 SER A CA 1
ATOM 3007 C C . SER A 1 394 ? 9.454 3.880 -9.844 1.00 85.06 394 SER A C 1
ATOM 3009 O O . SER A 1 394 ? 8.438 3.340 -10.273 1.00 85.06 394 SER A O 1
ATOM 3011 N N . PHE A 1 395 ? 10.035 4.901 -10.482 1.00 88.25 395 PHE A N 1
ATOM 3012 C CA . PHE A 1 395 ? 9.511 5.431 -11.739 1.00 88.25 395 PHE A CA 1
ATOM 3013 C C . PHE A 1 395 ? 9.699 4.460 -12.917 1.00 88.25 395 PHE A C 1
ATOM 3015 O O . PHE A 1 395 ? 8.823 4.340 -13.769 1.00 88.25 395 PHE A O 1
ATOM 3022 N N . VAL A 1 396 ? 10.810 3.719 -12.959 1.00 91.06 396 VAL A N 1
ATOM 3023 C CA . VAL A 1 396 ? 11.020 2.639 -13.938 1.00 91.06 396 VAL A CA 1
ATOM 3024 C C . VAL A 1 396 ? 10.001 1.516 -13.748 1.00 91.06 396 VAL A C 1
ATOM 3026 O O . VAL A 1 396 ? 9.403 1.057 -14.723 1.00 91.06 396 VAL A O 1
ATOM 3029 N N . ASP A 1 397 ? 9.760 1.106 -12.505 1.00 88.62 397 ASP A N 1
ATOM 3030 C CA . ASP A 1 397 ? 8.754 0.101 -12.179 1.00 88.62 397 ASP A CA 1
ATOM 3031 C C . ASP A 1 397 ? 7.352 0.580 -12.593 1.00 88.62 397 ASP A C 1
ATOM 3033 O O . ASP A 1 397 ? 6.561 -0.230 -13.074 1.00 88.62 397 ASP A O 1
ATOM 3037 N N . GLU A 1 398 ? 7.058 1.887 -12.487 1.00 88.75 398 GLU A N 1
ATOM 3038 C CA . GLU A 1 398 ? 5.775 2.493 -12.895 1.00 88.75 398 GLU A CA 1
ATOM 3039 C C . GLU A 1 398 ? 5.537 2.301 -14.387 1.00 88.75 398 GLU A C 1
ATOM 3041 O O . GLU A 1 398 ? 4.515 1.752 -14.798 1.00 88.75 398 GLU A O 1
ATOM 3046 N N . ILE A 1 399 ? 6.533 2.654 -15.197 1.00 92.69 399 ILE A N 1
ATOM 3047 C CA . ILE A 1 399 ? 6.494 2.469 -16.649 1.00 92.69 399 ILE A CA 1
ATOM 3048 C C . ILE A 1 399 ? 6.348 0.981 -16.998 1.00 92.69 399 ILE A C 1
ATOM 3050 O O . ILE A 1 399 ? 5.568 0.620 -17.879 1.00 92.69 399 ILE A O 1
ATOM 3054 N N . LYS A 1 400 ? 7.077 0.103 -16.299 1.00 91.75 400 LYS A N 1
ATOM 3055 C CA . LYS A 1 400 ? 7.014 -1.350 -16.506 1.00 91.75 400 LYS A CA 1
ATOM 3056 C C . LYS A 1 400 ? 5.651 -1.936 -16.142 1.00 91.75 400 LYS A C 1
ATOM 3058 O O . LYS A 1 400 ? 5.222 -2.909 -16.753 1.00 91.75 400 LYS A O 1
ATOM 3063 N N . LEU A 1 401 ? 4.984 -1.403 -15.125 1.00 89.62 401 LEU A N 1
ATOM 3064 C CA . LEU A 1 401 ? 3.632 -1.822 -14.775 1.00 89.62 401 LEU A CA 1
ATOM 3065 C C . LEU A 1 401 ? 2.644 -1.363 -15.848 1.00 89.62 401 LEU A C 1
ATOM 3067 O O . LEU A 1 401 ? 1.864 -2.170 -16.343 1.00 89.62 401 LEU A O 1
ATOM 3071 N N . MET A 1 402 ? 2.731 -0.096 -16.260 1.00 92.19 402 MET A N 1
ATOM 3072 C CA . MET A 1 402 ? 1.866 0.465 -17.299 1.00 92.19 402 MET A CA 1
ATOM 3073 C C . MET A 1 402 ? 1.993 -0.265 -18.639 1.00 92.19 402 MET A C 1
ATOM 3075 O O . MET A 1 402 ? 1.000 -0.405 -19.345 1.00 92.19 402 MET A O 1
ATOM 3079 N N . SER A 1 403 ? 3.182 -0.773 -18.983 1.00 92.06 403 SER A N 1
ATOM 3080 C CA . SER A 1 403 ? 3.393 -1.521 -20.231 1.00 92.06 403 SER A CA 1
ATOM 3081 C C . SER A 1 403 ? 2.664 -2.865 -20.293 1.00 92.06 403 SER A C 1
ATOM 3083 O O . SER A 1 403 ? 2.593 -3.466 -21.362 1.00 92.06 403 SER A O 1
ATOM 3085 N N . GLN A 1 404 ? 2.130 -3.345 -19.168 1.00 90.50 404 GLN A N 1
ATOM 3086 C CA . GLN A 1 404 ? 1.376 -4.596 -19.087 1.00 90.50 404 GLN A CA 1
ATOM 3087 C C . GLN A 1 404 ? -0.132 -4.383 -19.257 1.00 90.50 404 GLN A C 1
ATOM 3089 O O . GLN A 1 404 ? -0.875 -5.361 -19.331 1.00 90.50 404 GLN A O 1
ATOM 3094 N N . PHE A 1 405 ? -0.597 -3.132 -19.292 1.00 92.88 405 PHE A N 1
ATOM 3095 C CA . PHE A 1 405 ? -2.017 -2.827 -19.379 1.00 92.88 405 PHE A CA 1
ATOM 3096 C C . PHE A 1 405 ? -2.505 -2.774 -20.822 1.00 92.88 405 PHE A C 1
ATOM 3098 O O . PHE A 1 405 ? -1.975 -2.051 -21.659 1.00 92.88 405 PHE A O 1
ATOM 3105 N N . ASP A 1 406 ? -3.588 -3.502 -21.061 1.00 93.00 406 ASP A N 1
ATOM 3106 C CA . ASP A 1 406 ? -4.407 -3.453 -22.264 1.00 93.00 406 ASP A CA 1
ATOM 3107 C C . ASP A 1 406 ? -5.868 -3.297 -21.826 1.00 93.00 406 ASP A C 1
ATOM 3109 O O . ASP A 1 406 ? -6.586 -4.268 -21.572 1.00 93.00 406 ASP A O 1
ATOM 3113 N N . CYS A 1 407 ? -6.269 -2.045 -21.597 1.00 95.00 407 CYS A N 1
ATOM 3114 C CA . CYS A 1 407 ? -7.597 -1.699 -21.106 1.00 95.00 407 CYS A CA 1
ATOM 3115 C C . CYS A 1 407 ? -8.021 -0.323 -21.640 1.00 95.00 407 CYS A C 1
ATOM 3117 O O . CYS A 1 407 ? -7.307 0.657 -21.427 1.00 95.00 407 CYS A O 1
ATOM 3119 N N . PRO A 1 408 ? -9.209 -0.193 -22.265 1.00 96.50 408 PRO A N 1
ATOM 3120 C CA . PRO A 1 408 ? -9.661 1.076 -22.839 1.00 96.50 408 PRO A CA 1
ATOM 3121 C C . PRO A 1 408 ? -9.947 2.158 -21.788 1.00 96.50 408 PRO A C 1
ATOM 3123 O O . PRO A 1 408 ? -10.053 3.327 -22.143 1.00 96.50 408 PRO A O 1
ATOM 3126 N N . TYR A 1 409 ? -10.058 1.788 -20.510 1.00 97.75 409 TYR A N 1
ATOM 3127 C CA . TYR A 1 409 ? -10.351 2.694 -19.396 1.00 97.75 409 TYR A CA 1
ATOM 3128 C C . TYR A 1 409 ? -9.107 3.065 -18.575 1.00 97.75 409 TYR A C 1
ATOM 3130 O O . TYR A 1 409 ? -9.219 3.683 -17.517 1.00 97.75 409 TYR A O 1
ATOM 3138 N N . ILE A 1 410 ? -7.918 2.688 -19.047 1.00 97.06 410 ILE A N 1
ATOM 3139 C CA . ILE A 1 410 ? -6.622 3.030 -18.458 1.00 97.06 410 ILE A CA 1
ATOM 3140 C C . ILE A 1 410 ? -5.815 3.804 -19.497 1.00 97.06 410 ILE A C 1
ATOM 3142 O O . ILE A 1 410 ? -5.866 3.491 -20.685 1.00 97.06 410 ILE A O 1
ATOM 3146 N N . VAL A 1 411 ? -5.100 4.841 -19.057 1.00 96.81 411 VAL A N 1
ATOM 3147 C CA . VAL A 1 411 ? -4.216 5.620 -19.930 1.00 96.81 411 VAL A CA 1
ATOM 3148 C C . VAL A 1 411 ? -3.139 4.710 -20.513 1.00 96.81 411 VAL A C 1
ATOM 3150 O O . VAL A 1 411 ? -2.390 4.052 -19.792 1.00 96.81 411 VAL A O 1
ATOM 3153 N N . THR A 1 412 ? -3.075 4.693 -21.838 1.00 95.88 412 THR A N 1
ATOM 3154 C CA . THR A 1 412 ? -2.201 3.824 -22.620 1.00 95.88 412 THR A CA 1
ATOM 3155 C C . THR A 1 412 ? -0.771 4.343 -22.585 1.00 95.88 412 THR A C 1
ATOM 3157 O O . THR A 1 412 ? -0.507 5.514 -22.886 1.00 95.88 412 THR A O 1
ATOM 3160 N N . LEU A 1 413 ? 0.166 3.449 -22.271 1.00 97.12 413 LEU A N 1
ATOM 3161 C CA . LEU A 1 413 ? 1.587 3.690 -22.472 1.00 97.12 413 LEU A CA 1
ATOM 3162 C C . LEU A 1 413 ? 1.916 3.573 -23.965 1.00 97.12 413 LEU A C 1
ATOM 3164 O O . LEU A 1 413 ? 1.682 2.534 -24.575 1.00 97.12 413 LEU A O 1
ATOM 3168 N N . ILE A 1 414 ? 2.511 4.618 -24.535 1.00 97.56 414 ILE A N 1
ATOM 3169 C CA . ILE A 1 414 ? 3.063 4.587 -25.896 1.00 97.56 414 ILE A CA 1
ATOM 3170 C C . ILE A 1 414 ? 4.490 4.032 -25.856 1.00 97.56 414 ILE A C 1
ATOM 3172 O O . ILE A 1 414 ? 4.879 3.231 -26.701 1.00 97.56 414 ILE A O 1
ATOM 3176 N N . GLY A 1 415 ? 5.271 4.430 -24.850 1.00 97.19 415 GLY A N 1
ATOM 3177 C CA . GLY A 1 415 ? 6.591 3.868 -24.597 1.00 97.19 415 GLY A CA 1
ATOM 3178 C C . GLY A 1 415 ? 7.410 4.693 -23.613 1.00 97.19 415 GLY A C 1
ATOM 3179 O O . GLY A 1 415 ? 6.887 5.537 -22.887 1.00 97.19 415 GLY A O 1
ATOM 3180 N N . ALA A 1 416 ? 8.717 4.458 -23.587 1.00 97.50 416 ALA A N 1
ATOM 3181 C CA . ALA A 1 416 ? 9.651 5.205 -22.757 1.00 97.50 416 ALA A CA 1
ATOM 3182 C C . ALA A 1 416 ? 10.928 5.556 -23.517 1.00 97.50 416 ALA A C 1
ATOM 3184 O O . ALA A 1 416 ? 11.421 4.771 -24.323 1.00 97.50 416 ALA A O 1
ATOM 3185 N N . CYS A 1 417 ? 11.504 6.723 -23.244 1.00 95.69 417 CYS A N 1
ATOM 3186 C CA . CYS A 1 417 ? 12.760 7.146 -23.861 1.00 95.69 417 CYS A CA 1
ATOM 3187 C C . CYS A 1 417 ? 13.711 7.781 -22.849 1.00 95.69 417 CYS A C 1
ATOM 3189 O O . CYS A 1 417 ? 13.295 8.342 -21.835 1.00 95.69 417 CYS A O 1
ATOM 3191 N N . TRP A 1 418 ? 15.011 7.617 -23.097 1.00 93.69 418 TRP A N 1
ATOM 3192 C CA . TRP A 1 418 ? 16.076 8.155 -22.258 1.00 93.69 418 TRP A CA 1
ATOM 3193 C C . TRP A 1 418 ? 17.412 8.183 -23.005 1.00 93.69 418 TRP A C 1
ATOM 3195 O O . TRP A 1 418 ? 17.757 7.247 -23.736 1.00 93.69 418 TRP A O 1
ATOM 3205 N N . ALA A 1 419 ? 18.201 9.230 -22.757 1.00 88.88 419 ALA A N 1
ATOM 3206 C CA . ALA A 1 419 ? 19.621 9.275 -23.112 1.00 88.88 419 ALA A CA 1
ATOM 3207 C C . ALA A 1 419 ? 20.499 8.713 -21.978 1.00 88.88 419 ALA A C 1
ATOM 3209 O O . ALA A 1 419 ? 21.431 7.946 -22.214 1.00 88.88 419 ALA A O 1
ATOM 3210 N N . ARG A 1 420 ? 20.170 9.061 -20.729 1.00 88.44 420 ARG A N 1
ATOM 3211 C CA . ARG A 1 420 ? 20.764 8.529 -19.490 1.00 88.44 420 ARG A CA 1
ATOM 3212 C C . ARG A 1 420 ? 19.634 8.089 -18.554 1.00 88.44 420 ARG A C 1
ATOM 3214 O O . ARG A 1 420 ? 18.545 8.639 -18.682 1.00 88.44 420 ARG A O 1
ATOM 3221 N N . PRO A 1 421 ? 19.866 7.189 -17.580 1.00 86.75 421 PRO A N 1
ATOM 3222 C CA . PRO A 1 421 ? 18.811 6.731 -16.667 1.00 86.75 421 PRO A CA 1
ATOM 3223 C C . PRO A 1 421 ? 18.015 7.874 -16.016 1.00 86.75 421 PRO A C 1
ATOM 3225 O O . PRO A 1 421 ? 16.794 7.865 -16.030 1.00 86.75 421 PRO A O 1
ATOM 3228 N N . VAL A 1 422 ? 18.695 8.928 -15.549 1.00 85.44 422 VAL A N 1
ATOM 3229 C CA . VAL A 1 422 ? 18.061 10.118 -14.941 1.00 85.44 422 VAL A CA 1
ATOM 3230 C C . VAL A 1 422 ? 17.207 10.956 -15.901 1.00 85.44 422 VAL A C 1
ATOM 3232 O O . VAL A 1 422 ? 16.444 11.808 -15.455 1.00 85.44 422 VAL A O 1
ATOM 3235 N N . ASP A 1 423 ? 17.344 10.749 -17.211 1.00 88.81 423 ASP A N 1
ATOM 3236 C CA . ASP A 1 423 ? 16.585 11.461 -18.240 1.00 88.81 423 ASP A CA 1
ATOM 3237 C C . ASP A 1 423 ? 15.332 10.695 -18.679 1.00 88.81 423 ASP A C 1
ATOM 3239 O O . ASP A 1 423 ? 14.686 11.133 -19.630 1.00 88.81 423 ASP A O 1
ATOM 3243 N N . VAL A 1 424 ? 15.006 9.571 -18.027 1.00 93.06 424 VAL A N 1
ATOM 3244 C CA . VAL A 1 424 ? 13.875 8.725 -18.413 1.00 93.06 424 VAL A CA 1
ATOM 3245 C C . VAL A 1 424 ? 12.559 9.497 -18.460 1.00 93.06 424 VAL A C 1
ATOM 3247 O O . VAL A 1 424 ? 12.223 10.279 -17.565 1.00 93.06 424 VAL A O 1
ATOM 3250 N N . LYS A 1 425 ? 11.836 9.287 -19.559 1.00 95.38 425 LYS A N 1
ATOM 3251 C CA . LYS A 1 425 ? 10.532 9.862 -19.873 1.00 95.38 425 LYS A CA 1
ATOM 3252 C C . LYS A 1 425 ? 9.546 8.722 -20.096 1.00 95.38 425 LYS A C 1
ATOM 3254 O O . LYS A 1 425 ? 9.829 7.814 -20.876 1.00 95.38 425 LYS A O 1
ATOM 3259 N N . CYS A 1 426 ? 8.394 8.805 -19.444 1.00 95.88 426 CYS A N 1
ATOM 3260 C CA . CYS A 1 426 ? 7.232 7.970 -19.729 1.00 95.88 426 CYS A CA 1
ATOM 3261 C C . CYS A 1 426 ? 6.363 8.698 -20.760 1.00 95.88 426 CYS A C 1
ATOM 3263 O O . CYS A 1 426 ? 5.948 9.830 -20.502 1.00 95.88 426 CYS A O 1
ATOM 3265 N N . VAL A 1 427 ? 6.131 8.086 -21.921 1.00 97.81 427 VAL A N 1
ATOM 3266 C CA . VAL A 1 427 ? 5.345 8.652 -23.024 1.00 97.81 427 VAL A CA 1
ATOM 3267 C C . VAL A 1 427 ? 3.999 7.942 -23.075 1.00 97.81 427 VAL A C 1
ATOM 3269 O O . VAL A 1 427 ? 3.929 6.727 -23.256 1.00 97.81 427 VAL A O 1
ATOM 3272 N N . MET A 1 428 ? 2.928 8.704 -22.908 1.00 97.62 428 MET A N 1
ATOM 3273 C CA . MET A 1 428 ? 1.556 8.222 -22.774 1.00 97.62 428 MET A CA 1
ATOM 3274 C C . MET A 1 428 ? 0.652 8.940 -23.770 1.00 97.62 428 MET A C 1
ATOM 3276 O O . MET A 1 428 ? 0.983 10.022 -24.265 1.00 97.62 428 MET A O 1
ATOM 3280 N N . GLU A 1 429 ? -0.519 8.372 -24.032 1.00 97.00 429 GLU A N 1
ATOM 3281 C CA . GLU A 1 429 ? -1.544 9.085 -24.792 1.00 97.00 429 GLU A CA 1
ATOM 3282 C C . GLU A 1 429 ? -1.935 10.411 -24.110 1.00 97.00 429 GLU A C 1
ATOM 3284 O O . GLU A 1 429 ? -2.072 10.492 -22.888 1.00 97.00 429 GLU A O 1
ATOM 3289 N N . TYR A 1 430 ? -2.122 11.470 -24.900 1.00 97.62 430 TYR A N 1
ATOM 3290 C CA . TYR A 1 430 ? -2.582 12.761 -24.386 1.00 97.62 430 TYR A CA 1
ATOM 3291 C C . TYR A 1 430 ? -4.104 12.783 -24.220 1.00 97.62 430 TYR A C 1
ATOM 3293 O O . TYR A 1 430 ? -4.806 12.382 -25.140 1.00 97.62 430 TYR A O 1
ATOM 3301 N N . MET A 1 431 ? -4.617 13.262 -23.085 1.00 97.00 431 MET A N 1
ATOM 3302 C CA . MET A 1 431 ? -6.056 13.384 -22.808 1.00 97.00 431 MET A CA 1
ATOM 3303 C C . MET A 1 431 ? -6.456 14.866 -22.833 1.00 97.00 431 MET A C 1
ATOM 3305 O O . MET A 1 431 ? -5.987 15.651 -22.003 1.00 97.00 431 MET A O 1
ATOM 3309 N N . ASP A 1 432 ? -7.267 15.264 -23.815 1.00 94.94 432 ASP A N 1
ATOM 3310 C CA . ASP A 1 432 ? -7.438 16.675 -24.201 1.00 94.94 432 ASP A CA 1
ATOM 3311 C C . ASP A 1 432 ? -8.275 17.538 -23.242 1.00 94.94 432 ASP A C 1
ATOM 3313 O O . ASP A 1 432 ? -8.204 18.768 -23.299 1.00 94.94 432 ASP A O 1
ATOM 3317 N N . SER A 1 433 ? -9.027 16.913 -22.336 1.00 94.56 433 SER A N 1
ATOM 3318 C CA . SER A 1 433 ? -9.972 17.590 -21.441 1.00 94.56 433 SER A CA 1
ATOM 3319 C C . SER A 1 433 ? -9.480 17.659 -19.989 1.00 94.56 433 SER A C 1
ATOM 3321 O O . SER A 1 433 ? -10.222 18.077 -19.100 1.00 94.56 433 SER A O 1
ATOM 3323 N N . GLY A 1 434 ? -8.216 17.294 -19.747 1.00 93.50 434 GLY A N 1
ATOM 3324 C CA . GLY A 1 434 ? -7.567 17.408 -18.442 1.00 93.50 434 GLY A CA 1
ATOM 3325 C C . GLY A 1 434 ? -8.063 16.389 -17.413 1.00 93.50 434 GLY A C 1
ATOM 3326 O O . GLY A 1 434 ? -8.542 15.307 -17.762 1.00 93.50 434 GLY A O 1
ATOM 3327 N N . ASP A 1 435 ? -7.896 16.724 -16.130 1.00 94.75 435 ASP A N 1
ATOM 3328 C CA . ASP A 1 435 ? -8.294 15.86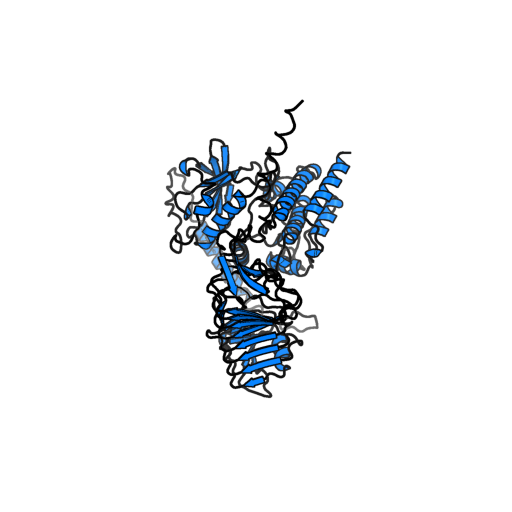7 -15.011 1.00 94.75 435 ASP A CA 1
ATOM 3329 C C . ASP A 1 435 ? -9.708 16.174 -14.485 1.00 94.75 435 ASP A C 1
ATOM 3331 O O . ASP A 1 435 ? -10.213 17.297 -14.571 1.00 94.75 435 ASP A O 1
ATOM 3335 N N . MET A 1 436 ? -10.358 15.167 -13.898 1.00 96.69 436 MET A N 1
ATOM 3336 C CA . MET A 1 436 ? -11.726 15.266 -13.384 1.00 96.69 436 MET A CA 1
ATOM 3337 C C . MET A 1 436 ? -11.854 16.296 -12.256 1.00 96.69 436 MET A C 1
ATOM 3339 O O . MET A 1 436 ? -12.908 16.911 -12.111 1.00 96.69 436 MET A O 1
ATOM 3343 N N . LYS A 1 437 ? -10.805 16.541 -11.461 1.00 94.56 437 LYS A N 1
ATOM 3344 C CA . LYS A 1 437 ? -10.845 17.563 -10.402 1.00 94.56 437 LYS A CA 1
ATOM 3345 C C . LYS A 1 437 ? -10.975 18.964 -11.000 1.00 94.56 437 LYS A C 1
ATOM 3347 O O . LYS A 1 437 ? -11.676 19.810 -10.438 1.00 94.56 437 LYS A O 1
ATOM 3352 N N . GLU A 1 438 ? -10.256 19.260 -12.077 1.00 93.69 438 GLU A N 1
ATOM 3353 C CA . GLU A 1 438 ? -10.380 20.530 -12.795 1.00 93.69 438 GLU A CA 1
ATOM 3354 C C . GLU A 1 438 ? -11.696 20.604 -13.568 1.00 93.69 438 GLU A C 1
ATOM 3356 O O . GLU A 1 438 ? -12.384 21.626 -13.501 1.00 93.69 438 GLU A O 1
ATOM 3361 N N . TYR A 1 439 ? -12.101 19.504 -14.202 1.00 95.88 439 TYR A N 1
ATOM 3362 C CA . TYR A 1 439 ? -13.361 19.425 -14.933 1.00 95.88 439 TYR A CA 1
ATOM 3363 C C . TYR A 1 439 ? -14.569 19.721 -14.030 1.00 95.88 439 TYR A C 1
ATOM 3365 O O . TYR A 1 439 ? -15.371 20.602 -14.338 1.00 95.88 439 TYR A O 1
ATOM 3373 N N . LEU A 1 440 ? -14.653 19.080 -12.858 1.00 96.31 440 LEU A N 1
ATOM 3374 C CA . LEU A 1 440 ? -15.706 19.331 -11.866 1.00 96.31 440 LEU A CA 1
ATOM 3375 C C . LEU A 1 440 ? -15.681 20.771 -11.335 1.00 96.31 440 LEU A C 1
ATOM 3377 O O . LEU A 1 440 ? -16.733 21.364 -11.114 1.00 96.31 440 LEU A O 1
ATOM 3381 N N . ALA A 1 441 ? -14.495 21.353 -11.142 1.00 94.31 441 ALA A N 1
ATOM 3382 C CA . ALA A 1 441 ? -14.358 22.716 -10.629 1.00 94.31 441 ALA A CA 1
ATOM 3383 C C . ALA A 1 441 ? -14.760 23.798 -11.649 1.00 94.31 441 ALA A C 1
ATOM 3385 O O . ALA A 1 441 ? -15.079 24.920 -11.252 1.00 94.31 441 ALA A O 1
ATOM 3386 N N . THR A 1 442 ? -14.707 23.484 -12.945 1.00 95.06 442 THR A N 1
ATOM 3387 C CA . THR A 1 442 ? -14.971 24.425 -14.046 1.00 95.06 442 THR A CA 1
ATOM 3388 C C . THR A 1 442 ? -16.353 24.259 -14.677 1.00 95.06 442 THR A C 1
ATOM 3390 O O . THR A 1 442 ? -16.805 25.175 -15.361 1.00 95.06 442 THR A O 1
ATOM 3393 N N . HIS A 1 443 ? -17.048 23.151 -14.403 1.00 94.75 443 HIS A N 1
ATOM 3394 C CA . HIS A 1 443 ? -18.402 22.881 -14.887 1.00 94.75 443 HIS A CA 1
ATOM 3395 C C . HIS A 1 443 ? -19.403 22.869 -13.732 1.00 94.75 443 HIS A C 1
ATOM 3397 O O . HIS A 1 443 ? -19.195 22.197 -12.721 1.00 94.75 443 HIS A O 1
ATOM 3403 N N . SER A 1 444 ? -20.519 23.585 -13.876 1.00 92.88 444 SER A N 1
ATOM 3404 C CA . SER A 1 444 ? -21.614 23.520 -12.904 1.00 92.88 444 SER A CA 1
ATOM 3405 C C . SER A 1 444 ? -22.340 22.167 -12.953 1.00 92.88 444 SER A C 1
ATOM 3407 O O . SER A 1 444 ? -22.204 21.400 -13.909 1.00 92.88 444 SER A O 1
ATOM 3409 N N . ALA A 1 445 ? -23.153 21.869 -11.935 1.00 88.44 445 ALA A N 1
ATOM 3410 C CA . ALA A 1 445 ? -23.951 20.640 -11.899 1.00 88.44 445 ALA A CA 1
ATOM 3411 C C . ALA A 1 445 ? -24.969 20.552 -13.055 1.00 88.44 445 ALA A C 1
ATOM 3413 O O . ALA A 1 445 ? -25.360 19.457 -13.450 1.00 88.44 445 ALA A O 1
ATOM 3414 N N . GLU A 1 446 ? -25.386 21.694 -13.608 1.00 90.50 446 GLU A N 1
ATOM 3415 C CA . GLU A 1 446 ? -26.256 21.777 -14.783 1.00 90.50 446 GLU A CA 1
ATOM 3416 C C . GLU A 1 446 ? -25.494 21.523 -16.089 1.00 90.50 446 GLU A C 1
ATOM 3418 O O . GLU A 1 446 ? -26.053 20.940 -17.013 1.00 90.50 446 GLU A O 1
ATOM 3423 N N . GLN A 1 447 ? -24.231 21.958 -16.171 1.00 94.81 447 GLN A N 1
ATOM 3424 C CA . GLN A 1 447 ? -23.365 21.726 -17.334 1.00 94.81 447 GLN A CA 1
ATOM 3425 C C . GLN A 1 447 ? -22.827 20.295 -17.385 1.00 94.81 447 GLN A C 1
ATOM 3427 O O . GLN A 1 447 ? -22.509 19.808 -18.463 1.00 94.81 447 GLN A O 1
ATOM 3432 N N . PHE A 1 448 ? -22.729 19.634 -16.230 1.00 95.38 448 PHE A N 1
ATOM 3433 C CA . PHE A 1 448 ? -22.349 18.232 -16.121 1.00 95.38 448 PHE A CA 1
ATOM 3434 C C . PHE A 1 448 ? -23.436 17.447 -15.369 1.00 95.38 448 PHE A C 1
ATOM 3436 O O . PHE A 1 448 ? -23.298 17.155 -14.173 1.00 95.38 448 PHE A O 1
ATOM 3443 N N . PRO A 1 449 ? -24.564 17.152 -16.037 1.00 95.38 449 PRO A N 1
ATOM 3444 C CA . PRO A 1 449 ? -25.683 16.451 -15.429 1.00 95.38 449 PRO A CA 1
ATOM 3445 C C . PRO A 1 449 ? -25.349 14.981 -15.141 1.00 95.38 449 PRO A C 1
ATOM 3447 O O . PRO A 1 449 ? -24.392 14.400 -15.654 1.00 95.38 449 PRO A O 1
ATOM 3450 N N . TRP A 1 450 ? -26.174 14.343 -14.309 1.00 95.06 450 TRP A N 1
ATOM 3451 C CA . TRP A 1 450 ? -25.958 12.957 -13.883 1.00 95.06 450 TRP A CA 1
ATOM 3452 C C . TRP A 1 450 ? -25.926 11.946 -15.028 1.00 95.06 450 TRP A C 1
ATOM 3454 O O . TRP A 1 450 ? -25.180 10.975 -14.947 1.00 95.06 450 TRP A O 1
ATOM 3464 N N . GLN A 1 451 ? -26.693 12.194 -16.086 1.00 92.62 451 GLN A N 1
ATOM 3465 C CA . GLN A 1 451 ? -26.719 11.372 -17.291 1.00 92.62 451 GLN A CA 1
ATOM 3466 C C . GLN A 1 451 ? -25.319 11.215 -17.895 1.00 92.62 451 GLN A C 1
ATOM 3468 O O . GLN A 1 451 ? -24.934 10.100 -18.239 1.00 92.62 451 GLN A O 1
ATOM 3473 N N . ASP A 1 452 ? -24.540 12.297 -17.929 1.00 93.44 452 ASP A N 1
ATOM 3474 C CA . ASP A 1 452 ? -23.176 12.275 -18.453 1.00 93.44 452 ASP A CA 1
ATOM 3475 C C . ASP A 1 452 ? -22.231 11.631 -17.436 1.00 93.44 452 ASP A C 1
ATOM 3477 O O . ASP A 1 452 ? -21.476 10.715 -17.769 1.00 93.44 452 ASP A O 1
ATOM 3481 N N . LYS A 1 453 ? -22.342 12.022 -16.156 1.00 96.75 453 LYS A N 1
ATOM 3482 C CA . LYS A 1 453 ? -21.526 11.485 -15.047 1.00 96.75 453 LYS A CA 1
ATOM 3483 C C . LYS A 1 453 ? -21.534 9.962 -14.985 1.00 96.75 453 LYS A C 1
ATOM 3485 O O . LYS A 1 453 ? -20.512 9.359 -14.663 1.00 96.75 453 LYS A O 1
ATOM 3490 N N . TYR A 1 454 ? -22.661 9.326 -15.297 1.00 96.12 454 TYR A N 1
ATOM 3491 C CA . TYR A 1 454 ? -22.778 7.873 -15.272 1.00 96.12 454 TYR A CA 1
ATOM 3492 C C . TYR A 1 454 ? -21.794 7.159 -16.202 1.00 96.12 454 TYR A C 1
ATOM 3494 O O . TYR A 1 454 ? -21.278 6.108 -15.824 1.00 96.12 454 TYR A O 1
ATOM 3502 N N . LEU A 1 455 ? -21.487 7.728 -17.370 1.00 94.06 455 LEU A N 1
ATOM 3503 C CA . LEU A 1 455 ? -20.535 7.142 -18.320 1.00 94.06 455 LEU A CA 1
ATOM 3504 C C . LEU A 1 455 ? -19.098 7.203 -17.787 1.00 94.06 455 LEU A C 1
ATOM 3506 O O . LEU A 1 455 ? -18.340 6.234 -17.906 1.00 94.06 455 LEU A O 1
ATOM 3510 N N . HIS A 1 456 ? -18.741 8.310 -17.131 1.00 97.44 456 HIS A N 1
ATOM 3511 C CA . HIS A 1 456 ? -17.451 8.461 -16.457 1.00 97.44 456 HIS A CA 1
ATOM 3512 C C . HIS A 1 456 ? -17.333 7.478 -15.284 1.00 97.44 456 HIS A C 1
ATOM 3514 O O . HIS A 1 456 ? -16.353 6.744 -15.182 1.00 97.44 456 HIS A O 1
ATOM 3520 N N . ILE A 1 457 ? -18.364 7.401 -14.435 1.00 98.25 457 ILE A N 1
ATOM 3521 C CA . ILE A 1 457 ? -18.418 6.478 -13.292 1.00 98.25 457 ILE A CA 1
ATOM 3522 C C . ILE A 1 457 ? -18.321 5.021 -13.756 1.00 98.25 457 ILE A C 1
ATOM 3524 O O . ILE A 1 457 ? -17.578 4.242 -13.163 1.00 98.25 457 ILE A O 1
ATOM 3528 N N . GLN A 1 458 ? -19.028 4.654 -14.828 1.00 97.38 458 GLN A N 1
ATOM 3529 C CA . GLN A 1 458 ? -18.933 3.319 -15.409 1.00 97.38 458 GLN A CA 1
ATOM 3530 C C . GLN A 1 458 ? -17.497 3.019 -15.846 1.00 97.38 458 GLN A C 1
ATOM 3532 O O . GLN A 1 458 ? -16.945 2.012 -15.417 1.00 97.38 458 GLN A O 1
ATOM 3537 N N . SER A 1 459 ? -16.878 3.907 -16.627 1.00 97.81 459 SER A N 1
ATOM 3538 C CA . SER A 1 459 ? -15.500 3.743 -17.113 1.00 97.81 459 SER A CA 1
ATOM 3539 C C . SER A 1 459 ? -14.503 3.513 -15.970 1.00 97.81 459 SER A C 1
ATOM 3541 O O . SER A 1 459 ? -13.663 2.620 -16.044 1.00 97.81 459 SER A O 1
ATOM 3543 N N . LEU A 1 460 ? -14.642 4.256 -14.867 1.00 98.00 460 LEU A N 1
ATOM 3544 C CA . LEU A 1 460 ? -13.794 4.095 -13.681 1.00 98.00 460 LEU A CA 1
ATOM 3545 C C . LEU A 1 460 ? -13.944 2.723 -13.034 1.00 98.00 460 LEU A C 1
ATOM 3547 O O . LEU A 1 460 ? -12.954 2.096 -12.667 1.00 98.00 460 LEU A O 1
ATOM 3551 N N . VAL A 1 461 ? -15.178 2.241 -12.897 1.00 98.19 461 VAL A N 1
ATOM 3552 C CA . VAL A 1 461 ? -15.416 0.924 -12.307 1.00 98.19 461 VAL A CA 1
ATOM 3553 C C . VAL A 1 461 ? -14.913 -0.190 -13.223 1.00 98.19 461 VAL A C 1
ATOM 3555 O O . VAL A 1 461 ? -14.355 -1.160 -12.722 1.00 98.19 461 VAL A O 1
ATOM 3558 N N . GLU A 1 462 ? -15.031 -0.050 -14.543 1.00 98.12 462 GLU A N 1
ATOM 3559 C CA . GLU A 1 462 ? -14.454 -1.009 -15.494 1.00 98.12 462 GLU A CA 1
ATOM 3560 C C . GLU A 1 462 ? -12.915 -1.038 -15.420 1.00 98.12 462 GLU A C 1
ATOM 3562 O O . GLU A 1 462 ? -12.322 -2.118 -15.433 1.00 98.12 462 GLU A O 1
ATOM 3567 N N . ALA A 1 463 ? -12.263 0.120 -15.253 1.00 97.75 463 ALA A N 1
ATOM 3568 C CA . ALA A 1 463 ? -10.822 0.188 -15.000 1.00 97.75 463 ALA A CA 1
ATOM 3569 C C . ALA A 1 463 ? -10.437 -0.558 -13.710 1.00 97.75 463 ALA A C 1
ATOM 3571 O O . ALA A 1 463 ? -9.489 -1.342 -13.704 1.00 97.75 463 ALA A O 1
ATOM 3572 N N . LEU A 1 464 ? -11.198 -0.367 -12.626 1.00 97.75 464 LEU A N 1
ATOM 3573 C CA . LEU A 1 464 ? -10.965 -1.069 -11.360 1.00 97.75 464 LEU A CA 1
ATOM 3574 C C . LEU A 1 464 ? -11.209 -2.576 -11.475 1.00 97.75 464 LEU A C 1
ATOM 3576 O O . LEU A 1 464 ? -10.433 -3.350 -10.925 1.00 97.75 464 LEU A O 1
ATOM 3580 N N . VAL A 1 465 ? -12.233 -3.013 -12.217 1.00 98.19 465 VAL A N 1
ATOM 3581 C CA . VAL A 1 465 ? -12.455 -4.442 -12.504 1.00 98.19 465 VAL A CA 1
ATOM 3582 C C . VAL A 1 465 ? -11.234 -5.043 -13.191 1.00 98.19 465 VAL A C 1
ATOM 3584 O O . VAL A 1 465 ? -10.776 -6.108 -12.777 1.00 98.19 465 VAL A O 1
ATOM 3587 N N . TYR A 1 466 ? -10.697 -4.361 -14.204 1.00 97.12 466 TYR A N 1
ATOM 3588 C CA . TYR A 1 466 ? -9.510 -4.811 -14.922 1.00 97.12 466 TYR A CA 1
ATOM 3589 C C . TYR A 1 466 ? -8.302 -4.947 -13.985 1.00 97.12 466 TYR A C 1
ATOM 3591 O O . TYR A 1 466 ? -7.735 -6.033 -13.875 1.00 97.12 466 TYR A O 1
ATOM 3599 N N . LEU A 1 467 ? -7.961 -3.892 -13.239 1.00 94.38 467 LEU A N 1
ATOM 3600 C CA . LEU A 1 467 ? -6.826 -3.904 -12.307 1.00 94.38 467 LEU A CA 1
ATOM 3601 C C . LEU A 1 467 ? -6.968 -4.984 -11.232 1.00 94.38 467 LEU A C 1
ATOM 3603 O O . LEU A 1 467 ? -6.044 -5.762 -10.998 1.00 94.38 467 LEU A O 1
ATOM 3607 N N . HIS A 1 468 ? -8.140 -5.065 -10.600 1.00 94.25 468 HIS A N 1
ATOM 3608 C CA . HIS A 1 468 ? -8.389 -6.003 -9.507 1.00 94.25 468 HIS A CA 1
ATOM 3609 C C . HIS A 1 468 ? -8.413 -7.456 -9.989 1.00 94.25 468 HIS A C 1
ATOM 3611 O O . HIS A 1 468 ? -8.108 -8.345 -9.204 1.00 94.25 468 HIS A O 1
ATOM 3617 N N . SER A 1 469 ? -8.720 -7.710 -11.267 1.00 93.12 469 SER A N 1
ATOM 3618 C CA . SER A 1 469 ? -8.614 -9.052 -11.864 1.00 93.12 469 SER A CA 1
ATOM 3619 C C . SER A 1 469 ? -7.170 -9.533 -12.051 1.00 93.12 469 SER A C 1
ATOM 3621 O O . SER A 1 469 ? -6.940 -10.734 -12.172 1.00 93.12 469 SER A O 1
ATOM 3623 N N . LEU A 1 470 ? -6.211 -8.603 -12.046 1.00 87.56 470 LEU A N 1
ATOM 3624 C CA . LEU A 1 470 ? -4.772 -8.858 -12.112 1.00 87.56 470 LEU A CA 1
ATOM 3625 C C . LEU A 1 470 ? -4.101 -8.769 -10.727 1.00 87.56 470 LEU A C 1
ATOM 3627 O O . LEU A 1 470 ? -2.878 -8.709 -10.648 1.00 87.56 470 LEU A O 1
ATOM 3631 N N . ASP A 1 471 ? -4.889 -8.710 -9.645 1.00 86.06 471 ASP A N 1
ATOM 3632 C CA . ASP A 1 471 ? -4.428 -8.476 -8.267 1.00 86.06 471 ASP A CA 1
ATOM 3633 C C . ASP A 1 471 ? -3.629 -7.165 -8.080 1.00 86.06 471 ASP A C 1
ATOM 3635 O O . ASP A 1 471 ? -2.816 -7.024 -7.162 1.00 86.06 471 ASP A O 1
ATOM 3639 N N . ILE A 1 472 ? -3.883 -6.163 -8.929 1.00 87.75 472 ILE A N 1
ATOM 3640 C CA . ILE A 1 472 ? -3.237 -4.849 -8.859 1.00 87.75 472 ILE A CA 1
ATOM 3641 C C . ILE A 1 472 ? -4.132 -3.876 -8.090 1.00 87.75 472 ILE A C 1
ATOM 3643 O O . ILE A 1 472 ? -5.303 -3.694 -8.413 1.00 87.75 472 ILE A O 1
ATOM 3647 N N . ILE A 1 473 ? -3.560 -3.220 -7.077 1.00 88.75 473 ILE A N 1
ATOM 3648 C CA . ILE A 1 473 ? -4.211 -2.160 -6.290 1.00 88.75 473 ILE A CA 1
ATOM 3649 C C . ILE A 1 473 ? -3.706 -0.813 -6.811 1.00 88.7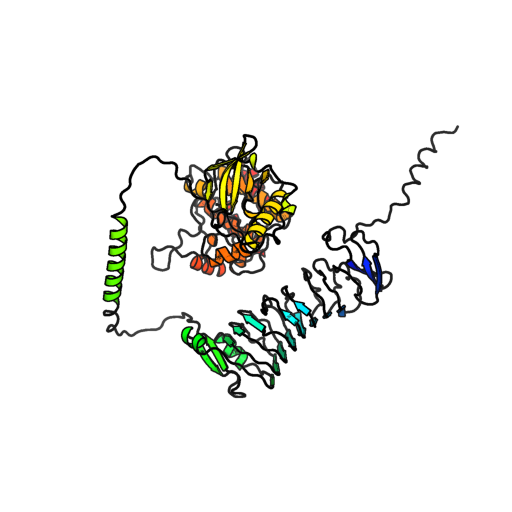5 473 ILE A C 1
ATOM 3651 O O . ILE A 1 473 ? -2.493 -0.615 -6.890 1.00 88.75 473 ILE A O 1
ATOM 3655 N N . HIS A 1 474 ? -4.610 0.116 -7.119 1.00 90.31 474 HIS A N 1
ATOM 3656 C CA . HIS A 1 474 ? -4.258 1.440 -7.634 1.00 90.31 474 HIS A CA 1
ATOM 3657 C C . HIS A 1 474 ? -3.562 2.314 -6.579 1.00 90.31 474 HIS A C 1
ATOM 3659 O O . HIS A 1 474 ? -2.591 3.005 -6.885 1.00 90.31 474 HIS A O 1
ATOM 3665 N N . ARG A 1 475 ? -4.054 2.283 -5.330 1.00 85.62 475 ARG A N 1
ATOM 3666 C CA . ARG A 1 475 ? -3.517 2.960 -4.126 1.00 85.62 475 ARG A CA 1
ATOM 3667 C C . ARG A 1 475 ? -3.589 4.488 -4.099 1.00 85.62 475 ARG A C 1
ATOM 3669 O O . ARG A 1 475 ? -3.573 5.055 -3.011 1.00 85.62 475 ARG A O 1
ATOM 3676 N N . ASP A 1 476 ? -3.699 5.144 -5.250 1.00 85.38 476 ASP A N 1
ATOM 3677 C CA . ASP A 1 476 ? -3.784 6.611 -5.353 1.00 85.38 476 ASP A CA 1
ATOM 3678 C C . ASP A 1 476 ? -5.042 7.097 -6.101 1.00 85.38 476 ASP A C 1
ATOM 3680 O O . ASP A 1 476 ? -5.007 8.063 -6.857 1.00 85.38 476 ASP A O 1
ATOM 3684 N N . LEU A 1 477 ? -6.173 6.393 -5.963 1.00 92.75 477 LEU A N 1
ATOM 3685 C CA . LEU A 1 477 ? -7.390 6.753 -6.697 1.00 92.75 477 LEU A CA 1
ATOM 3686 C C . LEU A 1 477 ? -7.980 8.076 -6.174 1.00 92.75 477 LEU A C 1
ATOM 3688 O O . LEU A 1 477 ? -8.397 8.178 -5.021 1.00 92.75 477 LEU A O 1
ATOM 3692 N N . LYS A 1 478 ? -8.053 9.083 -7.047 1.00 92.56 478 LYS A N 1
ATOM 3693 C CA . LYS A 1 478 ? -8.611 10.418 -6.773 1.00 92.56 478 LYS A CA 1
ATOM 3694 C C . LYS A 1 478 ? -9.010 11.108 -8.072 1.00 92.56 478 LYS A C 1
ATOM 3696 O O . LYS A 1 478 ? -8.497 10.765 -9.132 1.00 92.56 478 LYS A O 1
ATOM 3701 N N . SER A 1 479 ? -9.840 12.143 -7.986 1.00 94.31 479 SER A N 1
ATOM 3702 C CA . SER A 1 479 ? -10.288 12.941 -9.139 1.00 94.31 479 SER A CA 1
ATOM 3703 C C . SER A 1 479 ? -9.158 13.532 -9.999 1.00 94.31 479 SER A C 1
ATOM 3705 O O . SER A 1 479 ? -9.336 13.704 -11.198 1.00 94.31 479 SER A O 1
ATOM 3707 N N . ARG A 1 480 ? -7.968 13.785 -9.438 1.00 91.50 480 ARG A N 1
ATOM 3708 C CA . ARG A 1 480 ? -6.788 14.236 -10.211 1.00 91.50 480 ARG A CA 1
ATOM 3709 C C . ARG A 1 480 ? -6.164 13.158 -11.100 1.00 91.50 480 ARG A C 1
ATOM 3711 O O . ARG A 1 480 ? -5.515 13.498 -12.077 1.00 91.50 480 ARG A O 1
ATOM 3718 N N . ASN A 1 481 ? -6.366 11.886 -10.767 1.00 93.81 481 ASN A N 1
ATOM 3719 C CA . ASN A 1 481 ? -5.807 10.750 -11.504 1.00 93.81 481 ASN A CA 1
ATOM 3720 C C . ASN A 1 481 ? -6.844 10.155 -12.477 1.00 93.81 481 ASN A C 1
ATOM 3722 O O . ASN A 1 481 ? -6.677 9.051 -12.989 1.00 93.81 481 ASN A O 1
ATOM 3726 N N . ILE A 1 482 ? -7.937 10.879 -12.724 1.00 97.31 482 ILE A N 1
ATOM 3727 C CA . ILE A 1 482 ? -8.993 10.514 -13.665 1.00 97.31 482 ILE A CA 1
ATOM 3728 C C . ILE A 1 482 ? -8.933 11.519 -14.802 1.00 97.31 482 ILE A C 1
ATOM 3730 O O . ILE A 1 482 ? -9.254 12.687 -14.597 1.00 97.31 482 ILE A O 1
ATOM 3734 N N . LEU A 1 483 ? -8.521 11.073 -15.983 1.00 97.38 483 LEU A N 1
ATOM 3735 C CA . LEU A 1 483 ? -8.388 11.924 -17.158 1.00 97.38 483 LEU A CA 1
ATOM 3736 C C . LEU A 1 483 ? -9.594 11.784 -18.080 1.00 97.38 483 LEU A C 1
ATOM 3738 O O . LEU A 1 483 ? -10.198 10.712 -18.190 1.00 97.38 483 LEU A O 1
ATOM 3742 N N . ILE A 1 484 ? -9.919 12.880 -18.755 1.00 96.69 484 ILE A N 1
ATOM 3743 C CA . ILE A 1 484 ? -11.046 12.979 -19.675 1.00 96.69 484 ILE A CA 1
ATOM 3744 C C . ILE A 1 484 ? -10.520 13.357 -21.053 1.00 96.69 484 ILE A C 1
ATOM 3746 O O . ILE A 1 484 ? -9.604 14.170 -21.190 1.00 96.69 484 ILE A O 1
ATOM 3750 N N . ASP A 1 485 ? -11.128 12.772 -22.073 1.00 95.88 485 ASP A N 1
ATOM 3751 C CA . ASP A 1 485 ? -10.877 13.103 -23.461 1.00 95.88 485 ASP A CA 1
ATOM 3752 C C . ASP A 1 485 ? -12.184 13.144 -24.251 1.00 95.88 485 ASP A C 1
ATOM 3754 O O . ASP A 1 485 ? -13.078 12.316 -24.044 1.00 95.88 485 ASP A O 1
ATOM 3758 N N . SER A 1 486 ? -12.272 14.100 -25.173 1.00 92.94 486 SER A N 1
ATOM 3759 C CA . SER A 1 486 ? -13.454 14.331 -26.001 1.00 92.94 486 SER A CA 1
ATOM 3760 C C . SER A 1 486 ? -13.810 13.149 -26.912 1.00 92.94 486 SER A C 1
ATOM 3762 O O . SER A 1 486 ? -14.985 12.939 -27.210 1.00 92.94 486 SER A O 1
ATOM 3764 N N . ASN A 1 487 ? -12.822 12.345 -27.320 1.00 92.88 487 ASN A N 1
ATOM 3765 C CA . ASN A 1 487 ? -12.996 11.212 -28.230 1.00 92.88 487 ASN A CA 1
ATOM 3766 C C . ASN A 1 487 ? -12.809 9.863 -27.527 1.00 92.88 487 ASN A C 1
ATOM 3768 O O . ASN A 1 487 ? -13.504 8.893 -27.830 1.00 92.88 487 ASN A O 1
ATOM 3772 N N . LYS A 1 488 ? -11.855 9.786 -26.599 1.00 93.50 488 LYS A N 1
ATOM 3773 C CA . LYS A 1 488 ? -11.422 8.536 -25.956 1.00 93.50 488 LYS A CA 1
ATOM 3774 C C . LYS A 1 488 ? -12.143 8.262 -24.640 1.00 93.50 488 LYS A C 1
ATOM 3776 O O . LYS A 1 488 ? -12.002 7.175 -24.083 1.00 93.50 488 LYS A O 1
ATOM 3781 N N . GLY A 1 489 ? -12.928 9.221 -24.150 1.00 95.69 489 GLY A N 1
ATOM 3782 C CA . GLY A 1 489 ? -13.719 9.083 -22.936 1.00 95.69 489 GLY A CA 1
ATOM 3783 C C . GLY A 1 489 ? -12.883 9.234 -21.667 1.00 95.69 489 GLY A C 1
ATOM 3784 O O . GLY A 1 489 ? -11.999 10.081 -21.579 1.00 95.69 489 GLY A O 1
ATOM 3785 N N . THR A 1 490 ? -13.205 8.444 -20.643 1.00 98.00 490 THR A N 1
ATOM 3786 C CA . THR A 1 490 ? -12.584 8.559 -19.312 1.00 98.00 490 THR A CA 1
ATOM 3787 C C . THR A 1 490 ? -11.581 7.457 -19.085 1.00 98.00 490 THR A C 1
ATOM 3789 O O . THR A 1 490 ? -11.913 6.285 -19.270 1.00 98.00 490 THR A O 1
ATOM 3792 N N . LYS A 1 491 ? -10.389 7.826 -18.617 1.00 98.19 491 LYS A N 1
ATOM 3793 C CA . LYS A 1 491 ? -9.328 6.869 -18.319 1.00 98.19 491 LYS A CA 1
ATOM 3794 C C . LYS A 1 491 ? -8.652 7.153 -16.987 1.00 98.19 491 LYS A C 1
ATOM 3796 O O . LYS A 1 491 ? -8.491 8.303 -16.588 1.00 98.19 491 LYS A O 1
ATOM 3801 N N . LEU A 1 492 ? -8.253 6.086 -16.309 1.00 96.56 492 LEU A N 1
ATOM 3802 C CA . LEU A 1 492 ? -7.510 6.128 -15.056 1.00 96.56 492 LEU A CA 1
ATOM 3803 C C . LEU A 1 492 ? -5.996 6.175 -15.326 1.00 96.56 492 LEU A C 1
ATOM 3805 O O . LEU A 1 492 ? -5.519 5.522 -16.256 1.00 96.56 492 LEU A O 1
ATOM 3809 N N . THR A 1 493 ? -5.252 6.943 -14.529 1.00 92.06 493 THR A N 1
ATOM 3810 C CA . THR A 1 493 ? -3.793 7.127 -14.647 1.00 92.06 493 THR A CA 1
ATOM 3811 C C . THR A 1 493 ? -3.103 7.099 -13.280 1.00 92.06 493 THR A C 1
ATOM 3813 O O . THR A 1 493 ? -3.775 7.077 -12.257 1.00 92.06 493 THR A O 1
ATOM 3816 N N . ASP A 1 494 ? -1.767 7.181 -13.270 1.00 82.44 494 ASP A N 1
ATOM 3817 C CA . ASP A 1 494 ? -0.924 7.337 -12.074 1.00 82.44 494 ASP A CA 1
ATOM 3818 C C . ASP A 1 494 ? -1.103 6.197 -11.052 1.00 82.44 494 ASP A C 1
ATOM 3820 O O . ASP A 1 494 ? -1.679 6.351 -9.971 1.00 82.44 494 ASP A O 1
ATOM 3824 N N . PHE A 1 495 ? -0.552 5.034 -11.409 1.00 75.75 495 PHE A N 1
ATOM 3825 C CA . PHE A 1 495 ? -0.584 3.813 -10.606 1.00 75.75 495 PHE A CA 1
ATOM 3826 C C . PHE A 1 495 ? 0.540 3.836 -9.562 1.00 75.75 495 PHE A C 1
ATOM 3828 O O . PHE A 1 495 ? 1.710 3.608 -9.870 1.00 75.75 495 PHE A O 1
ATOM 3835 N N . GLY A 1 496 ? 0.193 4.126 -8.307 1.00 62.06 496 GLY A N 1
ATOM 3836 C CA . GLY A 1 496 ? 1.163 4.303 -7.226 1.00 62.06 496 GLY A CA 1
ATOM 3837 C C . GLY A 1 496 ? 1.756 2.979 -6.746 1.00 62.06 496 GLY A C 1
ATOM 3838 O O . GLY A 1 496 ? 1.232 2.363 -5.820 1.00 62.06 496 GLY A O 1
ATOM 3839 N N . ILE A 1 497 ? 2.861 2.517 -7.336 1.00 50.09 497 ILE A N 1
ATOM 3840 C CA . ILE A 1 497 ? 3.416 1.199 -6.981 1.00 50.09 497 ILE A CA 1
ATOM 3841 C C . ILE A 1 497 ? 4.312 1.187 -5.737 1.00 50.09 497 ILE A C 1
ATOM 3843 O O . ILE A 1 497 ? 4.440 0.128 -5.112 1.00 50.09 497 ILE A O 1
ATOM 3847 N N . SER A 1 498 ? 4.889 2.315 -5.311 1.00 50.56 498 SER A N 1
ATOM 3848 C CA . SER A 1 498 ? 5.835 2.315 -4.186 1.00 50.56 498 SER A CA 1
ATOM 3849 C C . SER A 1 498 ? 5.170 2.718 -2.854 1.00 50.56 498 SER A C 1
ATOM 3851 O O . SER A 1 498 ? 4.476 3.730 -2.736 1.00 50.56 498 SER A O 1
ATOM 3853 N N . LYS A 1 499 ? 5.385 1.908 -1.804 1.00 45.50 499 LYS A N 1
ATOM 3854 C CA . LYS A 1 499 ? 5.033 2.273 -0.413 1.00 45.50 499 LYS A CA 1
ATOM 3855 C C . LYS A 1 499 ? 5.826 3.496 0.065 1.00 45.50 499 LYS A C 1
ATOM 3857 O O . LYS A 1 499 ? 5.388 4.199 0.970 1.00 45.50 499 LYS A O 1
ATOM 3862 N N . GLU A 1 500 ? 6.984 3.736 -0.538 1.00 45.62 500 GLU A N 1
ATOM 3863 C CA . GLU A 1 500 ? 7.923 4.792 -0.171 1.00 45.62 500 GLU A CA 1
ATOM 3864 C C . GLU A 1 500 ? 7.441 6.167 -0.643 1.00 45.62 500 GLU A C 1
ATOM 3866 O O . GLU A 1 500 ? 7.534 7.119 0.129 1.00 45.62 500 GLU A O 1
ATOM 3871 N N . ASP A 1 501 ? 6.824 6.268 -1.826 1.00 45.66 501 ASP A N 1
ATOM 3872 C CA . ASP A 1 501 ? 6.182 7.505 -2.287 1.00 45.66 501 ASP A CA 1
ATOM 3873 C C . ASP A 1 501 ? 4.980 7.850 -1.407 1.00 45.66 501 ASP A C 1
ATOM 3875 O O . ASP A 1 501 ? 4.831 9.002 -1.004 1.00 45.66 501 ASP A O 1
ATOM 3879 N N . LEU A 1 502 ? 4.174 6.859 -1.001 1.00 48.34 502 LEU A N 1
ATOM 3880 C CA . LEU A 1 502 ? 3.086 7.060 -0.037 1.00 48.34 502 LEU A CA 1
ATOM 3881 C C . LEU A 1 502 ? 3.626 7.542 1.321 1.00 48.34 502 LEU A C 1
ATOM 3883 O O . LEU A 1 502 ? 3.143 8.546 1.839 1.00 48.34 502 LEU A O 1
ATOM 3887 N N . GLN A 1 503 ? 4.664 6.906 1.877 1.00 47.66 503 GLN A N 1
ATOM 3888 C CA . GLN A 1 503 ? 5.266 7.295 3.163 1.00 47.66 503 GLN A CA 1
ATOM 3889 C C . GLN A 1 503 ? 5.956 8.668 3.121 1.00 47.66 503 GLN A C 1
ATOM 3891 O O . GLN A 1 503 ? 5.833 9.449 4.070 1.00 47.66 503 GLN A O 1
ATOM 3896 N N . GLN A 1 504 ? 6.649 9.012 2.034 1.00 45.06 504 GLN A N 1
ATOM 3897 C CA . GLN A 1 504 ? 7.241 10.340 1.859 1.00 45.06 504 GLN A CA 1
ATOM 3898 C C . GLN A 1 504 ? 6.169 11.412 1.659 1.00 45.06 504 GLN A C 1
ATOM 3900 O O . GLN A 1 504 ? 6.276 12.481 2.255 1.00 45.06 504 GLN A O 1
ATOM 3905 N N . THR A 1 505 ? 5.098 11.116 0.921 1.00 45.91 505 THR A N 1
ATOM 3906 C CA . THR A 1 505 ? 3.924 11.994 0.773 1.00 45.91 505 THR A CA 1
ATOM 3907 C C . THR A 1 505 ? 3.223 12.204 2.124 1.00 45.91 505 THR A C 1
ATOM 3909 O O . THR A 1 505 ? 2.882 13.339 2.471 1.00 45.91 505 THR A O 1
ATOM 3912 N N . MET A 1 506 ? 3.115 11.151 2.953 1.00 47.78 506 MET A N 1
ATOM 3913 C CA . MET A 1 506 ? 2.639 11.243 4.342 1.00 47.78 506 MET A CA 1
ATOM 3914 C C . MET A 1 506 ? 3.538 12.119 5.220 1.00 47.78 506 MET A C 1
ATOM 3916 O O . MET A 1 506 ? 3.039 12.923 6.006 1.00 47.78 506 MET A O 1
ATOM 3920 N N . THR A 1 507 ? 4.858 12.004 5.069 1.00 43.66 507 THR A N 1
ATOM 3921 C CA . THR A 1 507 ? 5.842 12.741 5.881 1.00 43.66 507 THR A CA 1
ATOM 3922 C C . THR A 1 507 ? 5.983 14.203 5.439 1.00 43.66 507 THR A C 1
ATOM 3924 O O . THR A 1 507 ? 6.202 15.085 6.266 1.00 43.66 507 THR A O 1
ATOM 3927 N N . ALA A 1 508 ? 5.823 14.482 4.144 1.00 36.66 508 ALA A N 1
ATOM 3928 C CA . ALA A 1 508 ? 5.933 15.819 3.567 1.00 36.66 508 ALA A CA 1
ATOM 3929 C C . ALA A 1 508 ? 4.664 16.671 3.752 1.00 36.66 508 ALA A C 1
ATOM 3931 O O . ALA A 1 508 ? 4.698 17.873 3.494 1.00 36.66 508 ALA A O 1
ATOM 3932 N N . GLY A 1 509 ? 3.541 16.079 4.179 1.00 38.25 509 GLY A N 1
ATOM 3933 C CA . GLY A 1 509 ? 2.265 16.790 4.324 1.00 38.25 509 GLY A CA 1
ATOM 3934 C C . GLY A 1 509 ? 1.687 17.295 2.995 1.00 38.25 509 GLY A C 1
ATOM 3935 O O . GLY A 1 509 ? 0.820 18.169 2.990 1.00 38.25 509 GLY A O 1
ATOM 3936 N N . VAL A 1 510 ? 2.162 16.766 1.865 1.00 40.59 510 VAL A N 1
ATOM 3937 C CA . VAL A 1 510 ? 1.748 17.177 0.521 1.00 40.59 510 VAL A CA 1
ATOM 3938 C C . VAL A 1 510 ? 0.692 16.198 0.009 1.00 40.59 510 VAL A C 1
ATOM 3940 O O . VAL A 1 510 ? 1.035 15.145 -0.483 1.00 40.59 510 VAL A O 1
ATOM 3943 N N . GLY A 1 511 ? -0.590 16.558 0.145 1.00 55.91 511 GLY A N 1
ATOM 3944 C CA . GLY A 1 511 ? -1.751 16.107 -0.646 1.00 55.91 511 GLY A CA 1
ATOM 3945 C C . GLY A 1 511 ? -1.918 14.619 -1.008 1.00 55.91 511 GLY A C 1
ATOM 3946 O O . GLY A 1 511 ? -1.235 14.134 -1.897 1.00 55.91 511 GLY A O 1
ATOM 3947 N N . THR A 1 512 ? -2.938 13.970 -0.414 1.00 61.06 512 THR A N 1
ATOM 3948 C CA . THR A 1 512 ? -3.915 12.973 -0.976 1.00 61.06 512 THR A CA 1
ATOM 3949 C C . THR A 1 512 ? -4.742 12.285 0.143 1.00 61.06 512 THR A C 1
ATOM 3951 O O . THR A 1 512 ? -5.672 11.522 -0.092 1.00 61.06 512 THR A O 1
ATOM 3954 N N . PHE A 1 513 ? -4.515 12.651 1.403 1.00 76.19 513 PHE A N 1
ATOM 3955 C CA . PHE A 1 513 ? -5.144 12.050 2.589 1.00 76.19 513 PHE A CA 1
ATOM 3956 C C . PHE A 1 513 ? -6.675 11.925 2.587 1.00 76.19 513 PHE A C 1
ATOM 3958 O O . PHE A 1 513 ? -7.223 11.041 3.236 1.00 76.19 513 PHE A O 1
ATOM 3965 N N . ARG A 1 514 ? -7.381 12.810 1.873 1.00 88.69 514 ARG A N 1
ATOM 3966 C CA . ARG A 1 514 ? -8.852 12.858 1.860 1.00 88.69 514 ARG A CA 1
ATOM 3967 C C . ARG A 1 514 ? -9.495 11.690 1.101 1.00 88.69 514 ARG A C 1
ATOM 3969 O O . ARG A 1 514 ? -10.666 11.421 1.329 1.00 88.69 514 ARG A O 1
ATOM 3976 N N . TRP A 1 515 ? -8.752 10.998 0.238 1.00 92.44 515 TRP A N 1
ATOM 3977 C CA . TRP A 1 515 ? -9.253 9.851 -0.533 1.00 92.44 515 TRP A CA 1
ATOM 3978 C C . TRP A 1 515 ? -8.849 8.502 0.061 1.00 92.44 515 TRP A C 1
ATOM 3980 O O . TRP A 1 515 ? -9.340 7.465 -0.380 1.00 92.44 515 TRP A O 1
ATOM 3990 N N . MET A 1 516 ? -7.958 8.501 1.055 1.00 89.94 516 MET A N 1
ATOM 3991 C CA . MET A 1 516 ? -7.396 7.279 1.615 1.00 89.94 516 MET A CA 1
ATOM 3992 C C . MET A 1 516 ? -8.414 6.545 2.485 1.00 89.94 516 MET A C 1
ATOM 3994 O O . MET A 1 516 ? -9.115 7.149 3.302 1.00 89.94 516 MET A O 1
ATOM 3998 N N . ALA A 1 517 ? -8.446 5.224 2.335 1.00 91.31 517 ALA A N 1
ATOM 3999 C CA . ALA A 1 517 ? -9.238 4.367 3.199 1.00 91.31 517 ALA A CA 1
ATOM 4000 C C . ALA A 1 517 ? -8.681 4.356 4.638 1.00 91.31 517 ALA A C 1
ATOM 4002 O O . ALA A 1 517 ? -7.465 4.492 4.822 1.00 91.31 517 ALA A O 1
ATOM 4003 N N . PRO A 1 518 ? -9.531 4.168 5.664 1.00 90.81 518 PRO A N 1
ATOM 4004 C CA . PRO A 1 518 ? -9.124 4.132 7.070 1.00 90.81 518 PRO A CA 1
ATOM 4005 C C . PRO A 1 518 ? -7.946 3.188 7.349 1.00 90.81 518 PRO A C 1
ATOM 4007 O O . PRO A 1 518 ? -6.997 3.570 8.030 1.00 90.81 518 PRO A O 1
ATOM 4010 N N . GLU A 1 519 ? -7.965 1.988 6.769 1.00 87.56 519 GLU A N 1
ATOM 4011 C CA . GLU A 1 519 ? -6.919 0.976 6.930 1.00 87.56 519 GLU A CA 1
ATOM 4012 C C . GLU A 1 519 ? -5.598 1.361 6.245 1.00 87.56 519 GLU A C 1
ATOM 4014 O O . GLU A 1 519 ? -4.528 0.985 6.720 1.00 87.56 519 GLU A O 1
ATOM 4019 N N . VAL A 1 520 ? -5.651 2.164 5.175 1.00 84.50 520 VAL A N 1
ATOM 4020 C CA . VAL A 1 520 ? -4.452 2.688 4.499 1.00 84.50 520 VAL A CA 1
ATOM 4021 C C . VAL A 1 520 ? -3.819 3.791 5.349 1.00 84.50 520 VAL A C 1
ATOM 4023 O O . VAL A 1 520 ? -2.603 3.822 5.507 1.00 84.50 520 VAL A O 1
ATOM 4026 N N . VAL A 1 521 ? -4.631 4.666 5.958 1.00 80.12 521 VAL A N 1
ATOM 4027 C CA . VAL A 1 521 ? -4.148 5.701 6.897 1.00 80.12 521 VAL A CA 1
ATOM 4028 C C . VAL A 1 521 ? -3.487 5.074 8.132 1.00 80.12 521 VAL A C 1
ATOM 4030 O O . VAL A 1 521 ? -2.554 5.641 8.693 1.00 80.12 521 VAL A O 1
ATOM 4033 N N . GLN A 1 522 ? -3.957 3.901 8.557 1.00 73.56 522 GLN A N 1
ATOM 4034 C CA . GLN A 1 522 ? -3.416 3.157 9.697 1.00 73.56 522 GLN A CA 1
ATOM 4035 C C . GLN A 1 522 ? -2.197 2.278 9.353 1.00 73.56 522 GLN A C 1
ATOM 4037 O O . GLN A 1 522 ? -1.748 1.536 10.225 1.00 73.56 522 GLN A O 1
ATOM 4042 N N . ASP A 1 523 ? -1.683 2.335 8.116 1.00 67.94 523 ASP A N 1
ATOM 4043 C CA . ASP A 1 523 ? -0.604 1.474 7.594 1.00 67.94 523 ASP A CA 1
ATOM 4044 C C . ASP A 1 523 ? -0.860 -0.031 7.834 1.00 67.94 523 ASP A C 1
ATOM 4046 O O . ASP A 1 523 ? 0.043 -0.822 8.114 1.00 67.94 523 ASP A O 1
ATOM 4050 N N . GLN A 1 524 ? -2.131 -0.441 7.765 1.00 62.88 524 GLN A N 1
ATOM 4051 C CA . GLN A 1 524 ? -2.529 -1.845 7.847 1.00 62.88 524 GLN A CA 1
ATOM 4052 C C . GLN A 1 524 ? -2.364 -2.536 6.488 1.00 62.88 524 GLN A C 1
ATOM 4054 O O . GLN A 1 524 ? -2.094 -1.910 5.464 1.00 62.88 524 GLN A O 1
ATOM 4059 N N . HIS A 1 525 ? -2.559 -3.857 6.456 1.00 64.12 525 HIS A N 1
ATOM 4060 C CA . HIS A 1 525 ? -2.672 -4.574 5.188 1.00 64.12 525 HIS A CA 1
ATOM 4061 C C . HIS A 1 525 ? -3.935 -4.105 4.460 1.00 64.12 525 HIS A C 1
ATOM 4063 O O . HIS A 1 525 ? -5.048 -4.419 4.875 1.00 64.12 525 HIS A O 1
ATOM 4069 N N . TYR A 1 526 ? -3.752 -3.357 3.378 1.00 71.38 526 TYR A N 1
ATOM 4070 C CA . TYR A 1 526 ? -4.829 -2.925 2.501 1.00 71.38 526 TYR A CA 1
ATOM 4071 C C . TYR A 1 526 ? -4.894 -3.809 1.254 1.00 71.38 526 TYR A C 1
ATOM 4073 O O . TYR A 1 526 ? -3.880 -4.282 0.738 1.00 71.38 526 TYR A O 1
ATOM 4081 N N . THR A 1 527 ? -6.114 -4.045 0.784 1.00 87.19 527 THR A N 1
ATOM 4082 C CA . THR A 1 527 ? -6.424 -4.853 -0.399 1.00 87.19 527 THR A CA 1
ATOM 4083 C C . THR A 1 527 ? -7.026 -3.961 -1.485 1.00 87.19 527 THR A C 1
ATOM 4085 O O . THR A 1 527 ? -7.096 -2.740 -1.338 1.00 87.19 527 THR A O 1
ATOM 4088 N N . THR A 1 528 ? -7.527 -4.560 -2.562 1.00 91.62 528 THR A N 1
ATOM 4089 C CA . THR A 1 528 ? -8.339 -3.882 -3.584 1.00 91.62 528 THR A CA 1
ATOM 4090 C C . THR A 1 528 ? -9.549 -3.131 -3.001 1.00 91.62 528 THR A C 1
ATOM 4092 O O . THR A 1 528 ? -10.015 -2.161 -3.595 1.00 91.62 528 THR A O 1
ATOM 4095 N N . ALA A 1 529 ? -10.014 -3.489 -1.794 1.00 95.69 529 ALA A N 1
ATOM 4096 C CA . ALA A 1 529 ? -11.070 -2.777 -1.069 1.00 95.69 529 ALA A CA 1
ATOM 4097 C C . ALA A 1 529 ? -10.699 -1.329 -0.689 1.00 95.69 529 ALA A C 1
ATOM 4099 O O . ALA A 1 529 ? -11.597 -0.513 -0.460 1.00 95.69 529 ALA A O 1
ATOM 4100 N N . ALA A 1 530 ? -9.408 -0.987 -0.633 1.00 93.75 530 ALA A N 1
ATOM 4101 C CA . ALA A 1 530 ? -8.965 0.389 -0.426 1.00 93.75 530 ALA A CA 1
ATOM 4102 C C . ALA A 1 530 ? -9.329 1.284 -1.620 1.00 93.75 530 ALA A C 1
ATOM 4104 O O . ALA A 1 530 ? -9.884 2.363 -1.421 1.00 93.75 530 ALA A O 1
ATOM 4105 N N . ASP A 1 531 ? -9.126 0.800 -2.851 1.00 95.44 531 ASP A N 1
ATOM 4106 C CA . ASP A 1 531 ? -9.528 1.528 -4.061 1.00 95.44 531 ASP A CA 1
ATOM 4107 C C . ASP A 1 531 ? -11.049 1.717 -4.111 1.00 95.44 531 ASP A C 1
ATOM 4109 O O . ASP A 1 531 ? -11.532 2.757 -4.549 1.00 95.44 531 ASP A O 1
ATOM 4113 N N . ILE A 1 532 ? -11.821 0.746 -3.608 1.00 98.50 532 ILE A N 1
ATOM 4114 C CA . ILE A 1 532 ? -13.283 0.861 -3.516 1.00 98.50 532 ILE A CA 1
ATOM 4115 C C . ILE A 1 532 ? -13.692 2.001 -2.579 1.00 98.50 532 ILE A C 1
ATOM 4117 O O . ILE A 1 532 ? -14.603 2.765 -2.898 1.00 98.50 532 ILE A O 1
ATOM 4121 N N . TYR A 1 533 ? -13.009 2.163 -1.445 1.00 97.88 533 TYR A N 1
ATOM 4122 C CA . TYR A 1 533 ? -13.266 3.293 -0.553 1.00 97.88 533 TYR A CA 1
ATOM 4123 C C . TYR A 1 533 ? -12.948 4.622 -1.239 1.00 97.88 533 TYR A C 1
ATOM 4125 O O . TYR A 1 533 ? -13.778 5.533 -1.235 1.00 97.88 533 TYR A O 1
ATOM 4133 N N . SER A 1 534 ? -11.782 4.720 -1.883 1.00 96.88 534 SER A N 1
ATOM 4134 C CA . SER A 1 534 ? -11.380 5.907 -2.642 1.00 96.88 534 SER A CA 1
ATOM 4135 C C . SER A 1 534 ? -12.358 6.226 -3.777 1.00 96.88 534 SER A C 1
ATOM 4137 O O . SER A 1 534 ? -12.690 7.390 -3.994 1.00 96.88 534 SER A O 1
ATOM 4139 N N . PHE A 1 535 ? -12.910 5.208 -4.439 1.00 98.50 535 PHE A N 1
ATOM 4140 C CA . PHE A 1 535 ? -13.982 5.364 -5.421 1.00 98.50 535 PHE A CA 1
ATOM 4141 C C . PHE A 1 535 ? -15.251 5.951 -4.785 1.00 98.50 535 PHE A C 1
ATOM 4143 O O . PHE A 1 535 ? -15.851 6.870 -5.340 1.00 98.50 535 PHE A O 1
ATOM 4150 N N . GLY A 1 536 ? -15.628 5.504 -3.583 1.00 98.25 536 GLY A N 1
ATOM 4151 C CA . GLY A 1 536 ? -16.715 6.107 -2.804 1.00 98.25 536 GLY A CA 1
ATOM 4152 C C . GLY A 1 536 ? -16.493 7.594 -2.496 1.00 98.25 536 GLY A C 1
ATOM 4153 O O . GLY A 1 536 ? -17.437 8.382 -2.556 1.00 98.25 536 GLY A O 1
ATOM 4154 N N . ILE A 1 537 ? -15.246 8.001 -2.227 1.00 97.88 537 ILE A N 1
ATOM 4155 C CA . ILE A 1 537 ? -14.882 9.418 -2.074 1.00 97.88 537 ILE A CA 1
ATOM 4156 C C . ILE A 1 537 ? -15.047 10.162 -3.408 1.00 97.88 537 ILE A C 1
ATOM 4158 O O . ILE A 1 537 ? -15.667 11.224 -3.431 1.00 97.88 537 ILE A O 1
ATOM 4162 N N . VAL A 1 538 ? -14.577 9.598 -4.523 1.00 98.00 538 VAL A N 1
ATOM 4163 C CA . VAL A 1 538 ? -14.736 10.189 -5.865 1.00 98.00 538 VAL A CA 1
ATOM 4164 C C . VAL A 1 538 ? -16.215 10.388 -6.228 1.00 98.00 538 VAL A C 1
ATOM 4166 O O . VAL A 1 538 ? -16.573 11.423 -6.788 1.00 98.00 538 VAL A O 1
ATOM 4169 N N . LEU A 1 539 ? -17.114 9.472 -5.848 1.00 98.31 539 LEU A N 1
ATOM 4170 C CA . LEU A 1 539 ? -18.560 9.652 -6.052 1.00 98.31 539 LEU A CA 1
ATOM 4171 C C . LEU A 1 539 ? -19.118 10.892 -5.331 1.00 98.31 539 LEU A C 1
ATOM 4173 O O . LEU A 1 539 ? -20.025 11.543 -5.851 1.00 98.31 539 LEU A O 1
ATOM 4177 N N . SER A 1 540 ? -18.566 11.256 -4.168 1.00 97.38 540 SER A N 1
ATOM 4178 C CA . SER A 1 540 ? -18.941 12.502 -3.482 1.00 97.38 540 SER A CA 1
ATOM 4179 C C . SER A 1 540 ? -18.474 13.753 -4.234 1.00 97.38 540 SER A C 1
ATOM 4181 O O . SER A 1 540 ? -19.150 14.781 -4.203 1.00 97.38 540 SER A O 1
ATOM 4183 N N . GLU A 1 541 ? -17.364 13.671 -4.970 1.00 97.00 541 GLU A N 1
ATOM 4184 C CA . GLU A 1 541 ? -16.891 14.766 -5.822 1.00 97.00 541 GLU A CA 1
ATOM 4185 C C . GLU A 1 541 ? -17.760 14.913 -7.070 1.00 97.00 541 GLU A C 1
ATOM 4187 O O . GLU A 1 541 ? -18.123 16.032 -7.422 1.00 97.00 541 GLU A O 1
ATOM 4192 N N . PHE A 1 542 ? -18.165 13.806 -7.703 1.00 97.38 542 PHE A N 1
ATOM 4193 C CA . PHE A 1 542 ? -19.128 13.841 -8.811 1.00 97.38 542 PHE A CA 1
ATOM 4194 C C . PHE A 1 542 ? -20.450 14.498 -8.413 1.00 97.38 542 PHE A C 1
ATOM 4196 O O . PHE A 1 542 ? -21.078 15.173 -9.225 1.00 97.38 542 PHE A O 1
ATOM 4203 N N . ASP A 1 543 ? -20.893 14.304 -7.176 1.00 96.81 543 ASP A N 1
ATOM 4204 C CA . ASP A 1 543 ? -22.101 14.944 -6.675 1.00 96.81 543 ASP A CA 1
ATOM 4205 C C . ASP A 1 543 ? -21.881 16.429 -6.347 1.00 96.81 543 ASP A C 1
ATOM 4207 O O . ASP A 1 543 ? -22.589 17.293 -6.860 1.00 96.81 543 ASP A O 1
ATOM 4211 N N . THR A 1 544 ? -20.890 16.734 -5.509 1.00 95.19 544 THR A N 1
ATOM 4212 C CA . THR A 1 544 ? -20.731 18.077 -4.927 1.00 95.19 544 THR A CA 1
ATOM 4213 C C . THR A 1 544 ? -19.921 19.040 -5.787 1.00 95.19 544 THR A C 1
ATOM 4215 O O . THR A 1 544 ? -20.003 20.251 -5.582 1.00 95.19 544 THR A O 1
ATOM 4218 N N . HIS A 1 545 ? -19.109 18.523 -6.712 1.00 95.69 545 HIS A N 1
ATOM 4219 C CA . HIS A 1 545 ? -18.064 19.254 -7.438 1.00 95.69 545 HIS A CA 1
ATOM 4220 C C . HIS A 1 545 ? -17.053 19.952 -6.506 1.00 95.69 545 HIS A C 1
ATOM 4222 O O . HIS A 1 545 ? -16.354 20.886 -6.902 1.00 95.69 545 HIS A O 1
ATOM 4228 N N . GLN A 1 546 ? -16.977 19.524 -5.243 1.00 92.25 546 GLN A N 1
ATOM 4229 C CA . GLN A 1 546 ? -16.090 20.090 -4.237 1.00 92.25 546 GLN A CA 1
ATOM 4230 C C . GLN A 1 546 ? -15.008 19.095 -3.840 1.00 92.25 546 GLN A C 1
ATOM 4232 O O . GLN A 1 546 ? -15.175 17.882 -3.927 1.00 92.25 546 GLN A O 1
ATOM 4237 N N . ILE A 1 547 ? -13.908 19.630 -3.308 1.00 91.31 547 ILE A N 1
ATOM 4238 C CA . ILE A 1 547 ? -12.897 18.817 -2.631 1.00 91.31 547 ILE A CA 1
ATOM 4239 C C . ILE A 1 547 ? -13.577 18.086 -1.452 1.00 91.31 547 ILE A C 1
ATOM 4241 O O . ILE A 1 547 ? -14.290 18.744 -0.676 1.00 91.31 547 ILE A O 1
ATOM 4245 N N . PRO A 1 548 ? -13.345 16.772 -1.257 1.00 93.25 548 PRO A N 1
ATOM 4246 C CA . PRO A 1 548 ? -13.981 16.011 -0.185 1.00 93.25 548 PRO A CA 1
ATOM 4247 C C . PRO A 1 548 ? -13.749 16.651 1.184 1.00 93.25 548 PRO A C 1
ATOM 4249 O O . PRO A 1 548 ? -12.638 17.094 1.482 1.00 93.25 548 PRO A O 1
ATOM 4252 N N . TYR A 1 549 ? -14.778 16.689 2.032 1.00 92.69 549 TYR A N 1
ATOM 4253 C CA . TYR A 1 549 ? -14.746 17.288 3.379 1.00 92.69 549 TYR A CA 1
ATOM 4254 C C . TYR A 1 549 ? -14.454 18.803 3.427 1.00 92.69 549 TYR A C 1
ATOM 4256 O O . TYR A 1 549 ? -14.052 19.317 4.473 1.00 92.69 549 TYR A O 1
ATOM 4264 N N . SER A 1 550 ? -14.585 19.537 2.320 1.00 89.44 550 SER A N 1
ATOM 4265 C CA . SER A 1 550 ? -14.343 20.993 2.284 1.00 89.44 550 SER A CA 1
ATOM 4266 C C . SER A 1 550 ? -15.345 21.808 3.115 1.00 89.44 550 SER A C 1
ATOM 4268 O O . SER A 1 550 ? -15.027 22.902 3.579 1.00 89.44 550 SER A O 1
ATOM 4270 N N . ASP A 1 551 ? -16.530 21.257 3.354 1.00 88.81 551 ASP A N 1
ATOM 4271 C CA . ASP A 1 551 ? -17.609 21.826 4.159 1.00 88.81 551 ASP A CA 1
ATOM 4272 C C . ASP A 1 551 ? -17.450 21.575 5.671 1.00 88.81 551 ASP A C 1
ATOM 4274 O O . ASP A 1 551 ? -18.125 22.213 6.486 1.00 88.81 551 ASP A O 1
ATOM 4278 N N . MET A 1 552 ? -16.528 20.693 6.066 1.00 88.19 552 MET A N 1
ATOM 4279 C CA . MET A 1 552 ? -16.315 20.311 7.460 1.00 88.19 552 MET A CA 1
ATOM 4280 C C . MET A 1 552 ? -15.510 21.372 8.222 1.00 88.19 552 MET A C 1
ATOM 4282 O O . MET A 1 552 ? -14.377 21.703 7.862 1.00 88.19 552 MET A O 1
ATOM 4286 N N . LYS A 1 553 ? -16.077 21.870 9.327 1.00 86.94 553 LYS A N 1
ATOM 4287 C CA . LYS A 1 553 ? -15.522 22.971 10.133 1.00 86.94 553 LYS A CA 1
ATOM 4288 C C . LYS A 1 553 ? -15.125 22.539 11.543 1.00 86.94 553 LYS A C 1
ATOM 4290 O O . LYS A 1 553 ? -15.641 21.557 12.081 1.00 86.94 553 LYS A O 1
ATOM 4295 N N . LYS A 1 554 ? -14.210 23.289 12.162 1.00 81.19 554 LYS A N 1
ATOM 4296 C CA . LYS A 1 554 ? -13.841 23.104 13.575 1.00 81.19 554 LYS A CA 1
ATOM 4297 C C . LYS A 1 554 ? -15.049 23.369 14.497 1.00 81.19 554 LYS A C 1
ATOM 4299 O O . LYS A 1 554 ? -15.842 24.267 14.208 1.00 81.19 554 LYS A O 1
ATOM 4304 N N . PRO A 1 555 ? -15.184 22.651 15.629 1.00 73.50 555 PRO A N 1
ATOM 4305 C CA . PRO A 1 555 ? -16.254 22.904 16.594 1.00 73.50 555 PRO A CA 1
ATOM 4306 C C . PRO A 1 555 ? -16.240 24.360 17.083 1.00 73.50 555 PRO A C 1
ATOM 4308 O O . PRO A 1 555 ? -15.222 24.832 17.583 1.00 73.50 555 PRO A O 1
ATOM 4311 N N . GLY A 1 556 ? -17.363 25.071 16.937 1.00 69.81 556 GLY A N 1
ATOM 4312 C CA . GLY A 1 556 ? -17.516 26.454 17.409 1.00 69.81 556 GLY A CA 1
ATOM 4313 C C . GLY A 1 556 ? -16.885 27.540 16.526 1.00 69.81 556 GLY A C 1
ATOM 4314 O O . GLY A 1 556 ? -16.831 28.689 16.956 1.00 69.81 556 GLY A O 1
ATOM 4315 N N . GLY A 1 557 ? -16.425 27.214 15.311 1.00 75.00 557 GLY A N 1
ATOM 4316 C CA . GLY A 1 557 ? -15.807 28.176 14.391 1.00 75.00 557 GLY A CA 1
ATOM 4317 C C . GLY A 1 557 ? -16.247 28.027 12.930 1.00 75.00 557 GLY A C 1
ATOM 4318 O O . GLY A 1 557 ? -16.939 27.082 12.555 1.00 75.00 557 GLY A O 1
ATOM 4319 N N . SER A 1 558 ? -15.834 28.979 12.089 1.00 76.75 558 SER A N 1
ATOM 4320 C CA . SER A 1 558 ? -16.043 28.953 10.631 1.00 76.75 558 SER A CA 1
ATOM 4321 C C . SER A 1 558 ? -14.877 28.327 9.856 1.00 76.75 558 SER A C 1
ATOM 4323 O O . SER A 1 558 ? -14.999 28.112 8.650 1.00 76.75 558 SER A O 1
ATOM 4325 N N . GLU A 1 559 ? -13.764 28.038 10.536 1.00 82.94 559 GLU A N 1
ATOM 4326 C CA . GLU A 1 559 ? -12.542 27.514 9.928 1.00 82.94 559 GLU A CA 1
ATOM 4327 C C . GLU A 1 559 ? -12.693 26.051 9.479 1.00 82.94 559 GLU A C 1
ATOM 4329 O O . GLU A 1 559 ? -13.245 25.241 10.235 1.00 82.94 559 GLU A O 1
ATOM 4334 N N . PRO A 1 560 ? -12.155 25.682 8.301 1.00 84.50 560 PRO A N 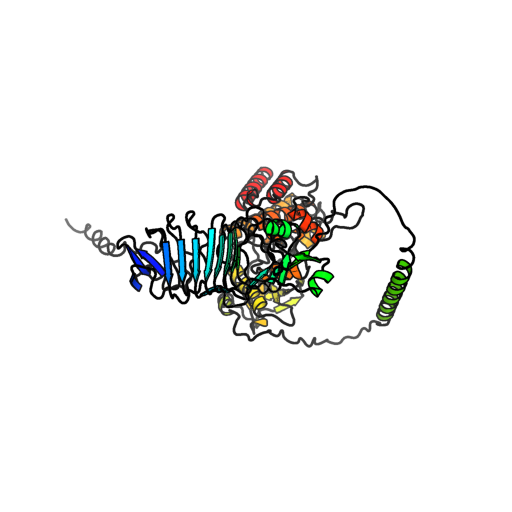1
ATOM 4335 C CA . PRO A 1 560 ? -12.162 24.305 7.822 1.00 84.50 560 PRO A CA 1
ATOM 4336 C C . PRO A 1 560 ? -11.285 23.391 8.693 1.00 84.50 560 PRO A C 1
ATOM 4338 O O . PRO A 1 560 ? -10.310 23.826 9.318 1.00 84.50 560 PRO A O 1
ATOM 4341 N N . LEU A 1 561 ? -11.625 22.101 8.734 1.00 85.56 561 LEU A N 1
ATOM 4342 C CA . LEU A 1 561 ? -10.775 21.083 9.354 1.00 85.56 561 LEU A CA 1
ATOM 4343 C C . LEU A 1 561 ? -9.461 20.922 8.576 1.00 85.56 561 LEU A C 1
ATOM 4345 O O . LEU A 1 561 ? -9.445 20.931 7.344 1.00 85.56 561 LEU A O 1
ATOM 4349 N N . SER A 1 562 ? -8.359 20.733 9.307 1.00 86.44 562 SER A N 1
ATOM 4350 C CA . SER A 1 562 ? -7.079 20.352 8.705 1.00 86.44 562 SER A CA 1
ATOM 4351 C C . SER A 1 562 ? -7.124 18.912 8.191 1.00 86.44 562 SER A C 1
ATOM 4353 O O . SER A 1 562 ? -7.861 18.080 8.725 1.00 86.44 562 SER A O 1
ATOM 4355 N N . ASP A 1 563 ? -6.286 18.592 7.204 1.00 83.31 563 ASP A N 1
ATOM 4356 C CA . ASP A 1 563 ? -6.200 17.240 6.632 1.00 83.31 563 ASP A CA 1
ATOM 4357 C C . ASP A 1 563 ? -5.889 16.179 7.700 1.00 83.31 563 ASP A C 1
ATOM 4359 O O . ASP A 1 563 ? -6.524 15.128 7.728 1.00 83.31 563 ASP A O 1
ATOM 4363 N N . SER A 1 564 ? -5.007 16.478 8.662 1.00 81.69 564 SER A N 1
ATOM 4364 C CA . SER A 1 564 ? -4.725 15.577 9.789 1.00 81.69 564 SER A CA 1
ATOM 4365 C C . SER A 1 564 ? -5.941 15.338 10.686 1.00 81.69 564 SER A C 1
ATOM 4367 O O . SER A 1 564 ? -6.162 14.218 11.139 1.00 81.69 564 SER A O 1
ATOM 4369 N N . ALA A 1 565 ? -6.764 16.365 10.925 1.00 84.88 565 ALA A N 1
ATOM 4370 C CA . ALA A 1 565 ? -7.988 16.212 11.708 1.00 84.88 565 ALA A CA 1
ATOM 4371 C C . ALA A 1 565 ? -9.047 15.396 10.953 1.00 84.88 565 ALA A C 1
ATOM 4373 O O . ALA A 1 565 ? -9.771 14.616 11.573 1.00 84.88 565 ALA A O 1
ATOM 4374 N N . ILE A 1 566 ? -9.122 15.552 9.627 1.00 88.06 566 ILE A N 1
ATOM 4375 C CA . ILE A 1 566 ? -9.977 14.734 8.760 1.00 88.06 566 ILE A CA 1
ATOM 4376 C C . ILE A 1 566 ? -9.539 13.270 8.838 1.00 88.06 566 ILE A C 1
ATOM 4378 O O . ILE A 1 566 ? -10.374 12.426 9.139 1.00 88.06 566 ILE A O 1
ATOM 4382 N N . MET A 1 567 ? -8.244 12.972 8.683 1.00 85.75 567 MET A N 1
ATOM 4383 C CA . MET A 1 567 ? -7.712 11.605 8.785 1.00 85.75 567 MET A CA 1
ATOM 4384 C C . MET A 1 567 ? -8.082 10.927 10.107 1.00 85.75 567 MET A C 1
ATOM 4386 O O . MET A 1 567 ? -8.653 9.840 10.101 1.00 85.75 567 MET A O 1
ATOM 4390 N N . VAL A 1 568 ? -7.827 11.587 11.243 1.00 84.56 568 VAL A N 1
ATOM 4391 C CA . VAL A 1 568 ? -8.165 11.045 12.573 1.00 84.56 568 VAL A CA 1
ATOM 4392 C C . VAL A 1 568 ? -9.660 10.744 12.678 1.00 84.56 568 VAL A C 1
ATOM 4394 O O . VAL A 1 568 ? -10.061 9.699 13.189 1.00 84.56 568 VAL A O 1
ATOM 4397 N N . LYS A 1 569 ? -10.503 11.647 12.171 1.00 88.50 569 LYS A N 1
ATOM 4398 C CA . LYS A 1 569 ? -11.956 11.485 12.218 1.00 88.50 569 LYS A CA 1
ATOM 4399 C C . LYS A 1 569 ? -12.472 10.395 11.278 1.00 88.50 569 LYS A C 1
ATOM 4401 O O . LYS A 1 569 ? -13.438 9.729 11.652 1.00 88.50 569 LYS A O 1
ATOM 4406 N N . VAL A 1 570 ? -11.854 10.221 10.109 1.00 90.75 570 VAL A N 1
ATOM 4407 C CA . VAL A 1 570 ? -12.137 9.138 9.152 1.00 90.75 570 VAL A CA 1
ATOM 4408 C C . VAL A 1 570 ? -11.769 7.789 9.761 1.00 90.75 570 VAL A C 1
ATOM 4410 O O . VAL A 1 570 ? -12.600 6.887 9.779 1.00 90.75 570 VAL A O 1
ATOM 4413 N N . VAL A 1 571 ? -10.574 7.677 10.349 1.00 87.81 571 VAL A N 1
ATOM 4414 C CA . VAL A 1 571 ? -10.110 6.465 11.041 1.00 87.81 571 VAL A CA 1
ATOM 4415 C C . VAL A 1 571 ? -11.026 6.093 12.207 1.00 87.81 571 VAL A C 1
ATOM 4417 O O . VAL A 1 571 ? -11.348 4.924 12.401 1.00 87.81 571 VAL A O 1
ATOM 4420 N N . ALA A 1 572 ? -11.510 7.086 12.955 1.00 88.44 572 ALA A N 1
ATOM 4421 C CA . ALA A 1 572 ? -12.486 6.876 14.021 1.00 88.44 572 ALA A CA 1
ATOM 4422 C C . ALA A 1 572 ? -13.906 6.535 13.515 1.00 88.44 572 ALA A C 1
ATOM 4424 O O . ALA A 1 572 ? -14.807 6.348 14.330 1.00 88.44 572 ALA A O 1
ATOM 4425 N N . GLY A 1 573 ? -14.149 6.533 12.198 1.00 89.06 573 GLY A N 1
ATOM 4426 C CA . GLY A 1 573 ? -15.480 6.347 11.608 1.00 89.06 573 GLY A CA 1
ATOM 4427 C C . GLY A 1 573 ? -16.470 7.471 11.933 1.00 89.06 573 GLY A C 1
ATOM 4428 O O . GLY A 1 573 ? -17.676 7.306 11.772 1.00 89.06 573 GLY A O 1
ATOM 4429 N N . SER A 1 574 ? -15.975 8.612 12.417 1.00 90.25 574 SER A N 1
ATOM 4430 C CA . SER A 1 574 ? -16.795 9.712 12.939 1.00 90.25 574 SER A CA 1
ATOM 4431 C C . SER A 1 574 ? -17.250 10.710 11.872 1.00 90.25 574 SER A C 1
ATOM 4433 O O . SER A 1 574 ? -18.129 11.527 12.143 1.00 90.25 574 SER A O 1
ATOM 4435 N N . ILE A 1 575 ? -16.656 10.665 10.674 1.00 90.94 575 ILE A N 1
ATOM 4436 C CA . ILE A 1 575 ? -17.054 11.482 9.521 1.00 90.94 575 ILE A CA 1
ATOM 4437 C C . ILE A 1 575 ? -17.051 10.653 8.233 1.00 90.94 575 ILE A C 1
ATOM 4439 O O . ILE A 1 575 ? -16.277 9.711 8.085 1.00 90.94 575 ILE A O 1
ATOM 4443 N N . LYS A 1 576 ? -17.885 11.066 7.279 1.00 92.88 576 LYS A N 1
ATOM 4444 C CA . LYS A 1 576 ? -17.916 10.629 5.874 1.00 92.88 576 LYS A CA 1
ATOM 4445 C C . LYS A 1 576 ? -17.988 11.882 4.989 1.00 92.88 576 LYS A C 1
ATOM 4447 O O . LYS A 1 576 ? -18.383 12.928 5.514 1.00 92.88 576 LYS A O 1
ATOM 4452 N N . PRO A 1 577 ? -17.571 11.837 3.711 1.00 93.50 577 PRO A N 1
ATOM 4453 C CA . PRO A 1 577 ? -17.752 12.985 2.831 1.00 93.50 577 PRO A CA 1
ATOM 4454 C C . PRO A 1 577 ? -19.241 13.312 2.689 1.00 93.50 577 PRO A C 1
ATOM 4456 O O . PRO A 1 577 ? -20.105 12.432 2.779 1.00 93.50 577 PRO A O 1
ATOM 4459 N N . THR A 1 578 ? -19.532 14.585 2.463 1.00 93.31 578 THR A N 1
ATOM 4460 C CA . THR A 1 578 ? -20.895 15.046 2.225 1.00 93.31 578 THR A CA 1
ATOM 4461 C C . THR A 1 578 ? -21.367 14.584 0.852 1.00 93.31 578 THR A C 1
ATOM 4463 O O . THR A 1 578 ? -20.665 14.744 -0.141 1.00 93.31 578 THR A O 1
ATOM 4466 N N . ILE A 1 579 ? -22.571 14.016 0.814 1.00 94.50 579 ILE A N 1
ATOM 4467 C CA . ILE A 1 579 ? -23.309 13.712 -0.411 1.00 94.50 579 ILE A CA 1
ATOM 4468 C C . ILE A 1 579 ? -24.627 14.476 -0.316 1.00 94.50 579 ILE A C 1
ATOM 4470 O O . ILE A 1 579 ? -25.360 14.356 0.667 1.00 94.50 579 ILE A O 1
ATOM 4474 N N . SER A 1 580 ? -24.893 15.301 -1.314 1.00 92.19 580 SER A N 1
ATOM 4475 C CA . SER A 1 580 ? -26.039 16.185 -1.414 1.00 92.19 580 SER A CA 1
ATOM 4476 C C . SER A 1 580 ? -27.349 15.408 -1.558 1.00 92.19 580 SER A C 1
ATOM 4478 O O . SER A 1 580 ? -27.405 14.263 -2.018 1.00 92.19 580 SER A O 1
ATOM 4480 N N . ASN A 1 581 ? -28.454 16.069 -1.214 1.00 89.56 581 ASN A N 1
ATOM 4481 C CA . ASN A 1 581 ? -29.793 15.517 -1.425 1.00 89.56 581 ASN A CA 1
ATOM 4482 C C . ASN A 1 581 ? -30.180 15.441 -2.912 1.00 89.56 581 ASN A C 1
ATOM 4484 O O . ASN A 1 581 ? -31.106 14.707 -3.249 1.00 89.56 581 ASN A O 1
ATOM 4488 N N . ASN A 1 582 ? -29.470 16.167 -3.783 1.00 89.12 582 ASN A N 1
ATOM 4489 C CA . ASN A 1 582 ? -29.678 16.148 -5.231 1.00 89.12 582 ASN A CA 1
ATOM 4490 C C . ASN A 1 582 ? -28.973 14.954 -5.898 1.00 89.12 582 ASN A C 1
ATOM 4492 O O . ASN A 1 582 ? -29.223 14.674 -7.071 1.00 89.12 582 ASN A O 1
ATOM 4496 N N . CYS A 1 583 ? -28.123 14.232 -5.160 1.00 95.50 583 CYS A N 1
ATOM 4497 C CA . CYS A 1 583 ? -27.533 12.981 -5.610 1.00 95.50 583 CYS A CA 1
ATOM 4498 C C . CYS A 1 583 ? -28.627 11.913 -5.815 1.00 95.50 583 CYS A C 1
ATOM 4500 O O . CYS A 1 583 ? -29.409 11.653 -4.888 1.00 95.50 583 CYS A O 1
ATOM 4502 N N . PRO A 1 584 ? -28.681 11.244 -6.983 1.00 96.25 584 PRO A N 1
ATOM 4503 C CA . PRO A 1 584 ? -29.535 10.095 -7.220 1.00 96.25 584 PRO A CA 1
ATOM 4504 C C . PRO A 1 584 ? -29.352 9.061 -6.114 1.00 96.25 584 PRO A C 1
ATOM 4506 O O . PRO A 1 584 ? -28.229 8.665 -5.801 1.00 96.25 584 PRO A O 1
ATOM 4509 N N . ALA A 1 585 ? -30.466 8.594 -5.546 1.00 96.12 585 ALA A N 1
ATOM 4510 C CA . ALA A 1 585 ? -30.443 7.710 -4.382 1.00 96.12 585 ALA A CA 1
ATOM 4511 C C . ALA A 1 585 ? -29.537 6.487 -4.594 1.00 96.12 585 ALA A C 1
ATOM 4513 O O . ALA A 1 585 ? -28.730 6.166 -3.733 1.00 96.12 585 ALA A O 1
ATOM 4514 N N . TRP A 1 586 ? -29.580 5.883 -5.784 1.00 95.62 586 TRP A N 1
ATOM 4515 C CA . TRP A 1 586 ? -28.779 4.702 -6.102 1.00 95.62 586 TRP A CA 1
ATOM 4516 C C . TRP A 1 586 ? -27.261 4.958 -6.134 1.00 95.62 586 TRP A C 1
ATOM 4518 O O . TRP A 1 586 ? -26.496 4.047 -5.815 1.00 95.62 586 TRP A O 1
ATOM 4528 N N . ILE A 1 587 ? -26.820 6.174 -6.486 1.00 97.44 587 ILE A N 1
ATOM 4529 C CA . ILE A 1 587 ? -25.407 6.575 -6.411 1.00 97.44 587 ILE A CA 1
ATOM 4530 C C . ILE A 1 587 ? -25.021 6.844 -4.962 1.00 97.44 587 ILE A C 1
ATOM 4532 O O . ILE A 1 587 ? -23.978 6.378 -4.514 1.00 97.44 587 ILE A O 1
ATOM 4536 N N . ARG A 1 588 ? -25.868 7.557 -4.211 1.00 97.12 588 ARG A N 1
ATOM 4537 C CA . ARG A 1 588 ? -25.632 7.827 -2.787 1.00 97.12 588 ARG A CA 1
ATOM 4538 C C . ARG A 1 588 ? -25.503 6.532 -1.983 1.00 97.12 588 ARG A C 1
ATOM 4540 O O . ARG A 1 588 ? -24.571 6.399 -1.195 1.00 97.12 588 ARG A O 1
ATOM 4547 N N . ASP A 1 589 ? -26.394 5.573 -2.209 1.00 96.50 589 ASP A N 1
ATOM 4548 C CA . ASP A 1 589 ? -26.372 4.278 -1.527 1.00 96.50 589 ASP A CA 1
ATOM 4549 C C . ASP A 1 589 ? -25.101 3.495 -1.889 1.00 96.50 589 ASP A C 1
ATOM 4551 O O . ASP A 1 589 ? -24.408 2.989 -1.009 1.00 96.50 589 ASP A O 1
ATOM 4555 N N . MET A 1 590 ? -24.727 3.486 -3.174 1.00 97.69 590 MET A N 1
ATOM 4556 C CA . MET A 1 590 ? -23.467 2.896 -3.636 1.00 97.69 590 MET A CA 1
ATOM 4557 C C . MET A 1 590 ? -22.243 3.555 -2.991 1.00 97.69 590 MET A C 1
ATOM 4559 O O . MET A 1 590 ? -21.350 2.856 -2.523 1.00 97.69 590 MET A O 1
ATOM 4563 N N . ALA A 1 591 ? -22.202 4.885 -2.919 1.00 97.88 591 ALA A N 1
ATOM 4564 C CA . ALA A 1 591 ? -21.113 5.598 -2.268 1.00 97.88 591 ALA A CA 1
ATOM 4565 C C . ALA A 1 591 ? -21.013 5.222 -0.783 1.00 97.88 591 ALA A C 1
ATOM 4567 O O . ALA A 1 591 ? -19.916 4.984 -0.287 1.00 97.88 591 ALA A O 1
ATOM 4568 N N . TYR A 1 592 ? -22.134 5.093 -0.067 1.00 96.94 592 TYR A N 1
ATOM 4569 C CA . TYR A 1 592 ? -22.106 4.677 1.337 1.00 96.94 592 TYR A CA 1
ATOM 4570 C C . TYR A 1 592 ? -21.683 3.222 1.553 1.00 96.94 592 TYR A C 1
ATOM 4572 O O . TYR A 1 592 ? -21.007 2.963 2.552 1.00 96.94 592 TYR A O 1
ATOM 4580 N N . GLU A 1 593 ? -22.033 2.309 0.641 1.00 97.94 593 GLU A N 1
ATOM 4581 C CA . GLU A 1 593 ? -21.520 0.930 0.617 1.00 97.94 593 GLU A CA 1
ATOM 4582 C C . GLU A 1 593 ? -19.992 0.920 0.433 1.00 97.94 593 GLU A C 1
ATOM 4584 O O . GLU A 1 593 ? -19.275 0.254 1.179 1.00 97.94 593 GLU A O 1
ATOM 4589 N N . CYS A 1 594 ? -19.475 1.725 -0.500 1.00 98.50 594 CYS A N 1
ATOM 4590 C CA . CYS A 1 594 ? -18.036 1.897 -0.713 1.00 98.50 594 CYS A CA 1
ATOM 4591 C C . CYS A 1 594 ? -17.322 2.505 0.509 1.00 98.50 594 CYS A C 1
ATOM 4593 O O . CYS A 1 594 ? -16.201 2.122 0.833 1.00 98.50 594 CYS A O 1
ATOM 4595 N N . LEU A 1 595 ? -17.980 3.423 1.224 1.00 97.81 595 LEU A N 1
ATOM 4596 C CA . LEU A 1 595 ? -17.457 4.127 2.403 1.00 97.81 595 LEU A CA 1
ATOM 4597 C C . LEU A 1 595 ? -17.692 3.365 3.723 1.00 97.81 595 LEU A C 1
ATOM 4599 O O . LEU A 1 595 ? -17.791 3.979 4.796 1.00 97.81 595 LEU A O 1
ATOM 4603 N N . ALA A 1 596 ? -17.843 2.040 3.673 1.00 96.94 596 ALA A N 1
ATOM 4604 C CA . ALA A 1 596 ? -17.886 1.211 4.872 1.00 96.94 596 ALA A CA 1
ATOM 4605 C C . ALA A 1 596 ? -16.531 1.245 5.604 1.00 96.94 596 ALA A C 1
ATOM 4607 O O . ALA A 1 596 ? -15.469 1.166 4.980 1.00 96.94 596 ALA A O 1
ATOM 4608 N N . LEU A 1 597 ? -16.572 1.368 6.938 1.00 93.19 597 LEU A N 1
ATOM 4609 C CA . LEU A 1 597 ? -15.365 1.402 7.774 1.00 93.19 597 LEU A CA 1
ATOM 4610 C C . LEU A 1 597 ? -14.617 0.064 7.703 1.00 93.19 597 LEU A C 1
ATOM 4612 O O . LEU A 1 597 ? -13.411 0.048 7.488 1.00 93.19 597 LEU A O 1
ATOM 4616 N N . ASP A 1 598 ? -15.352 -1.043 7.818 1.00 92.62 598 ASP A N 1
ATOM 4617 C CA . ASP A 1 598 ? -14.833 -2.391 7.595 1.00 92.62 598 ASP A CA 1
ATOM 4618 C C . ASP A 1 598 ? -14.657 -2.646 6.090 1.00 92.62 598 ASP A C 1
ATOM 4620 O O . ASP A 1 598 ? -15.626 -2.634 5.325 1.00 92.62 598 ASP A O 1
ATOM 4624 N N . ALA A 1 599 ? -13.413 -2.893 5.675 1.00 93.94 599 ALA A N 1
ATOM 4625 C CA . ALA A 1 599 ? -13.050 -3.151 4.286 1.00 93.94 599 ALA A CA 1
ATOM 4626 C C . ALA A 1 599 ? -13.751 -4.385 3.694 1.00 93.94 599 ALA A C 1
ATOM 4628 O O . ALA A 1 599 ? -14.025 -4.409 2.497 1.00 93.94 599 ALA A O 1
ATOM 4629 N N . THR A 1 600 ? -14.097 -5.383 4.516 1.00 93.38 600 THR A N 1
ATOM 4630 C CA . THR A 1 600 ? -14.763 -6.616 4.058 1.00 93.38 600 THR A CA 1
ATOM 4631 C C . THR A 1 600 ? -16.233 -6.416 3.697 1.00 93.38 600 THR A C 1
ATOM 4633 O O . THR A 1 600 ? -16.813 -7.241 2.996 1.00 93.38 600 THR A O 1
ATOM 4636 N N . GLN A 1 601 ? -16.837 -5.316 4.155 1.00 96.06 601 GLN A N 1
ATOM 4637 C CA . GLN A 1 601 ? -18.230 -4.967 3.864 1.00 96.06 601 GLN A CA 1
ATOM 4638 C C . GLN A 1 601 ? -18.377 -4.150 2.578 1.00 96.06 601 GLN A C 1
ATOM 4640 O O . GLN A 1 601 ? -19.497 -3.888 2.139 1.00 96.06 601 GLN A O 1
ATOM 4645 N N . ARG A 1 602 ? -17.262 -3.720 1.978 1.00 98.06 602 ARG A N 1
ATOM 4646 C CA . ARG A 1 602 ? -17.276 -2.947 0.736 1.00 98.06 602 ARG A CA 1
ATOM 4647 C C . ARG A 1 602 ? -17.547 -3.878 -0.452 1.00 98.06 602 ARG A C 1
ATOM 4649 O O . ARG A 1 602 ? -17.034 -4.998 -0.477 1.00 98.06 602 ARG A O 1
ATOM 4656 N N . PRO A 1 603 ? -18.320 -3.437 -1.456 1.00 98.19 603 PRO A N 1
ATOM 4657 C CA . PRO A 1 603 ? -18.532 -4.222 -2.662 1.00 98.19 603 PRO A CA 1
ATOM 4658 C C . PRO A 1 603 ? -17.232 -4.345 -3.465 1.00 98.19 603 PRO A C 1
ATOM 4660 O O . PRO A 1 603 ? -16.402 -3.444 -3.491 1.00 98.19 603 PRO A O 1
ATOM 4663 N N . THR A 1 604 ? -17.066 -5.445 -4.183 1.00 98.25 604 THR A N 1
ATOM 4664 C CA . THR A 1 604 ? -15.993 -5.591 -5.176 1.00 98.25 604 THR A CA 1
ATOM 4665 C C . THR A 1 604 ? -16.257 -4.710 -6.401 1.00 98.25 604 THR A C 1
ATOM 4667 O O . THR A 1 604 ? -17.411 -4.403 -6.721 1.00 98.25 604 THR A O 1
ATOM 4670 N N . ALA A 1 605 ? -15.209 -4.374 -7.160 1.00 98.06 605 ALA A N 1
ATOM 4671 C CA . ALA A 1 605 ? -15.358 -3.645 -8.423 1.00 98.06 605 ALA A CA 1
ATOM 4672 C C . ALA A 1 605 ? -16.324 -4.359 -9.391 1.00 98.06 605 ALA A C 1
ATOM 4674 O O . ALA A 1 605 ? -17.151 -3.718 -10.035 1.00 98.06 605 ALA A O 1
ATOM 4675 N N . ALA A 1 606 ? -16.306 -5.698 -9.429 1.00 97.81 606 ALA A N 1
ATOM 4676 C CA . ALA A 1 606 ? -17.214 -6.488 -10.262 1.00 97.81 606 ALA A CA 1
ATOM 4677 C C . ALA A 1 606 ? -18.690 -6.346 -9.843 1.00 97.81 606 ALA A C 1
ATOM 4679 O O . ALA A 1 606 ? -19.574 -6.228 -10.697 1.00 97.81 606 ALA A O 1
ATOM 4680 N N . GLN A 1 607 ? -18.969 -6.314 -8.535 1.00 97.94 607 GLN A N 1
ATOM 4681 C CA . GLN A 1 607 ? -20.320 -6.069 -8.015 1.00 97.94 607 GLN A CA 1
ATOM 4682 C C . GLN A 1 607 ? -20.801 -4.652 -8.354 1.00 97.94 607 GLN A C 1
ATOM 4684 O O . GLN A 1 607 ? -21.947 -4.482 -8.777 1.00 97.94 607 GLN A O 1
ATOM 4689 N N . LEU A 1 608 ? -19.925 -3.649 -8.232 1.00 98.25 608 LEU A N 1
ATOM 4690 C CA . LEU A 1 608 ? -20.224 -2.273 -8.635 1.00 98.25 608 LEU A CA 1
ATOM 4691 C C . LEU A 1 608 ? -20.516 -2.174 -10.136 1.00 98.25 608 LEU A C 1
ATOM 4693 O O . LEU A 1 608 ? -21.534 -1.595 -10.518 1.00 98.25 608 LEU A O 1
ATOM 4697 N N . ALA A 1 609 ? -19.691 -2.801 -10.982 1.00 97.69 609 ALA A N 1
ATOM 4698 C CA . ALA A 1 609 ? -19.872 -2.805 -12.433 1.00 97.69 609 ALA A CA 1
ATOM 4699 C C . ALA A 1 609 ? -21.232 -3.399 -12.808 1.00 97.69 609 ALA A C 1
ATOM 4701 O O . ALA A 1 609 ? -21.980 -2.830 -13.604 1.00 97.69 609 ALA A O 1
ATOM 4702 N N . HIS A 1 610 ? -21.593 -4.525 -12.188 1.00 96.19 610 HIS A N 1
ATOM 4703 C CA . HIS A 1 610 ? -22.896 -5.145 -12.387 1.00 96.19 610 HIS A CA 1
ATOM 4704 C C . HIS A 1 610 ? -24.048 -4.210 -11.982 1.00 96.19 610 HIS A C 1
ATOM 4706 O O . HIS A 1 610 ? -24.974 -4.011 -12.770 1.00 96.19 610 HIS A O 1
ATOM 4712 N N . LYS A 1 611 ? -23.972 -3.591 -10.794 1.00 95.81 611 LYS A N 1
ATOM 4713 C CA . LYS A 1 611 ? -24.996 -2.662 -10.280 1.00 95.81 611 LYS A CA 1
ATOM 4714 C C . LYS A 1 611 ? -25.190 -1.458 -11.209 1.00 95.81 611 LYS A C 1
ATOM 4716 O O . LYS A 1 611 ? -26.329 -1.113 -11.520 1.00 95.81 611 LYS A O 1
ATOM 4721 N N . ILE A 1 612 ? -24.098 -0.867 -11.701 1.00 95.38 612 ILE A N 1
ATOM 4722 C CA . ILE A 1 612 ? -24.129 0.259 -12.647 1.00 95.38 612 ILE A CA 1
ATOM 4723 C C . ILE A 1 612 ? -24.757 -0.172 -13.972 1.00 95.38 612 ILE A C 1
ATOM 4725 O O . ILE A 1 612 ? -25.727 0.439 -14.411 1.00 95.38 612 ILE A O 1
ATOM 4729 N N . ARG A 1 613 ? -24.275 -1.259 -14.589 1.00 94.19 613 ARG A N 1
ATOM 4730 C CA . ARG A 1 613 ? -24.802 -1.740 -15.879 1.00 94.19 613 ARG A CA 1
ATOM 4731 C C . ARG A 1 613 ? -26.299 -2.044 -15.813 1.00 94.19 613 ARG A C 1
ATOM 4733 O O . ARG A 1 613 ? -27.015 -1.750 -16.767 1.00 94.19 613 ARG A O 1
ATOM 4740 N N . MET A 1 614 ? -26.781 -2.608 -14.705 1.00 94.25 614 MET A N 1
ATOM 4741 C CA . MET A 1 614 ? -28.213 -2.844 -14.501 1.00 94.25 614 MET A CA 1
ATOM 4742 C C . MET A 1 614 ? -29.004 -1.533 -14.452 1.00 94.25 614 MET A C 1
ATOM 4744 O O . MET A 1 614 ? -29.993 -1.401 -15.168 1.00 94.25 614 MET A O 1
ATOM 4748 N N . LYS A 1 615 ? -28.536 -0.535 -13.693 1.00 93.38 615 LYS A N 1
ATOM 4749 C CA . LYS A 1 615 ? -29.195 0.778 -13.605 1.00 93.38 615 LYS A CA 1
ATOM 4750 C C . LYS A 1 615 ? -29.214 1.529 -14.934 1.00 93.38 615 LYS A C 1
ATOM 4752 O O . LYS A 1 615 ? -30.237 2.095 -15.296 1.00 93.38 615 LYS A O 1
ATOM 4757 N N . LEU A 1 616 ? -28.123 1.488 -15.696 1.00 91.19 616 LEU A N 1
ATOM 4758 C CA . LEU A 1 616 ? -28.071 2.148 -17.003 1.00 91.19 616 LEU A CA 1
ATOM 4759 C C . LEU A 1 616 ? -28.986 1.484 -18.034 1.00 91.19 616 LEU A C 1
ATOM 4761 O O . LEU A 1 616 ? -29.581 2.180 -18.850 1.00 91.19 616 LEU A O 1
ATOM 4765 N N . ARG A 1 617 ? -29.165 0.159 -17.966 1.00 90.88 617 ARG A N 1
ATOM 4766 C CA . ARG A 1 617 ? -30.165 -0.540 -18.788 1.00 90.88 617 ARG A CA 1
ATOM 4767 C C . ARG A 1 617 ? -31.591 -0.135 -18.429 1.00 90.88 617 ARG A C 1
ATOM 4769 O O . ARG A 1 617 ? -32.393 0.037 -19.335 1.00 90.88 617 ARG A O 1
ATOM 4776 N N . GLU A 1 618 ? -31.894 0.037 -17.142 1.00 90.69 618 GLU A N 1
ATOM 4777 C CA . GLU A 1 618 ? -33.207 0.521 -16.689 1.00 90.69 618 GLU A CA 1
ATOM 4778 C C . GLU A 1 618 ? -33.515 1.940 -17.188 1.00 90.69 618 GLU A C 1
ATOM 4780 O O . GLU A 1 618 ? -34.671 2.234 -17.447 1.00 90.69 618 GLU A O 1
ATOM 4785 N N . PHE A 1 619 ? -32.512 2.814 -17.335 1.00 86.38 619 PHE A N 1
ATOM 4786 C CA . PHE A 1 619 ? -32.713 4.171 -17.868 1.00 86.38 619 PHE A CA 1
ATOM 4787 C C . PHE A 1 619 ? -32.826 4.233 -19.395 1.00 86.38 619 PHE A C 1
ATOM 4789 O O . PHE A 1 619 ? -33.317 5.227 -19.925 1.00 86.38 619 PHE A O 1
ATOM 4796 N N . ALA A 1 620 ? -32.323 3.215 -20.096 1.00 79.12 620 ALA A N 1
ATOM 4797 C CA . ALA A 1 620 ? -32.379 3.121 -21.553 1.00 79.12 620 ALA A CA 1
ATOM 4798 C C . ALA A 1 620 ? -33.660 2.438 -22.071 1.00 79.12 620 ALA A C 1
ATOM 4800 O O . ALA A 1 620 ? -33.947 2.529 -23.265 1.00 79.12 620 ALA A O 1
ATOM 4801 N N . ALA A 1 621 ? -34.378 1.731 -21.19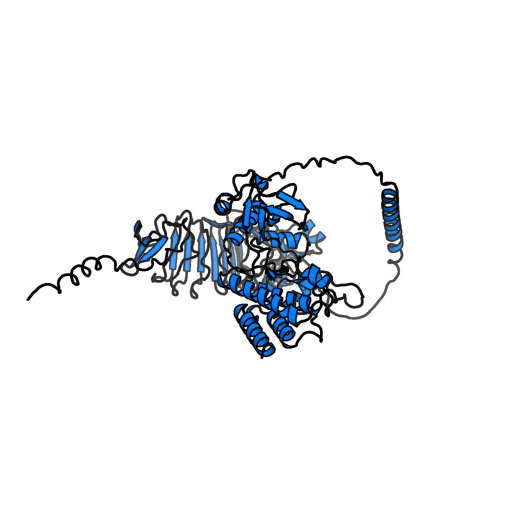3 1.00 62.34 621 ALA A N 1
ATOM 4802 C CA . ALA A 1 621 ? -35.680 1.115 -21.448 1.00 62.34 621 ALA A CA 1
ATOM 4803 C C . ALA A 1 621 ? -36.814 2.091 -21.112 1.00 62.34 621 ALA A C 1
ATOM 4805 O O . ALA A 1 621 ? -37.840 2.042 -21.830 1.00 62.34 621 ALA A O 1
#

Organism: NCBI:txid100861

Sequence (621 aa):
MQSISLALVVLASLAVVTECSLNCAYIDFPNAYNAILEYNRSNAKFQIVDRQCNVVNTSFNQPSGNYQAVGNVQDFFDNSLSFYNTPVVSFEKATFSQSLESLLLYNITIKAFPPSLPLKLRFIYMADMVLDISPPNREGLSLRFKNVTFNNNTLVNNTVLSNLTFEAIPKPLMIPSLDWSSLENLNVTSTLISAMSNVRFSSKLVGLEFRNTKITDWTMTRDTFDVLNKVNAVLVNSTSTYDPSKCTSGEGKTMALWSSRTSDFTVCVRIETTSSPTSSTTTNVGLIVGLSVGAVALLGAIVAVLYTKKKFSKPSHDGSTRNESTAAPSLTGGAGGVDMDALTLVRLNDSEVHLDRILGSGAFANVWLGTYNDELVAVKKLSAQSISVTQLQSFVDEIKLMSQFDCPYIVTLIGACWARPVDVKCVMEYMDSGDMKEYLATHSAEQFPWQDKYLHIQSLVEALVYLHSLDIIHRDLKSRNILIDSNKGTKLTDFGISKEDLQQTMTAGVGTFRWMAPEVVQDQHYTTAADIYSFGIVLSEFDTHQIPYSDMKKPGGSEPLSDSAIMVKVVAGSIKPTISNNCPAWIRDMAYECLALDATQRPTAAQLAHKIRMKLREFAA

Nearest PDB structures (foldseek):
  4d1s-assembly1_A  TM=8.343E-01  e=1.622E-15  Homo sapiens
  4qps-assembly2_C  TM=7.931E-01  e=1.478E-14  Homo sapiens
  5vo6-assembly1_A  TM=8.110E-01  e=3.344E-14  Homo sapiens
  6vql-assembly1_A  TM=7.639E-01  e=1.482E-13  Homo sapiens
  8ucb-assembly2_B  TM=7.447E-01  e=1.712E-13  Homo sapiens